Protein AF-0000000082426502 (afdb_homodimer)

Structure (mmCIF, N/CA/C/O backbone):
data_AF-0000000082426502-model_v1
#
loop_
_entity.id
_entity.type
_entity.pdbx_description
1 polymer 'MobA-like NTP transferase domain-containing protein'
#
loop_
_atom_site.group_PDB
_atom_site.id
_atom_site.type_symbol
_atom_site.label_atom_id
_atom_site.label_alt_id
_atom_site.label_comp_id
_atom_site.label_asym_id
_atom_site.label_entity_id
_atom_site.label_seq_id
_atom_site.pdbx_PDB_ins_code
_atom_site.Cartn_x
_atom_site.Cartn_y
_atom_site.Cartn_z
_atom_site.occupancy
_atom_site.B_iso_or_equiv
_atom_site.auth_seq_id
_atom_site.auth_comp_id
_atom_site.auth_asym_id
_atom_site.auth_atom_id
_atom_site.pdbx_PDB_model_num
ATOM 1 N N . MET A 1 1 ? -7.367 6.473 32.344 1 39.69 1 MET A N 1
ATOM 2 C CA . MET A 1 1 ? -6.227 7.367 32.531 1 39.69 1 MET A CA 1
ATOM 3 C C . MET A 1 1 ? -5.852 8.062 31.234 1 39.69 1 MET A C 1
ATOM 5 O O . MET A 1 1 ? -5.875 7.441 30.172 1 39.69 1 MET A O 1
ATOM 9 N N . ASP A 1 2 ? -5.816 9.344 31.141 1 61.09 2 ASP A N 1
ATOM 10 C CA . ASP A 1 2 ? -5.512 10.195 30 1 61.09 2 ASP A CA 1
ATOM 11 C C . ASP A 1 2 ? -4.059 10.023 29.562 1 61.09 2 ASP A C 1
ATOM 13 O O . ASP A 1 2 ? -3.137 10.219 30.359 1 61.09 2 ASP A O 1
ATOM 17 N N . LYS A 1 3 ? -3.896 9.305 28.547 1 63 3 LYS A N 1
ATOM 18 C CA . LYS A 1 3 ? -2.584 9.039 27.969 1 63 3 LYS A CA 1
ATOM 19 C C . LYS A 1 3 ? -1.691 10.273 28.016 1 63 3 LYS A C 1
ATOM 21 O O . LYS A 1 3 ? -0.469 10.156 28.141 1 63 3 LYS A O 1
ATOM 26 N N . ALA A 1 4 ? -2.262 11.453 28.094 1 64.94 4 ALA A N 1
ATOM 27 C CA . ALA A 1 4 ? -1.527 12.711 28.078 1 64.94 4 ALA A CA 1
ATOM 28 C C . ALA A 1 4 ? -0.743 12.914 29.375 1 64.94 4 ALA A C 1
ATOM 30 O O . ALA A 1 4 ? 0.224 13.68 29.406 1 64.94 4 ALA A O 1
ATOM 31 N N . LEU A 1 5 ? -1.055 12.109 30.312 1 66.25 5 LEU A N 1
ATOM 32 C CA . LEU A 1 5 ? -0.437 12.312 31.609 1 66.25 5 LEU A CA 1
ATOM 33 C C . LEU A 1 5 ? 0.615 11.242 31.891 1 66.25 5 LEU A C 1
ATOM 35 O O . LEU A 1 5 ? 1.288 11.273 32.906 1 66.25 5 LEU A O 1
ATOM 39 N N . TYR A 1 6 ? 0.798 10.383 30.891 1 70.69 6 TYR A N 1
ATOM 40 C CA . TYR A 1 6 ? 1.854 9.391 31.031 1 70.69 6 TYR A CA 1
ATOM 41 C C . TYR A 1 6 ? 3.219 10.055 31.156 1 70.69 6 TYR A C 1
ATOM 43 O O . TYR A 1 6 ? 3.494 11.055 30.484 1 70.69 6 TYR A O 1
ATOM 51 N N . LEU A 1 7 ? 4.008 9.539 32.125 1 70.38 7 LEU A N 1
ATOM 52 C CA . LEU A 1 7 ? 5.316 10.133 32.375 1 70.38 7 LEU A CA 1
ATOM 53 C C . LEU A 1 7 ? 6.34 9.617 31.375 1 70.38 7 LEU A C 1
ATOM 55 O O . LEU A 1 7 ? 6.418 8.406 31.125 1 70.38 7 LEU A O 1
ATOM 59 N N . VAL A 1 8 ? 6.902 10.461 30.688 1 71.94 8 VAL A N 1
ATOM 60 C CA . VAL A 1 8 ? 8.07 10.188 29.859 1 71.94 8 VAL A CA 1
ATOM 61 C C . VAL A 1 8 ? 9.281 10.945 30.391 1 71.94 8 VAL A C 1
ATOM 63 O O . VAL A 1 8 ? 9.273 12.18 30.438 1 71.94 8 VAL A O 1
ATOM 66 N N . ASP A 1 9 ? 10.273 10.203 30.688 1 74.31 9 ASP A N 1
ATOM 67 C CA . ASP A 1 9 ? 11.469 10.766 31.312 1 74.31 9 ASP A CA 1
ATOM 68 C C . ASP A 1 9 ? 11.109 11.633 32.5 1 74.31 9 ASP A C 1
ATOM 70 O O . ASP A 1 9 ? 11.633 12.742 32.656 1 74.31 9 ASP A O 1
ATOM 74 N N . GLY A 1 10 ? 10.094 11.281 33.188 1 76.81 10 GLY A N 1
ATOM 75 C CA . GLY A 1 10 ? 9.766 11.914 34.469 1 76.81 10 GLY A CA 1
ATOM 76 C C . GLY A 1 10 ? 8.773 13.047 34.344 1 76.81 10 GLY A C 1
ATOM 77 O O . GLY A 1 10 ? 8.359 13.641 35.344 1 76.81 10 GLY A O 1
ATOM 78 N N . LYS A 1 11 ? 8.445 13.43 33.219 1 80.88 11 LYS A N 1
ATOM 79 C CA . LYS A 1 11 ? 7.484 14.5 33 1 80.88 11 LYS A CA 1
ATOM 80 C C . LYS A 1 11 ? 6.285 14 32.188 1 80.88 11 LYS A C 1
ATOM 82 O O . LYS A 1 11 ? 6.418 13.102 31.359 1 80.88 11 LYS A O 1
ATOM 87 N N . PRO A 1 12 ? 5.156 14.656 32.594 1 79.75 12 PRO A N 1
ATOM 88 C CA . PRO A 1 12 ? 3.994 14.289 31.766 1 79.75 12 PRO A CA 1
ATOM 89 C C . PRO A 1 12 ? 4.195 14.586 30.281 1 79.75 12 PRO A C 1
ATOM 91 O O . PRO A 1 12 ? 4.816 15.594 29.938 1 79.75 12 PRO A O 1
ATOM 94 N N . MET A 1 13 ? 3.639 13.781 29.438 1 83.12 13 MET A N 1
ATOM 95 C CA . MET A 1 13 ? 3.779 13.906 28 1 83.12 13 MET A CA 1
ATOM 96 C C . MET A 1 13 ? 3.312 15.281 27.516 1 83.12 13 MET A C 1
ATOM 98 O O . MET A 1 13 ? 3.992 15.93 26.719 1 83.12 13 MET A O 1
ATOM 102 N N . ILE A 1 14 ? 2.273 15.727 28.109 1 83.94 14 ILE A N 1
ATOM 103 C CA . ILE A 1 14 ? 1.687 16.984 27.656 1 83.94 14 ILE A CA 1
ATOM 104 C C . ILE A 1 14 ? 2.594 18.156 28.047 1 83.94 14 ILE A C 1
ATOM 106 O O . ILE A 1 14 ? 2.648 19.172 27.359 1 83.94 14 ILE A O 1
ATOM 110 N N . GLU A 1 15 ? 3.246 18.047 29.094 1 86.12 15 GLU A N 1
ATOM 111 C CA . GLU A 1 15 ? 4.145 19.109 29.547 1 86.12 15 GLU A CA 1
ATOM 112 C C . GLU A 1 15 ? 5.32 19.281 28.594 1 86.12 15 GLU A C 1
ATOM 114 O O . GLU A 1 15 ? 5.773 20.406 28.344 1 86.12 15 GLU A O 1
ATOM 119 N N . ARG A 1 16 ? 5.781 18.234 28.125 1 85.94 16 ARG A N 1
ATOM 120 C CA . ARG A 1 16 ? 6.887 18.297 27.172 1 85.94 16 ARG A CA 1
ATOM 121 C C . ARG A 1 16 ? 6.445 18.953 25.859 1 85.94 16 ARG A C 1
ATOM 123 O O . ARG A 1 16 ? 7.141 19.812 25.328 1 85.94 16 ARG A O 1
ATOM 130 N N . ALA A 1 17 ? 5.324 18.516 25.453 1 87.5 17 ALA A N 1
ATOM 131 C CA . ALA A 1 17 ? 4.773 19.109 24.234 1 87.5 17 ALA A CA 1
ATOM 132 C C . ALA A 1 17 ? 4.508 20.594 24.422 1 87.5 17 ALA A C 1
ATOM 134 O O . ALA A 1 17 ? 4.785 21.406 23.531 1 87.5 17 ALA A O 1
ATOM 135 N N . PHE A 1 18 ? 4.055 20.922 25.609 1 89.75 18 PHE A N 1
ATOM 136 C CA . PHE A 1 18 ? 3.758 22.312 25.938 1 89.75 18 PHE A CA 1
ATOM 137 C C . PHE A 1 18 ? 5.031 23.156 25.938 1 89.75 18 PHE A C 1
ATOM 139 O O . PHE A 1 18 ? 5.043 24.281 25.438 1 89.75 18 PHE A O 1
ATOM 146 N N . SER A 1 19 ? 5.992 22.625 26.516 1 90.31 19 SER A N 1
ATOM 147 C CA . SER A 1 19 ? 7.262 23.344 26.594 1 90.31 19 SER A CA 1
ATOM 148 C C . SER A 1 19 ? 7.828 23.594 25.203 1 90.31 19 SER A C 1
ATOM 150 O O . SER A 1 19 ? 8.289 24.703 24.906 1 90.31 19 SER A O 1
ATOM 152 N N . ALA A 1 20 ? 7.777 22.625 24.375 1 91.88 20 ALA A N 1
ATOM 153 C CA . ALA A 1 20 ? 8.266 22.766 23.016 1 91.88 20 ALA A CA 1
ATOM 154 C C . ALA A 1 20 ? 7.453 23.812 22.25 1 91.88 20 ALA A C 1
ATOM 156 O O . ALA A 1 20 ? 8.023 24.656 21.547 1 91.88 20 ALA A O 1
ATOM 157 N N . ALA A 1 21 ? 6.156 23.781 22.422 1 92.94 21 ALA A N 1
ATOM 158 C CA . ALA A 1 21 ? 5.262 24.719 21.75 1 92.94 21 ALA A CA 1
ATOM 159 C C . ALA A 1 21 ? 5.492 26.141 22.234 1 92.94 21 ALA A C 1
ATOM 161 O O . ALA A 1 21 ? 5.516 27.094 21.438 1 92.94 21 ALA A O 1
ATOM 162 N N . SER A 1 22 ? 5.688 26.297 23.5 1 93.56 22 SER A N 1
ATOM 163 C CA . SER A 1 22 ? 5.863 27.609 24.109 1 93.56 22 SER A CA 1
ATOM 164 C C . SER A 1 22 ? 7.156 28.266 23.641 1 93.56 22 SER A C 1
ATOM 166 O O . SER A 1 22 ? 7.23 29.5 23.547 1 93.56 22 SER A O 1
ATOM 168 N N . ALA A 1 23 ? 8.039 27.484 23.312 1 94.75 23 ALA A N 1
ATOM 169 C CA . ALA A 1 23 ? 9.344 27.984 22.906 1 94.75 23 ALA A CA 1
ATOM 170 C C . ALA A 1 23 ? 9.281 28.641 21.531 1 94.75 23 ALA A C 1
ATOM 172 O O . ALA A 1 23 ? 10.109 29.484 21.203 1 94.75 23 ALA A O 1
ATOM 173 N N . VAL A 1 24 ? 8.25 28.328 20.766 1 95.31 24 VAL A N 1
ATOM 174 C CA . VAL A 1 24 ? 8.258 28.781 19.391 1 95.31 24 VAL A CA 1
ATOM 175 C C . VAL A 1 24 ? 6.969 29.547 19.094 1 95.31 24 VAL A C 1
ATOM 177 O O . VAL A 1 24 ? 6.711 29.922 17.938 1 95.31 24 VAL A O 1
ATOM 180 N N . SER A 1 25 ? 6.141 29.766 20.062 1 94.56 25 SER A N 1
ATOM 181 C CA . SER A 1 25 ? 4.852 30.406 19.828 1 94.56 25 SER A CA 1
ATOM 182 C C . SER A 1 25 ? 4.625 31.562 20.797 1 94.56 25 SER A C 1
ATOM 184 O O . SER A 1 25 ? 5.172 31.547 21.906 1 94.56 25 SER A O 1
ATOM 186 N N . SER A 1 26 ? 3.842 32.531 20.375 1 93.38 26 SER A N 1
ATOM 187 C CA . SER A 1 26 ? 3.502 33.656 21.234 1 93.38 26 SER A CA 1
ATOM 188 C C . SER A 1 26 ? 2.377 33.281 22.203 1 93.38 26 SER A C 1
ATOM 190 O O . SER A 1 26 ? 2.213 33.938 23.234 1 93.38 26 SER A O 1
ATOM 192 N N . GLU A 1 27 ? 1.641 32.312 21.812 1 93.94 27 GLU A N 1
ATOM 193 C CA . GLU A 1 27 ? 0.574 31.797 22.672 1 93.94 27 GLU A CA 1
ATOM 194 C C . GLU A 1 27 ? 0.358 30.312 22.469 1 93.94 27 GLU A C 1
ATOM 196 O O . GLU A 1 27 ? 0.641 29.781 21.391 1 93.94 27 GLU A O 1
ATOM 201 N N . VAL A 1 28 ? -0.098 29.656 23.5 1 93.81 28 VAL A N 1
ATOM 202 C CA . VAL A 1 28 ? -0.426 28.234 23.453 1 93.81 28 VAL A CA 1
ATOM 203 C C . VAL A 1 28 ? -1.875 28.016 23.891 1 93.81 28 VAL A C 1
ATOM 205 O O . VAL A 1 28 ? -2.275 28.469 24.969 1 93.81 28 VAL A O 1
ATOM 208 N N . ILE A 1 29 ? -2.619 27.406 23 1 92.94 29 ILE A N 1
ATOM 209 C CA . ILE A 1 29 ? -4.027 27.125 23.266 1 92.94 29 ILE A CA 1
ATOM 210 C C . ILE A 1 29 ? -4.23 25.609 23.422 1 92.94 29 ILE A C 1
ATOM 212 O O . ILE A 1 29 ? -3.75 24.828 22.594 1 92.94 29 ILE A O 1
ATOM 216 N N . ILE A 1 30 ? -4.914 25.172 24.422 1 89.06 30 ILE A N 1
ATOM 217 C CA . ILE A 1 30 ? -5.238 23.781 24.672 1 89.06 30 ILE A CA 1
ATOM 218 C C . ILE A 1 30 ? -6.738 23.562 24.516 1 89.06 30 ILE A C 1
ATOM 220 O O . ILE A 1 30 ? -7.539 24.156 25.25 1 89.06 30 ILE A O 1
ATOM 224 N N . ALA A 1 31 ? -7.07 22.75 23.547 1 87.31 31 ALA A N 1
ATOM 225 C CA . ALA A 1 31 ? -8.469 22.391 23.359 1 87.31 31 ALA A CA 1
ATOM 226 C C . ALA A 1 31 ? -8.867 21.219 24.25 1 87.31 31 ALA A C 1
ATOM 228 O O . ALA A 1 31 ? -8.219 20.172 24.234 1 87.31 31 ALA A O 1
ATOM 229 N N . VAL A 1 32 ? -9.945 21.375 25 1 82.75 32 VAL A N 1
ATOM 230 C CA . VAL A 1 32 ? -10.414 20.344 25.922 1 82.75 32 VAL A CA 1
ATOM 231 C C . VAL A 1 32 ? -11.883 20.031 25.641 1 82.75 32 VAL A C 1
ATOM 233 O O . VAL A 1 32 ? -12.617 20.875 25.125 1 82.75 32 VAL A O 1
ATOM 236 N N . ASN A 1 33 ? -12.203 18.766 25.938 1 78.44 33 ASN A N 1
ATOM 237 C CA . ASN A 1 33 ? -13.594 18.359 25.734 1 78.44 33 ASN A CA 1
ATOM 238 C C . ASN A 1 33 ? -14.531 19.078 26.703 1 78.44 33 ASN A C 1
ATOM 240 O O . ASN A 1 33 ? -15.68 19.375 26.359 1 78.44 33 ASN A O 1
ATOM 244 N N . ASP A 1 34 ? -14.047 19.141 27.875 1 76.12 34 ASP A N 1
ATOM 245 C CA . ASP A 1 34 ? -14.828 19.844 28.891 1 76.12 34 ASP A CA 1
ATOM 246 C C . ASP A 1 34 ? -13.93 20.594 29.859 1 76.12 34 ASP A C 1
ATOM 248 O O . ASP A 1 34 ? -12.734 20.297 29.969 1 76.12 34 ASP A O 1
ATOM 252 N N . TRP A 1 35 ? -14.539 21.625 30.484 1 76.62 35 TRP A N 1
ATOM 253 C CA . TRP A 1 35 ? -13.797 22.531 31.359 1 76.62 35 TRP A CA 1
ATOM 254 C C . TRP A 1 35 ? -13.258 21.781 32.562 1 76.62 35 TRP A C 1
ATOM 256 O O . TRP A 1 35 ? -12.258 22.188 33.188 1 76.62 35 TRP A O 1
ATOM 266 N N . THR A 1 36 ? -13.906 20.656 32.875 1 70.38 36 THR A N 1
ATOM 267 C CA . THR A 1 36 ? -13.445 19.906 34.031 1 70.38 36 THR A CA 1
ATOM 268 C C . THR A 1 36 ? -12.047 19.359 33.781 1 70.38 36 THR A C 1
ATOM 270 O O . THR A 1 36 ? -11.234 19.281 34.719 1 70.38 36 THR A O 1
ATOM 273 N N . ARG A 1 37 ? -11.812 19.109 32.656 1 68.81 37 ARG A N 1
ATOM 274 C CA . ARG A 1 37 ? -10.516 18.531 32.312 1 68.81 37 ARG A CA 1
ATOM 275 C C . ARG A 1 37 ? -9.43 19.609 32.344 1 68.81 37 ARG A C 1
ATOM 277 O O . ARG A 1 37 ? -8.25 19.312 32.531 1 68.81 37 ARG A O 1
ATOM 284 N N . ALA A 1 38 ? -9.82 20.844 32.281 1 70 38 ALA A N 1
ATOM 285 C CA . ALA A 1 38 ? -8.867 21.953 32.281 1 70 38 ALA A CA 1
ATOM 286 C C . ALA A 1 38 ? -8.133 22.031 33.594 1 70 38 ALA A C 1
ATOM 288 O O . ALA A 1 38 ? -6.941 22.359 33.656 1 70 38 ALA A O 1
ATOM 289 N N . SER A 1 39 ? -8.805 21.719 34.562 1 69.56 39 SER A N 1
ATOM 290 C CA . SER A 1 39 ? -8.211 21.781 35.875 1 69.56 39 SER A CA 1
ATOM 291 C C . SER A 1 39 ? -7.078 20.781 36.031 1 69.56 39 SER A C 1
ATOM 293 O O . SER A 1 39 ? -6.133 21 36.781 1 69.56 39 SER A O 1
ATOM 295 N N . SER A 1 40 ? -7.234 19.75 35.219 1 71.62 40 SER A N 1
ATOM 296 C CA . SER A 1 40 ? -6.219 18.719 35.312 1 71.62 40 SER A CA 1
ATOM 297 C C . SER A 1 40 ? -4.91 19.172 34.656 1 71.62 40 SER A C 1
ATOM 299 O O . SER A 1 40 ? -3.863 18.562 34.875 1 71.62 40 SER A O 1
ATOM 301 N N . TYR A 1 41 ? -5.031 20.281 34.094 1 72.5 41 TYR A N 1
ATOM 302 C CA . TYR A 1 41 ? -3.854 20.781 33.375 1 72.5 41 TYR A CA 1
ATOM 303 C C . TYR A 1 41 ? -3.346 22.062 34 1 72.5 41 TYR A C 1
ATOM 305 O O . TYR A 1 41 ? -2.734 22.891 33.344 1 72.5 41 TYR A O 1
ATOM 313 N N . SER A 1 42 ? -3.594 22.234 35.156 1 71.38 42 SER A N 1
ATOM 314 C CA . SER A 1 42 ? -3.219 23.438 35.875 1 71.38 42 SER A CA 1
ATOM 315 C C . SER A 1 42 ? -1.708 23.656 35.875 1 71.38 42 SER A C 1
ATOM 317 O O . SER A 1 42 ? -1.232 24.781 36.031 1 71.38 42 SER A O 1
ATOM 319 N N . MET A 1 43 ? -1.019 22.625 35.656 1 73.62 43 MET A N 1
ATOM 320 C CA . MET A 1 43 ? 0.44 22.719 35.656 1 73.62 43 MET A CA 1
ATOM 321 C C . MET A 1 43 ? 0.933 23.469 34.438 1 73.62 43 MET A C 1
ATOM 323 O O . MET A 1 43 ? 2.086 23.891 34.375 1 73.62 43 MET A O 1
ATOM 327 N N . LEU A 1 44 ? 0.172 23.594 33.469 1 77.69 44 LEU A N 1
ATOM 328 C CA . LEU A 1 44 ? 0.544 24.266 32.25 1 77.69 44 LEU A CA 1
ATOM 329 C C . LEU A 1 44 ? 0.307 25.766 32.344 1 77.69 44 LEU A C 1
ATOM 331 O O . LEU A 1 44 ? -0.644 26.297 31.766 1 77.69 44 LEU A O 1
ATOM 335 N N . GLN A 1 45 ? 1.298 26.406 32.938 1 79.06 45 GLN A N 1
ATOM 336 C CA . GLN A 1 45 ? 1.191 27.844 33.188 1 79.06 45 GLN A CA 1
ATOM 337 C C . GLN A 1 45 ? 1.26 28.641 31.891 1 79.06 45 GLN A C 1
ATOM 339 O O . GLN A 1 45 ? 2.16 28.422 31.078 1 79.06 45 GLN A O 1
ATOM 344 N N . GLY A 1 46 ? 0.197 29.469 31.703 1 83.31 46 GLY A N 1
ATOM 345 C CA . GLY A 1 46 ? 0.218 30.328 30.531 1 83.31 46 GLY A CA 1
ATOM 346 C C . GLY A 1 46 ? -0.6 29.781 29.375 1 83.31 46 GLY A C 1
ATOM 347 O O . GLY A 1 46 ? -0.837 30.484 28.391 1 83.31 46 GLY A O 1
ATOM 348 N N . ALA A 1 47 ? -1.003 28.641 29.562 1 87.19 47 ALA A N 1
ATOM 349 C CA . ALA A 1 47 ? -1.838 28.062 28.516 1 87.19 47 ALA A CA 1
ATOM 350 C C . ALA A 1 47 ? -3.246 28.641 28.547 1 87.19 47 ALA A C 1
ATOM 352 O O . ALA A 1 47 ? -3.787 28.922 29.625 1 87.19 47 ALA A O 1
ATOM 353 N N . ARG A 1 48 ? -3.754 28.922 27.391 1 89.81 48 ARG A N 1
ATOM 354 C CA . ARG A 1 48 ? -5.16 29.281 27.25 1 89.81 48 ARG A CA 1
ATOM 355 C C . ARG A 1 48 ? -6 28.062 26.875 1 89.81 48 ARG A C 1
ATOM 357 O O . ARG A 1 48 ? -5.621 27.281 26 1 89.81 48 ARG A O 1
ATOM 364 N N . PHE A 1 49 ? -7.129 27.875 27.562 1 88.5 49 PHE A N 1
ATOM 365 C CA . PHE A 1 49 ? -7.977 26.719 27.328 1 88.5 49 PHE A CA 1
ATOM 366 C C . PHE A 1 49 ? -9.219 27.094 26.531 1 88.5 49 PHE A C 1
ATOM 368 O O . PHE A 1 49 ? -9.789 28.172 26.734 1 88.5 49 PHE A O 1
ATOM 375 N N . VAL A 1 50 ? -9.539 26.266 25.578 1 87.38 50 VAL A N 1
ATOM 376 C CA . VAL A 1 50 ? -10.781 26.422 24.828 1 87.38 50 VAL A CA 1
ATOM 377 C C . VAL A 1 50 ? -11.547 25.109 24.797 1 87.38 50 VAL A C 1
ATOM 379 O O . VAL A 1 50 ? -10.945 24.031 24.844 1 87.38 50 VAL A O 1
ATOM 382 N N . VAL A 1 51 ? -12.852 25.141 24.719 1 82.88 51 VAL A N 1
ATOM 383 C CA . VAL A 1 51 ? -13.688 23.938 24.672 1 82.88 51 VAL A CA 1
ATOM 384 C C . VAL A 1 51 ? -13.984 23.578 23.219 1 82.88 51 VAL A C 1
ATOM 386 O O . VAL A 1 51 ? -14.289 24.453 22.406 1 82.88 51 VAL A O 1
ATOM 389 N N . ASP A 1 52 ? -13.914 22.297 22.938 1 80.81 52 ASP A N 1
ATOM 390 C CA . ASP A 1 52 ? -14.164 21.75 21.609 1 80.81 52 ASP A CA 1
ATOM 391 C C . ASP A 1 52 ? -15.57 22.109 21.125 1 80.81 52 ASP A C 1
ATOM 393 O O . ASP A 1 52 ? -16.531 22.016 21.891 1 80.81 52 ASP A O 1
ATOM 397 N N . GLU A 1 53 ? -15.719 22.719 19.859 1 70.56 53 GLU A N 1
ATOM 398 C CA . GLU A 1 53 ? -16.969 23.172 19.25 1 70.56 53 GLU A CA 1
ATOM 399 C C . GLU A 1 53 ? -17.688 22.016 18.562 1 70.56 53 GLU A C 1
ATOM 401 O O . GLU A 1 53 ? -17.875 22.016 17.344 1 70.56 53 GLU A O 1
ATOM 406 N N . GLY A 1 54 ? -18.125 21.031 19.141 1 66.69 54 GLY A N 1
ATOM 407 C CA . GLY A 1 54 ? -19.094 20.047 18.703 1 66.69 54 GLY A CA 1
ATOM 408 C C . GLY A 1 54 ? -18.641 19.234 17.5 1 66.69 54 GLY A C 1
ATOM 409 O O . GLY A 1 54 ? -19.438 18.891 16.625 1 66.69 54 GLY A O 1
ATOM 410 N N . PHE A 1 55 ? -17.5 19.266 17.141 1 71.31 55 PHE A N 1
ATOM 411 C CA . PHE A 1 55 ? -17 18.359 16.109 1 71.31 55 PHE A CA 1
ATOM 412 C C . PHE A 1 55 ? -16.75 16.969 16.672 1 71.31 55 PHE A C 1
ATOM 414 O O . PHE A 1 55 ? -16.438 16.812 17.859 1 71.31 55 PHE A O 1
ATOM 421 N N . LYS A 1 56 ? -17.219 16.125 15.938 1 69.62 56 LYS A N 1
ATOM 422 C CA . LYS A 1 56 ? -16.766 14.789 16.281 1 69.62 56 LYS A CA 1
ATOM 423 C C . LYS A 1 56 ? -15.297 14.586 15.922 1 69.62 56 LYS A C 1
ATOM 425 O O . LYS A 1 56 ? -14.852 15.039 14.859 1 69.62 56 LYS A O 1
ATOM 430 N N . GLY A 1 57 ? -14.445 14.258 16.906 1 76.5 57 GLY A N 1
ATOM 431 C CA . GLY A 1 57 ? -13.086 13.836 16.594 1 76.5 57 GLY A CA 1
ATOM 432 C C . GLY A 1 57 ? -12.062 14.945 16.719 1 76.5 57 GLY A C 1
ATOM 433 O O . GLY A 1 57 ? -12.359 16 17.281 1 76.5 57 GLY A O 1
ATOM 434 N N . PRO A 1 58 ? -10.938 14.789 16.188 1 84.81 58 PRO A N 1
ATOM 435 C CA . PRO A 1 58 ? -9.805 15.703 16.391 1 84.81 58 PRO A CA 1
ATOM 436 C C . PRO A 1 58 ? -10.008 17.047 15.68 1 84.81 58 PRO A C 1
ATOM 438 O O . PRO A 1 58 ? -9.445 18.062 16.094 1 84.81 58 PRO A O 1
ATOM 441 N N . LEU A 1 59 ? -10.844 17.156 14.672 1 90.88 59 LEU A N 1
ATOM 442 C CA . LEU A 1 59 ? -11.039 18.391 13.922 1 90.88 59 LEU A CA 1
ATOM 443 C C . LEU A 1 59 ? -11.742 19.438 14.766 1 90.88 59 LEU A C 1
ATOM 445 O O . LEU A 1 59 ? -11.586 20.641 14.531 1 90.88 59 LEU A O 1
ATOM 449 N N . GLY A 1 60 ? -12.539 18.938 15.742 1 88.06 60 GLY A N 1
ATOM 450 C CA . GLY A 1 60 ? -13.188 19.875 16.641 1 88.06 60 GLY A CA 1
ATOM 451 C C . GLY A 1 60 ? -12.211 20.703 17.453 1 88.06 60 GLY A C 1
ATOM 452 O O . GLY A 1 60 ? -12.336 21.922 17.547 1 88.06 60 GLY A O 1
ATOM 453 N N . GLY A 1 61 ? -11.266 20.016 18.047 1 89.38 61 GLY A N 1
ATOM 454 C CA . GLY A 1 61 ? -10.227 20.703 18.797 1 89.38 61 GLY A CA 1
ATOM 455 C C . GLY A 1 61 ? -9.414 21.656 17.953 1 89.38 61 GLY A C 1
ATOM 456 O O . GLY A 1 61 ? -9.117 22.781 18.375 1 89.38 61 GLY A O 1
ATOM 457 N N . ILE A 1 62 ? -9.102 21.234 16.797 1 92.94 62 ILE A N 1
ATOM 458 C CA . ILE A 1 62 ? -8.328 22.062 15.891 1 92.94 62 ILE A CA 1
ATOM 459 C C . ILE A 1 62 ? -9.125 23.312 15.523 1 92.94 62 ILE A C 1
ATOM 461 O O . ILE A 1 62 ? -8.602 24.422 15.555 1 92.94 62 ILE A O 1
ATOM 465 N N . PHE A 1 63 ? -10.398 23.109 15.234 1 92.69 63 PHE A N 1
ATOM 466 C CA . PHE A 1 63 ? -11.25 24.219 14.836 1 92.69 63 PHE A CA 1
ATOM 467 C C . PHE A 1 63 ? -11.367 25.25 15.953 1 92.69 63 PHE A C 1
ATOM 469 O O . PHE A 1 63 ? -11.195 26.438 15.727 1 92.69 63 PHE A O 1
ATOM 476 N N . SER A 1 64 ? -11.641 24.766 17.172 1 91.81 64 SER A N 1
ATOM 477 C CA . SER A 1 64 ? -11.758 25.656 18.312 1 91.81 64 SER A CA 1
ATOM 478 C C . SER A 1 64 ? -10.461 26.406 18.562 1 91.81 64 SER A C 1
ATOM 480 O O . SER A 1 64 ? -10.477 27.594 18.891 1 91.81 64 SER A O 1
ATOM 482 N N . GLY A 1 65 ? -9.398 25.672 18.406 1 92.69 65 GLY A N 1
ATOM 483 C CA . GLY A 1 65 ? -8.094 26.297 18.531 1 92.69 65 GLY A CA 1
ATOM 484 C C . GLY A 1 65 ? -7.84 27.359 17.484 1 92.69 65 GLY A C 1
ATOM 485 O O . GLY A 1 65 ? -7.363 28.453 17.812 1 92.69 65 GLY A O 1
ATOM 486 N N . LEU A 1 66 ? -8.18 27.109 16.297 1 94.62 66 LEU A N 1
ATOM 487 C CA . LEU A 1 66 ? -7.969 28.047 15.211 1 94.62 66 LEU A CA 1
ATOM 488 C C . LEU A 1 66 ? -8.836 29.297 15.383 1 94.62 66 LEU A C 1
ATOM 490 O O . LEU A 1 66 ? -8.383 30.406 15.117 1 94.62 66 LEU A O 1
ATOM 494 N N . LYS A 1 67 ? -10.008 29.078 15.781 1 93.06 67 LYS A N 1
ATOM 495 C CA . LYS A 1 67 ? -10.922 30.188 16.016 1 93.06 67 LYS A CA 1
ATOM 496 C C . LYS A 1 67 ? -10.375 31.141 17.078 1 93.06 67 LYS A C 1
ATOM 498 O O . LYS A 1 67 ? -10.594 32.344 17.016 1 93.06 67 LYS A O 1
ATOM 503 N N . SER A 1 68 ? -9.695 30.594 17.984 1 93.25 68 SER A N 1
ATOM 504 C CA . SER A 1 68 ? -9.211 31.359 19.125 1 93.25 68 SER A CA 1
ATOM 505 C C . SER A 1 68 ? -7.805 31.891 18.875 1 93.25 68 SER A C 1
ATOM 507 O O . SER A 1 68 ? -7.297 32.719 19.656 1 93.25 68 SER A O 1
ATOM 509 N N . CYS A 1 69 ? -7.215 31.391 17.875 1 93.81 69 CYS A N 1
ATOM 510 C CA . CYS A 1 69 ? -5.832 31.766 17.578 1 93.81 69 CYS A CA 1
ATOM 511 C C . CYS A 1 69 ? -5.738 33.219 17.125 1 93.81 69 CYS A C 1
ATOM 513 O O . CYS A 1 69 ? -6.516 33.656 16.281 1 93.81 69 CYS A O 1
ATOM 515 N N . SER A 1 70 ? -4.785 33.969 17.688 1 92.19 70 SER A N 1
ATOM 516 C CA . SER A 1 70 ? -4.625 35.375 17.359 1 92.19 70 SER A CA 1
ATOM 517 C C . SER A 1 70 ? -3.623 35.594 16.234 1 92.19 70 SER A C 1
ATOM 519 O O . SER A 1 70 ? -3.582 36.656 15.609 1 92.19 70 SER A O 1
ATOM 521 N N . GLY A 1 71 ? -2.803 34.594 15.969 1 93.56 71 GLY A N 1
ATOM 522 C CA . GLY A 1 71 ? -1.776 34.688 14.938 1 93.56 71 GLY A CA 1
ATOM 523 C C . GLY A 1 71 ? -2.256 34.25 13.57 1 93.56 71 GLY A C 1
ATOM 524 O O . GLY A 1 71 ? -3.395 33.781 13.422 1 93.56 71 GLY A O 1
ATOM 525 N N . ASP A 1 72 ? -1.384 34.469 12.578 1 95.94 72 ASP A N 1
ATOM 526 C CA . ASP A 1 72 ? -1.701 34.125 11.195 1 95.94 72 ASP A CA 1
ATOM 527 C C . ASP A 1 72 ? -1.366 32.656 10.906 1 95.94 72 ASP A C 1
ATOM 529 O O . ASP A 1 72 ? -1.861 32.094 9.938 1 95.94 72 ASP A O 1
ATOM 533 N N . ILE A 1 73 ? -0.449 32.125 11.711 1 97.19 73 ILE A N 1
ATOM 534 C CA . ILE A 1 73 ? -0.038 30.75 11.578 1 97.19 73 ILE A CA 1
ATOM 535 C C . ILE A 1 73 ? -0.277 30.016 12.898 1 97.19 73 ILE A C 1
ATOM 537 O O . ILE A 1 73 ? 0.008 30.547 13.969 1 97.19 73 ILE A O 1
ATOM 541 N N . ALA A 1 74 ? -0.833 28.859 12.805 1 96.88 74 ALA A N 1
ATOM 542 C CA . ALA A 1 74 ? -1.049 28.016 13.977 1 96.88 74 ALA A CA 1
ATOM 543 C C . ALA A 1 74 ? -0.26 26.703 13.867 1 96.88 74 ALA A C 1
ATOM 545 O O . ALA A 1 74 ? -0.173 26.109 12.789 1 96.88 74 ALA A O 1
ATOM 546 N N . LEU A 1 75 ? 0.32 26.344 14.93 1 96.25 75 LEU A N 1
ATOM 547 C CA . LEU A 1 75 ? 0.892 25 15.086 1 96.25 75 LEU A CA 1
ATOM 548 C C . LEU A 1 75 ? -0.097 24.062 15.766 1 96.25 75 LEU A C 1
ATOM 550 O O . LEU A 1 75 ? -0.634 24.375 16.828 1 96.25 75 LEU A O 1
ATOM 554 N N . ILE A 1 76 ? -0.378 22.984 15.094 1 95.38 76 ILE A N 1
ATOM 555 C CA . ILE A 1 76 ? -1.233 21.953 15.664 1 95.38 76 ILE A CA 1
ATOM 556 C C . ILE A 1 76 ? -0.376 20.797 16.172 1 95.38 76 ILE A C 1
ATOM 558 O O . ILE A 1 76 ? 0.368 20.188 15.391 1 95.38 76 ILE A O 1
ATOM 562 N N . LEU A 1 77 ? -0.511 20.484 17.422 1 92 77 LEU A N 1
ATOM 563 C CA . LEU A 1 77 ? 0.309 19.453 18.047 1 92 77 LEU A CA 1
ATOM 564 C C . LEU A 1 77 ? -0.56 18.438 18.781 1 92 77 LEU A C 1
ATOM 566 O O . LEU A 1 77 ? -1.355 18.812 19.656 1 92 77 LEU A O 1
ATOM 570 N N . PRO A 1 78 ? -0.417 17.125 18.344 1 85.75 78 PRO A N 1
ATOM 571 C CA . PRO A 1 78 ? -1.073 16.109 19.188 1 85.75 78 PRO A CA 1
ATOM 572 C C . PRO A 1 78 ? -0.505 16.047 20.594 1 85.75 78 PRO A C 1
ATOM 574 O O . PRO A 1 78 ? 0.646 16.438 20.828 1 85.75 78 PRO A O 1
ATOM 577 N N . ASN A 1 79 ? -1.258 15.562 21.516 1 78.5 79 ASN A N 1
ATOM 578 C CA . ASN A 1 79 ? -0.847 15.516 22.922 1 78.5 79 ASN A CA 1
ATOM 579 C C . ASN A 1 79 ? 0.019 14.297 23.203 1 78.5 79 ASN A C 1
ATOM 581 O O . ASN A 1 79 ? 0.595 14.18 24.281 1 78.5 79 ASN A O 1
ATOM 585 N N . ASP A 1 80 ? 0.196 13.492 22.219 1 79.25 80 ASP A N 1
ATOM 586 C CA . ASP A 1 80 ? 0.934 12.25 22.453 1 79.25 80 ASP A CA 1
ATOM 587 C C . ASP A 1 80 ? 2.262 12.25 21.703 1 79.25 80 ASP A C 1
ATOM 589 O O . ASP A 1 80 ? 2.695 11.219 21.203 1 79.25 80 ASP A O 1
ATOM 593 N N . MET A 1 81 ? 2.816 13.406 21.562 1 84.19 81 MET A N 1
ATOM 594 C CA . MET A 1 81 ? 4.129 13.523 20.938 1 84.19 81 MET A CA 1
ATOM 595 C C . MET A 1 81 ? 5.141 14.133 21.906 1 84.19 81 MET A C 1
ATOM 597 O O . MET A 1 81 ? 5.594 15.258 21.703 1 84.19 81 MET A O 1
ATOM 601 N N . PRO A 1 82 ? 5.617 13.383 22.844 1 80.56 82 PRO A N 1
ATOM 602 C CA . PRO A 1 82 ? 6.449 13.938 23.906 1 80.56 82 PRO A CA 1
ATOM 603 C C . PRO A 1 82 ? 7.875 14.242 23.453 1 80.56 82 PRO A C 1
ATOM 605 O O . PRO A 1 82 ? 8.602 14.977 24.125 1 80.56 82 PRO A O 1
ATOM 608 N N . ARG A 1 83 ? 8.273 13.734 22.328 1 86.25 83 ARG A N 1
ATOM 609 C CA . ARG A 1 83 ? 9.664 13.891 21.922 1 86.25 83 ARG A CA 1
ATOM 610 C C . ARG A 1 83 ? 9.812 15.023 20.922 1 86.25 83 ARG A C 1
ATOM 612 O O . ARG A 1 83 ? 10.914 15.289 20.438 1 86.25 83 ARG A O 1
ATOM 619 N N . VAL A 1 84 ? 8.695 15.648 20.688 1 90 84 VAL A N 1
ATOM 620 C CA . VAL A 1 84 ? 8.758 16.766 19.766 1 90 84 VAL A CA 1
ATOM 621 C C . VAL A 1 84 ? 9.609 17.891 20.359 1 90 84 VAL A C 1
ATOM 623 O O . VAL A 1 84 ? 9.57 18.141 21.562 1 90 84 VAL A O 1
ATOM 626 N N . THR A 1 85 ? 10.43 18.578 19.516 1 92.56 85 THR A N 1
ATOM 627 C CA . THR A 1 85 ? 11.328 19.625 19.984 1 92.56 85 THR A CA 1
ATOM 628 C C . THR A 1 85 ? 10.969 20.969 19.359 1 92.56 85 THR A C 1
ATOM 630 O O . THR A 1 85 ? 10.211 21.031 18.391 1 92.56 85 THR A O 1
ATOM 633 N N . ASP A 1 86 ? 11.492 22.016 20.031 1 94.06 86 ASP A N 1
ATOM 634 C CA . ASP A 1 86 ? 11.328 23.359 19.469 1 94.06 86 ASP A CA 1
ATOM 635 C C . ASP A 1 86 ? 11.961 23.453 18.078 1 94.06 86 ASP A C 1
ATOM 637 O O . ASP A 1 86 ? 11.469 24.188 17.219 1 94.06 86 ASP A O 1
ATOM 641 N N . ARG A 1 87 ? 12.906 22.672 17.859 1 94 87 ARG A N 1
ATOM 642 C CA . ARG A 1 87 ? 13.547 22.656 16.547 1 94 87 ARG A CA 1
ATOM 643 C C . ARG A 1 87 ? 12.609 22.094 15.477 1 94 87 ARG A C 1
ATOM 645 O O . ARG A 1 87 ? 12.438 22.719 14.422 1 94 87 ARG A O 1
ATOM 652 N N . SER A 1 88 ? 12.031 20.969 15.773 1 94.69 88 SER A N 1
ATOM 653 C CA . SER A 1 88 ? 11.102 20.375 14.828 1 94.69 88 SER A CA 1
ATOM 654 C C . SER A 1 88 ? 9.945 21.312 14.516 1 94.69 88 SER A C 1
ATOM 656 O O . SER A 1 88 ? 9.531 21.438 13.359 1 94.69 88 SER A O 1
ATOM 658 N N . LEU A 1 89 ? 9.484 21.953 15.523 1 95.94 89 LEU A N 1
ATOM 659 C CA . LEU A 1 89 ? 8.352 22.859 15.352 1 95.94 89 LEU A CA 1
ATOM 660 C C . LEU A 1 89 ? 8.758 24.109 14.57 1 95.94 89 LEU A C 1
ATOM 662 O O . LEU A 1 89 ? 7.984 24.609 13.75 1 95.94 89 LEU A O 1
ATOM 666 N N . SER A 1 90 ? 9.969 24.578 14.797 1 96.31 90 SER A N 1
ATOM 667 C CA . SER A 1 90 ? 10.477 25.734 14.086 1 96.31 90 SER A CA 1
ATOM 668 C C . SER A 1 90 ? 10.617 25.453 12.594 1 96.31 90 SER A C 1
ATOM 670 O O . SER A 1 90 ? 10.422 26.344 11.766 1 96.31 90 SER A O 1
ATOM 672 N N . GLU A 1 91 ? 10.969 24.203 12.281 1 96.06 91 GLU A N 1
ATOM 673 C CA . GLU A 1 91 ? 11.055 23.812 10.875 1 96.06 91 GLU A CA 1
ATOM 674 C C . GLU A 1 91 ? 9.703 23.969 10.18 1 96.06 91 GLU A C 1
ATOM 676 O O . GLU A 1 91 ? 9.641 24.406 9.031 1 96.06 91 GLU A O 1
ATOM 681 N N . LEU A 1 92 ? 8.656 23.578 10.836 1 96.88 92 LEU A N 1
ATOM 682 C CA . LEU A 1 92 ? 7.312 23.719 10.281 1 96.88 92 LEU A CA 1
ATOM 683 C C . LEU A 1 92 ? 6.941 25.172 10.078 1 96.88 92 LEU A C 1
ATOM 685 O O . LEU A 1 92 ? 6.5 25.578 9 1 96.88 92 LEU A O 1
ATOM 689 N N . LEU A 1 93 ? 7.168 26.016 11.094 1 95.38 93 LEU A N 1
ATOM 690 C CA . LEU A 1 93 ? 6.785 27.422 11.094 1 95.38 93 LEU A CA 1
ATOM 691 C C . LEU A 1 93 ? 7.543 28.188 10.016 1 95.38 93 LEU A C 1
ATOM 693 O O . LEU A 1 93 ? 6.984 29.078 9.367 1 95.38 93 LEU A O 1
ATOM 697 N N . GLY A 1 94 ? 8.742 27.781 9.859 1 93.5 94 GLY A N 1
ATOM 698 C CA . GLY A 1 94 ? 9.602 28.5 8.938 1 93.5 94 GLY A CA 1
ATOM 699 C C . GLY A 1 94 ? 9.289 28.219 7.48 1 93.5 94 GLY A C 1
ATOM 700 O O . GLY A 1 94 ? 9.797 28.891 6.586 1 93.5 94 GLY A O 1
ATOM 701 N N . ARG A 1 95 ? 8.352 27.266 7.203 1 94.06 95 ARG A N 1
ATOM 702 C CA . ARG A 1 95 ? 8.148 26.844 5.824 1 94.06 95 ARG A CA 1
ATOM 703 C C . ARG A 1 95 ? 6.707 27.062 5.387 1 94.06 95 ARG A C 1
ATOM 705 O O . ARG A 1 95 ? 6.309 26.641 4.301 1 94.06 95 ARG A O 1
ATOM 712 N N . VAL A 1 96 ? 5.941 27.703 6.191 1 93.88 96 VAL A N 1
ATOM 713 C CA . VAL A 1 96 ? 4.523 27.859 5.887 1 93.88 96 VAL A CA 1
ATOM 714 C C . VAL A 1 96 ? 4.344 28.875 4.766 1 93.88 96 VAL A C 1
ATOM 716 O O . VAL A 1 96 ? 3.334 28.859 4.059 1 93.88 96 VAL A O 1
ATOM 719 N N . ASP A 1 97 ? 5.406 29.734 4.59 1 90.81 97 ASP A N 1
ATOM 720 C CA . ASP A 1 97 ? 5.297 30.719 3.527 1 90.81 97 ASP A CA 1
ATOM 721 C C . ASP A 1 97 ? 5.137 30.047 2.164 1 90.81 97 ASP A C 1
ATOM 723 O O . ASP A 1 97 ? 5.938 29.203 1.789 1 90.81 97 ASP A O 1
ATOM 727 N N . GLY A 1 98 ? 4.078 30.312 1.44 1 93.88 98 GLY A N 1
ATOM 728 C CA . GLY A 1 98 ? 3.795 29.766 0.126 1 93.88 98 GLY A CA 1
ATOM 729 C C . GLY A 1 98 ? 2.947 28.5 0.178 1 93.88 98 GLY A C 1
ATOM 730 O O . GLY A 1 98 ? 2.621 27.922 -0.86 1 93.88 98 GLY A O 1
ATOM 731 N N . PHE A 1 99 ? 2.682 28.094 1.366 1 97.75 99 PHE A N 1
ATOM 732 C CA . PHE A 1 99 ? 1.85 26.906 1.548 1 97.75 99 PHE A CA 1
ATOM 733 C C . PHE A 1 99 ? 0.725 27.188 2.537 1 97.75 99 PHE A C 1
ATOM 735 O O . PHE A 1 99 ? 0.734 28.203 3.227 1 97.75 99 PHE A O 1
ATOM 742 N N . ASP A 1 100 ? -0.284 26.328 2.498 1 97.75 100 ASP A N 1
ATOM 743 C CA . ASP A 1 100 ? -1.398 26.438 3.436 1 97.75 100 ASP A CA 1
ATOM 744 C C . ASP A 1 100 ? -1.149 25.594 4.68 1 97.75 100 ASP A C 1
ATOM 746 O O . ASP A 1 100 ? -1.525 25.984 5.789 1 97.75 100 ASP A O 1
ATOM 750 N N . VAL A 1 101 ? -0.552 24.438 4.457 1 98.25 101 VAL A N 1
ATOM 751 C CA . VAL A 1 101 ? -0.243 23.484 5.516 1 98.25 101 VAL A CA 1
ATOM 752 C C . VAL A 1 101 ? 1.158 22.906 5.301 1 98.25 101 VAL A C 1
ATOM 754 O O . VAL A 1 101 ? 1.573 22.672 4.164 1 98.25 101 VAL A O 1
ATOM 757 N N . VAL A 1 102 ? 1.923 22.781 6.332 1 98.5 102 VAL A N 1
ATOM 758 C CA . VAL A 1 102 ? 3.211 22.094 6.336 1 98.5 102 VAL A CA 1
ATOM 759 C C . VAL A 1 102 ? 3.213 21 7.402 1 98.5 102 VAL A C 1
ATOM 761 O O . VAL A 1 102 ? 2.781 21.234 8.531 1 98.5 102 VAL A O 1
ATOM 764 N N . THR A 1 103 ? 3.572 19.828 7.059 1 97.5 103 THR A N 1
ATOM 765 C CA . THR A 1 103 ? 3.73 18.734 8 1 97.5 103 THR A CA 1
ATOM 766 C C . THR A 1 103 ? 4.922 17.859 7.621 1 97.5 103 THR A C 1
ATOM 768 O O . THR A 1 103 ? 5.688 18.203 6.719 1 97.5 103 THR A O 1
ATOM 771 N N . PHE A 1 104 ? 5.125 16.75 8.344 1 95.94 104 PHE A N 1
ATOM 772 C CA . PHE A 1 104 ? 6.277 15.883 8.102 1 95.94 104 PHE A CA 1
ATOM 773 C C . PHE A 1 104 ? 5.852 14.594 7.41 1 95.94 104 PHE A C 1
ATOM 775 O O . PHE A 1 104 ? 4.777 14.055 7.691 1 95.94 104 PHE A O 1
ATOM 782 N N . ILE A 1 105 ? 6.645 14.203 6.531 1 95 105 ILE A N 1
ATOM 783 C CA . ILE A 1 105 ? 6.559 12.836 6.023 1 95 105 ILE A CA 1
ATOM 784 C C . ILE A 1 105 ? 7.664 11.984 6.641 1 95 105 ILE A C 1
ATOM 786 O O . ILE A 1 105 ? 8.82 12.391 6.684 1 95 105 ILE A O 1
ATOM 790 N N . LEU A 1 106 ? 7.336 10.867 7.129 1 91.81 106 LEU A N 1
ATOM 791 C CA . LEU A 1 106 ? 8.273 9.953 7.766 1 91.81 106 LEU A CA 1
ATOM 792 C C . LEU A 1 106 ? 8.992 9.094 6.727 1 91.81 106 LEU A C 1
ATOM 794 O O . LEU A 1 106 ? 8.57 9.047 5.566 1 91.81 106 LEU A O 1
ATOM 798 N N . PRO A 1 107 ? 10.008 8.414 7.137 1 90.38 107 PRO A N 1
ATOM 799 C CA . PRO A 1 107 ? 10.781 7.609 6.184 1 90.38 107 PRO A CA 1
ATOM 800 C C . PRO A 1 107 ? 9.938 6.52 5.516 1 90.38 107 PRO A C 1
ATOM 802 O O . PRO A 1 107 ? 10.211 6.137 4.375 1 90.38 107 PRO A O 1
ATOM 805 N N . ASN A 1 108 ? 8.922 6.055 6.109 1 86.94 108 ASN A N 1
ATOM 806 C CA . ASN A 1 108 ? 8.086 4.992 5.555 1 86.94 108 ASN A CA 1
ATOM 807 C C . ASN A 1 108 ? 6.961 5.555 4.695 1 86.94 108 ASN A C 1
ATOM 809 O O . ASN A 1 108 ? 6.16 4.797 4.145 1 86.94 108 ASN A O 1
ATOM 813 N N . GLY A 1 109 ? 6.844 6.855 4.695 1 91.75 109 GLY A N 1
ATOM 814 C CA . GLY A 1 109 ? 5.84 7.477 3.846 1 91.75 109 GLY A CA 1
ATOM 815 C C . GLY A 1 109 ? 4.605 7.926 4.609 1 91.75 109 GLY A C 1
ATOM 816 O O . GLY A 1 109 ? 3.734 8.594 4.051 1 91.75 109 GLY A O 1
ATOM 817 N N . ALA A 1 110 ? 4.531 7.625 5.859 1 91.38 110 ALA A N 1
ATOM 818 C CA . ALA A 1 110 ? 3.393 8.039 6.676 1 91.38 110 ALA A CA 1
ATOM 819 C C . ALA A 1 110 ? 3.475 9.523 7.016 1 91.38 110 ALA A C 1
ATOM 821 O O . ALA A 1 110 ? 4.555 10.117 6.973 1 91.38 110 ALA A O 1
ATOM 822 N N . LEU A 1 111 ? 2.314 10.07 7.262 1 92 111 LEU A N 1
ATOM 823 C CA . LEU A 1 111 ? 2.26 11.469 7.664 1 92 111 LEU A CA 1
ATOM 824 C C . LEU A 1 111 ? 1.859 11.602 9.125 1 92 111 LEU A C 1
ATOM 826 O O . LEU A 1 111 ? 1.065 10.805 9.633 1 92 111 LEU A O 1
ATOM 830 N N . GLU A 1 112 ? 2.375 12.648 9.664 1 84.56 112 GLU A N 1
ATOM 831 C CA . GLU A 1 112 ? 2.086 12.922 11.062 1 84.56 112 GLU A CA 1
ATOM 832 C C . GLU A 1 112 ? 0.967 13.945 11.211 1 84.56 112 GLU A C 1
ATOM 834 O O . GLU A 1 112 ? 0.641 14.656 10.25 1 84.56 112 GLU A O 1
ATOM 839 N N . ALA A 1 113 ? 0.455 13.992 12.406 1 89.88 113 ALA A N 1
ATOM 840 C CA . ALA A 1 113 ? -0.65 14.914 12.664 1 89.88 113 ALA A CA 1
ATOM 841 C C . ALA A 1 113 ? -0.135 16.297 13.039 1 89.88 113 ALA A C 1
ATOM 843 O O . ALA A 1 113 ? -0.861 17.297 12.93 1 89.88 113 ALA A O 1
ATOM 844 N N . VAL A 1 114 ? 1.13 16.359 13.461 1 94 114 VAL A N 1
ATOM 845 C CA . VAL A 1 114 ? 1.717 17.672 13.75 1 94 114 VAL A CA 1
ATOM 846 C C . VAL A 1 114 ? 1.832 18.484 12.461 1 94 114 VAL A C 1
ATOM 848 O O . VAL A 1 114 ? 2.201 17.938 11.414 1 94 114 VAL A O 1
ATOM 851 N N . MET A 1 115 ? 1.427 19.766 12.539 1 96.88 115 MET A N 1
ATOM 852 C CA . MET A 1 115 ? 1.462 20.562 11.32 1 96.88 115 MET A CA 1
ATOM 853 C C . MET A 1 115 ? 1.444 22.062 11.656 1 96.88 115 MET A C 1
ATOM 855 O O . MET A 1 115 ? 1.081 22.438 12.766 1 96.88 115 MET A O 1
ATOM 859 N N . ALA A 1 116 ? 1.938 22.812 10.789 1 97.75 116 ALA A N 1
ATOM 860 C CA . ALA A 1 116 ? 1.688 24.25 10.742 1 97.75 116 ALA A CA 1
ATOM 861 C C . ALA A 1 116 ? 0.65 24.594 9.672 1 97.75 116 ALA A C 1
ATOM 863 O O . ALA A 1 116 ? 0.663 24.016 8.578 1 97.75 116 ALA A O 1
ATOM 864 N N . ILE A 1 117 ? -0.245 25.516 10.016 1 97.81 117 ILE A N 1
ATOM 865 C CA . ILE A 1 117 ? -1.345 25.812 9.109 1 97.81 117 ILE A CA 1
ATOM 866 C C . ILE A 1 117 ? -1.644 27.312 9.141 1 97.81 117 ILE A C 1
ATOM 868 O O . ILE A 1 117 ? -1.603 27.938 10.203 1 97.81 117 ILE A O 1
ATOM 872 N N . LYS A 1 118 ? -1.894 27.859 8 1 97.88 118 LYS A N 1
ATOM 873 C CA . LYS A 1 118 ? -2.43 29.219 7.977 1 97.88 118 LYS A CA 1
ATOM 874 C C . LYS A 1 118 ? -3.826 29.266 8.586 1 97.88 118 LYS A C 1
ATOM 876 O O . LYS A 1 118 ? -4.723 28.531 8.164 1 97.88 118 LYS A O 1
ATOM 881 N N . VAL A 1 119 ? -3.98 30.141 9.539 1 96.94 119 VAL A N 1
ATOM 882 C CA . VAL A 1 119 ? -5.164 30.141 10.391 1 96.94 119 VAL A CA 1
ATOM 883 C C . VAL A 1 119 ? -6.414 30.344 9.539 1 96.94 119 VAL A C 1
ATOM 885 O O . VAL A 1 119 ? -7.383 29.594 9.641 1 96.94 119 VAL A O 1
ATOM 888 N N . ASP A 1 120 ? -6.43 31.297 8.641 1 95.44 120 ASP A N 1
ATOM 889 C CA . ASP A 1 120 ? -7.609 31.609 7.844 1 95.44 120 ASP A CA 1
ATOM 890 C C . ASP A 1 120 ? -7.965 30.438 6.918 1 95.44 120 ASP A C 1
ATOM 892 O O . ASP A 1 120 ? -9.133 30.062 6.816 1 95.44 120 ASP A O 1
ATOM 896 N N . GLU A 1 121 ? -6.988 29.906 6.262 1 95.62 121 GLU A N 1
ATOM 897 C CA . GLU A 1 121 ? -7.211 28.766 5.391 1 95.62 121 GLU A CA 1
ATOM 898 C C . GLU A 1 121 ? -7.699 27.562 6.184 1 95.62 121 GLU A C 1
ATOM 900 O O . GLU A 1 121 ? -8.578 26.828 5.727 1 95.62 121 GLU A O 1
ATOM 905 N N . GLY A 1 122 ? -7.074 27.391 7.309 1 96.56 122 GLY A N 1
ATOM 906 C CA . GLY A 1 122 ? -7.484 26.297 8.172 1 96.56 122 GLY A CA 1
ATOM 907 C C . GLY A 1 122 ? -8.93 26.406 8.617 1 96.56 122 GLY A C 1
ATOM 908 O O . GLY A 1 122 ? -9.664 25.406 8.594 1 96.56 122 GLY A O 1
ATOM 909 N N . ARG A 1 123 ? -9.281 27.609 9.031 1 95.19 123 ARG A N 1
ATOM 910 C CA . ARG A 1 123 ? -10.664 27.828 9.461 1 95.19 123 ARG A CA 1
ATOM 911 C C . ARG A 1 123 ? -11.641 27.5 8.336 1 95.19 123 ARG A C 1
ATOM 913 O O . ARG A 1 123 ? -12.609 26.766 8.539 1 95.19 123 ARG A O 1
ATOM 920 N N . LYS A 1 124 ? -11.383 28.016 7.191 1 96.19 124 LYS A N 1
ATOM 921 C CA . LYS A 1 124 ? -12.234 27.781 6.031 1 96.19 124 LYS A CA 1
ATOM 922 C C . LYS A 1 124 ? -12.297 26.281 5.703 1 96.19 124 LYS A C 1
ATOM 924 O O . LYS A 1 124 ? -13.375 25.734 5.461 1 96.19 124 LYS A O 1
ATOM 929 N N . LEU A 1 125 ? -11.203 25.656 5.699 1 97 125 LEU A N 1
ATOM 930 C CA . LEU A 1 125 ? -11.102 24.25 5.355 1 97 125 LEU A CA 1
ATOM 931 C C . LEU A 1 125 ? -11.898 23.391 6.332 1 97 125 LEU A C 1
ATOM 933 O O . LEU A 1 125 ? -12.664 22.516 5.914 1 97 125 LEU A O 1
ATOM 937 N N . ILE A 1 126 ? -11.734 23.609 7.574 1 94.94 126 ILE A N 1
ATOM 938 C CA . ILE A 1 126 ? -12.383 22.781 8.578 1 94.94 126 ILE A CA 1
ATOM 939 C C . ILE A 1 126 ? -13.898 22.984 8.516 1 94.94 126 ILE A C 1
ATOM 941 O O . ILE A 1 126 ? -14.672 22.047 8.695 1 94.94 126 ILE A O 1
ATOM 945 N N . GLU A 1 127 ? -14.281 24.172 8.273 1 93.62 127 GLU A N 1
ATOM 946 C CA . GLU A 1 127 ? -15.711 24.422 8.078 1 93.62 127 GLU A CA 1
ATOM 947 C C . GLU A 1 127 ? -16.25 23.609 6.906 1 93.62 127 GLU A C 1
ATOM 949 O O . GLU A 1 127 ? -17.328 23.016 7 1 93.62 127 GLU A O 1
ATOM 954 N N . LEU A 1 128 ? -15.539 23.609 5.824 1 95.81 128 LEU A N 1
ATOM 955 C CA . LEU A 1 128 ? -15.922 22.828 4.656 1 95.81 128 LEU A CA 1
ATOM 956 C C . LEU A 1 128 ? -15.984 21.328 4.996 1 95.81 128 LEU A C 1
ATOM 958 O O . LEU A 1 128 ? -16.922 20.641 4.59 1 95.81 128 LEU A O 1
ATOM 962 N N . LEU A 1 129 ? -15 20.891 5.723 1 95.94 129 LEU A N 1
ATOM 963 C CA . LEU A 1 129 ? -14.984 19.5 6.125 1 95.94 129 LEU A CA 1
ATOM 964 C C . LEU A 1 129 ? -16.203 19.156 6.969 1 95.94 129 LEU A C 1
ATOM 966 O O . LEU A 1 129 ? -16.828 18.109 6.777 1 95.94 129 LEU A O 1
ATOM 970 N N . LYS A 1 130 ? -16.531 20.078 7.816 1 91.81 130 LYS A N 1
ATOM 971 C CA . LYS A 1 130 ? -17.703 19.891 8.656 1 91.81 130 LYS A CA 1
ATOM 972 C C . LYS A 1 130 ? -18.969 19.766 7.805 1 91.81 130 LYS A C 1
ATOM 974 O O . LYS A 1 130 ? -19.781 18.859 8.023 1 91.81 130 LYS A O 1
ATOM 979 N N . ILE A 1 131 ? -19.109 20.578 6.887 1 92.25 131 ILE A N 1
ATOM 980 C CA . ILE A 1 131 ? -20.266 20.609 6.008 1 92.25 131 ILE A CA 1
ATOM 981 C C . ILE A 1 131 ? -20.391 19.266 5.277 1 92.25 131 ILE A C 1
ATOM 983 O O . ILE A 1 131 ? -21.5 18.781 5.043 1 92.25 131 ILE A O 1
ATOM 987 N N . HIS A 1 132 ? -19.297 18.656 5.004 1 93.62 132 HIS A N 1
ATOM 988 C CA . HIS A 1 132 ? -19.312 17.422 4.23 1 93.62 132 HIS A CA 1
ATOM 989 C C . HIS A 1 132 ? -19.234 16.203 5.145 1 93.62 132 HIS A C 1
ATOM 991 O O . HIS A 1 132 ? -19 15.086 4.68 1 93.62 132 HIS A O 1
ATOM 997 N N . GLY A 1 133 ? -19.297 16.453 6.434 1 92 133 GLY A N 1
ATOM 998 C CA . GLY A 1 133 ? -19.328 15.359 7.395 1 92 133 GLY A CA 1
ATOM 999 C C . GLY A 1 133 ? -17.984 14.656 7.543 1 92 133 GLY A C 1
ATOM 1000 O O . GLY A 1 133 ? -17.938 13.477 7.898 1 92 133 GLY A O 1
ATOM 1001 N N . ARG A 1 134 ? -16.953 15.359 7.172 1 93.62 134 ARG A N 1
ATOM 1002 C CA . ARG A 1 134 ? -15.602 14.812 7.289 1 93.62 134 ARG A CA 1
ATOM 1003 C C . ARG A 1 134 ? -14.992 15.141 8.648 1 93.62 134 ARG A C 1
ATOM 1005 O O . ARG A 1 134 ? -15.164 16.25 9.164 1 93.62 134 ARG A O 1
ATOM 1012 N N . ASN A 1 135 ? -14.203 14.195 9.281 1 91.19 135 ASN A N 1
ATOM 1013 C CA . ASN A 1 135 ? -13.703 14.43 10.633 1 91.19 135 ASN A CA 1
ATOM 1014 C C . ASN A 1 135 ? -12.266 13.938 10.789 1 91.19 135 ASN A C 1
ATOM 1016 O O . ASN A 1 135 ? -11.742 13.875 11.898 1 91.19 135 ASN A O 1
ATOM 1020 N N . LYS A 1 136 ? -11.578 13.602 9.688 1 92 136 LYS A N 1
ATOM 1021 C CA . LYS A 1 136 ? -10.227 13.062 9.758 1 92 136 LYS A CA 1
ATOM 1022 C C . LYS A 1 136 ? -9.18 14.156 9.555 1 92 136 LYS A C 1
ATOM 1024 O O . LYS A 1 136 ? -9.367 15.047 8.727 1 92 136 LYS A O 1
ATOM 1029 N N . ILE A 1 137 ? -8.109 14.055 10.273 1 93.56 137 ILE A N 1
ATOM 1030 C CA . ILE A 1 137 ? -6.996 14.984 10.148 1 93.56 137 ILE A CA 1
ATOM 1031 C C . ILE A 1 137 ? -6.402 14.898 8.742 1 93.56 137 ILE A C 1
ATOM 1033 O O . ILE A 1 137 ? -6.004 15.906 8.164 1 93.56 137 ILE A O 1
ATOM 1037 N N . THR A 1 138 ? -6.352 13.664 8.172 1 96 138 THR A N 1
ATOM 1038 C CA . THR A 1 138 ? -5.777 13.445 6.852 1 96 138 THR A CA 1
ATOM 1039 C C . THR A 1 138 ? -6.52 14.266 5.797 1 96 138 THR A C 1
ATOM 1041 O O . THR A 1 138 ? -5.934 14.664 4.789 1 96 138 THR A O 1
ATOM 1044 N N . ASP A 1 139 ? -7.762 14.578 6.066 1 97 139 ASP A N 1
ATOM 1045 C CA . ASP A 1 139 ? -8.562 15.344 5.113 1 97 139 ASP A CA 1
ATOM 1046 C C . ASP A 1 139 ? -8.102 16.797 5.043 1 97 139 ASP A C 1
ATOM 1048 O O . AS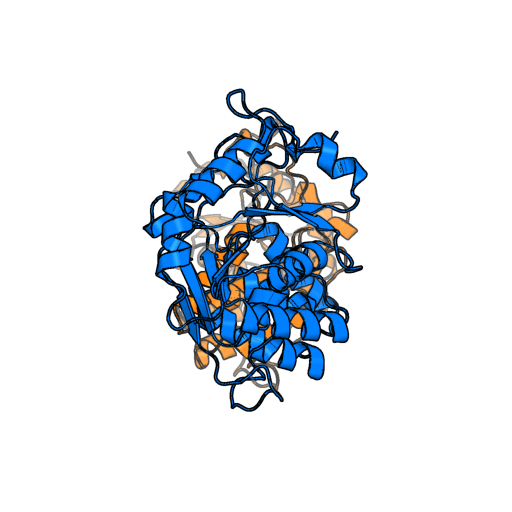P A 1 139 ? -8.367 17.484 4.055 1 97 139 ASP A O 1
ATOM 1052 N N . ILE A 1 140 ? -7.406 17.219 6.078 1 97.56 140 ILE A N 1
ATOM 1053 C CA . ILE A 1 140 ? -6.797 18.547 6.012 1 97.56 140 ILE A CA 1
ATOM 1054 C C . ILE A 1 140 ? -5.75 18.578 4.902 1 97.56 140 ILE A C 1
ATOM 1056 O O . ILE A 1 140 ? -5.746 19.5 4.07 1 97.56 140 ILE A O 1
ATOM 1060 N N . TYR A 1 141 ? -4.945 17.547 4.816 1 98.25 141 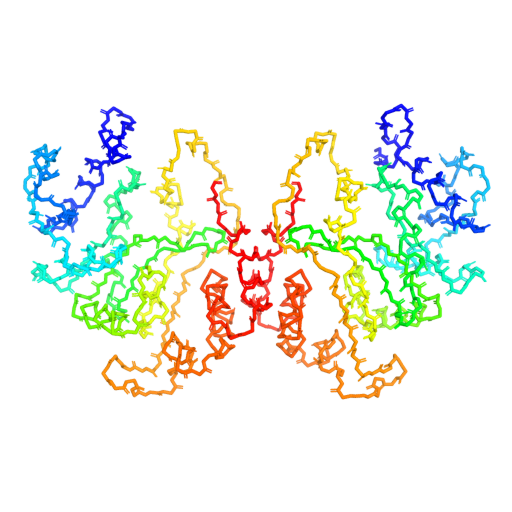TYR A N 1
ATOM 1061 C CA . TYR A 1 141 ? -3.879 17.469 3.82 1 98.25 141 TYR A CA 1
ATOM 1062 C C . TYR A 1 141 ? -4.453 17.344 2.416 1 98.25 141 TYR A C 1
ATOM 1064 O O . TYR A 1 141 ? -3.955 17.953 1.472 1 98.25 141 TYR A O 1
ATOM 1072 N N . ARG A 1 142 ? -5.488 16.562 2.352 1 98.5 142 ARG A N 1
ATOM 1073 C CA . ARG A 1 142 ? -6.086 16.266 1.054 1 98.5 142 ARG A CA 1
ATOM 1074 C C . ARG A 1 142 ? -6.902 17.438 0.54 1 98.5 142 ARG A C 1
ATOM 1076 O O . ARG A 1 142 ? -7.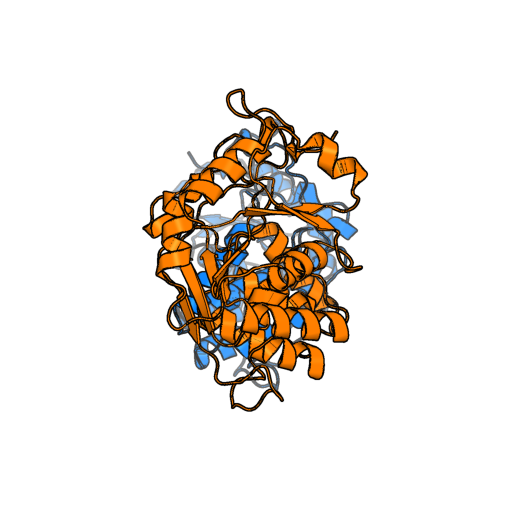09 17.594 -0.669 1 98.5 142 ARG A O 1
ATOM 1083 N N . GLY A 1 143 ? -7.379 18.281 1.443 1 98.19 143 GLY A N 1
ATOM 1084 C CA . GLY A 1 143 ? -8.344 19.312 1.07 1 98.19 143 GLY A CA 1
ATOM 1085 C C . GLY A 1 143 ? -7.699 20.641 0.773 1 98.19 143 GLY A C 1
ATOM 1086 O O . GLY A 1 143 ? -8.328 21.516 0.169 1 98.19 143 GLY A O 1
ATOM 1087 N N . VAL A 1 144 ? -6.496 20.859 1.173 1 97.75 144 VAL A N 1
ATOM 1088 C CA . VAL A 1 144 ? -5.875 22.172 0.986 1 97.75 144 VAL A CA 1
ATOM 1089 C C . VAL A 1 144 ? -5.219 22.234 -0.391 1 97.75 144 VAL A C 1
ATOM 1091 O O . VAL A 1 144 ? -4.738 21.219 -0.906 1 97.75 144 VAL A O 1
ATOM 1094 N N . PRO A 1 145 ? -5.133 23.422 -0.987 1 97.88 145 PRO A N 1
ATOM 1095 C CA . PRO A 1 145 ? -4.504 23.578 -2.301 1 97.88 145 PRO A CA 1
ATOM 1096 C C . PRO A 1 145 ? -2.988 23.375 -2.256 1 97.88 145 PRO A C 1
ATOM 1098 O O . PRO A 1 145 ? -2.414 22.766 -3.158 1 97.88 145 PRO A O 1
ATOM 1101 N N . ARG A 1 146 ? -2.332 23.969 -1.189 1 98.19 146 ARG A N 1
ATOM 1102 C CA . ARG A 1 146 ? -0.875 23.969 -1.122 1 98.19 146 ARG A CA 1
ATOM 1103 C C . ARG A 1 146 ? -0.387 23.312 0.16 1 98.19 146 ARG A C 1
ATOM 1105 O O . ARG A 1 146 ? -0.563 23.844 1.253 1 98.19 146 ARG A O 1
ATOM 1112 N N . LEU A 1 147 ? 0.257 22.094 -0.019 1 98.69 147 LEU A N 1
ATOM 1113 C CA . LEU A 1 147 ? 0.756 21.281 1.08 1 98.69 147 LEU A CA 1
ATOM 1114 C C . LEU A 1 147 ? 2.248 21.016 0.922 1 98.69 147 LEU A C 1
ATOM 1116 O O . LEU A 1 147 ? 2.709 20.656 -0.166 1 98.69 147 LEU A O 1
ATOM 1120 N N . LEU A 1 148 ? 2.977 21.312 1.955 1 98.62 148 LEU A N 1
ATOM 1121 C CA . LEU A 1 148 ? 4.395 20.969 1.979 1 98.62 148 LEU A CA 1
ATOM 1122 C C . LEU A 1 148 ? 4.66 19.828 2.967 1 98.62 148 LEU A C 1
ATOM 1124 O O . LEU A 1 148 ? 4.258 19.906 4.129 1 98.62 148 LEU A O 1
ATOM 1128 N N . LEU A 1 149 ? 5.281 18.781 2.49 1 98.19 149 LEU A N 1
ATOM 1129 C CA . LEU A 1 149 ? 5.723 17.672 3.332 1 98.19 149 LEU A CA 1
ATOM 1130 C C . LEU A 1 149 ? 7.23 17.719 3.537 1 98.19 149 LEU A C 1
ATOM 1132 O O . LEU A 1 149 ? 7.996 17.469 2.602 1 98.19 149 LEU A O 1
ATOM 1136 N N . LEU A 1 150 ? 7.59 18 4.762 1 97.56 150 LEU A N 1
ATOM 1137 C CA . LEU A 1 150 ? 9.008 18 5.098 1 97.56 150 LEU A CA 1
ATOM 1138 C C . LEU A 1 150 ? 9.484 16.594 5.438 1 97.56 150 LEU A C 1
ATOM 1140 O O . LEU A 1 150 ? 8.836 15.883 6.203 1 97.56 150 LEU A O 1
ATOM 1144 N N . SER A 1 151 ? 10.602 16.25 4.895 1 96.38 151 SER A N 1
ATOM 1145 C CA . SER A 1 151 ? 11.164 14.93 5.156 1 96.38 151 SER A CA 1
ATOM 1146 C C . SER A 1 151 ? 11.781 14.852 6.547 1 96.38 151 SER A C 1
ATOM 1148 O O . SER A 1 151 ? 12.797 15.5 6.812 1 96.38 151 SER A O 1
ATOM 1150 N N . ALA A 1 152 ? 11.258 14.039 7.363 1 93.88 152 ALA A N 1
ATOM 1151 C CA . ALA A 1 152 ? 11.82 13.836 8.695 1 93.88 152 ALA A CA 1
ATOM 1152 C C . ALA A 1 152 ? 13.219 13.227 8.617 1 93.88 152 ALA A C 1
ATOM 1154 O O . ALA A 1 152 ? 14.086 13.547 9.43 1 93.88 152 ALA A O 1
ATOM 1155 N N . ALA A 1 153 ? 13.383 12.383 7.629 1 92.56 153 ALA A N 1
ATOM 1156 C CA . ALA A 1 153 ? 14.68 11.734 7.426 1 92.56 153 ALA A CA 1
ATOM 1157 C C . ALA A 1 153 ? 15.75 12.75 7.039 1 92.56 153 ALA A C 1
ATOM 1159 O O . ALA A 1 153 ? 16.859 12.742 7.586 1 92.56 153 ALA A O 1
ATOM 1160 N N . LYS A 1 154 ? 15.422 13.602 6.137 1 94.19 154 LYS A N 1
ATOM 1161 C CA . LYS A 1 154 ? 16.359 14.633 5.688 1 94.19 154 LYS A CA 1
ATOM 1162 C C . LYS A 1 154 ? 16.766 15.555 6.84 1 94.19 154 LYS A C 1
ATOM 1164 O O . LYS A 1 154 ? 17.922 15.953 6.945 1 94.19 154 LYS A O 1
ATOM 1169 N N . LEU A 1 155 ? 15.828 15.812 7.699 1 94.56 155 LEU A N 1
ATOM 1170 C CA . LEU A 1 155 ? 16.047 16.734 8.805 1 94.56 155 LEU A CA 1
ATOM 1171 C C . LEU A 1 155 ? 16.688 16.016 9.992 1 94.56 155 LEU A C 1
ATOM 1173 O O . LEU A 1 155 ? 17.109 16.656 10.953 1 94.56 155 LEU A O 1
ATOM 1177 N N . GLY A 1 156 ? 16.688 14.648 9.938 1 92 156 GLY A N 1
ATOM 1178 C CA . GLY A 1 156 ? 17.25 13.859 11.023 1 92 156 GLY A CA 1
ATOM 1179 C C . GLY A 1 156 ? 16.406 13.883 12.281 1 92 156 GLY A C 1
ATOM 1180 O O . GLY A 1 156 ? 16.938 13.859 13.391 1 92 156 GLY A O 1
ATOM 1181 N N . ILE A 1 157 ? 15.047 13.953 12.125 1 91.06 157 ILE A N 1
ATOM 1182 C CA . ILE A 1 157 ? 14.234 14.133 13.32 1 91.06 157 ILE A CA 1
ATOM 1183 C C . ILE A 1 157 ? 13.164 13.047 13.383 1 91.06 157 ILE A C 1
ATOM 1185 O O . ILE A 1 157 ? 12.141 13.211 14.062 1 91.06 157 ILE A O 1
ATOM 1189 N N . SER A 1 158 ? 13.289 11.961 12.664 1 87.44 158 SER A N 1
ATOM 1190 C CA . SER A 1 158 ? 12.281 10.898 12.602 1 87.44 158 SER A CA 1
ATOM 1191 C C . SER A 1 158 ? 11.93 10.391 13.992 1 87.44 158 SER A C 1
ATOM 1193 O O . SER A 1 158 ? 10.758 10.148 14.289 1 87.44 158 SER A O 1
ATOM 1195 N N . GLY A 1 159 ? 12.789 10.289 14.82 1 83.19 159 GLY A N 1
ATOM 1196 C CA . GLY A 1 159 ? 12.594 9.758 16.156 1 83.19 159 GLY A CA 1
ATOM 1197 C C . GLY A 1 159 ? 11.789 10.688 17.047 1 83.19 159 GLY A C 1
ATOM 1198 O O . GLY A 1 159 ? 11.148 10.234 18 1 83.19 159 GLY A O 1
ATOM 1199 N N . GLU A 1 160 ? 11.812 11.984 16.75 1 85.31 160 GLU A N 1
ATOM 1200 C CA . GLU A 1 160 ? 11.117 12.992 17.547 1 85.31 160 GLU A CA 1
ATOM 1201 C C . GLU A 1 160 ? 9.617 12.992 17.266 1 85.31 160 GLU A C 1
ATOM 1203 O O . GLU A 1 160 ? 8.836 13.555 18.031 1 85.31 160 GLU A O 1
ATOM 1208 N N . LEU A 1 161 ? 9.25 12.344 16.172 1 86.06 161 LEU A N 1
ATOM 1209 C CA . LEU A 1 161 ? 7.883 12.508 15.68 1 86.06 161 LEU A CA 1
ATOM 1210 C C . LEU A 1 161 ? 7.047 11.273 15.977 1 86.06 161 LEU A C 1
ATOM 1212 O O . LEU A 1 161 ? 5.863 11.219 15.633 1 86.06 161 LEU A O 1
ATOM 1216 N N . ILE A 1 162 ? 7.539 10.359 16.609 1 75.81 162 ILE A N 1
ATOM 1217 C CA . ILE A 1 162 ? 6.84 9.109 16.875 1 75.81 162 ILE A CA 1
ATOM 1218 C C . ILE A 1 162 ? 5.852 9.305 18.031 1 75.81 162 ILE A C 1
ATOM 1220 O O . ILE A 1 162 ? 6.203 9.867 19.062 1 75.81 162 ILE A O 1
ATOM 1224 N N . ASN A 1 163 ? 4.66 8.867 17.703 1 73.94 163 ASN A N 1
ATOM 1225 C CA . ASN A 1 163 ? 3.648 8.875 18.766 1 73.94 163 ASN A CA 1
ATOM 1226 C C . ASN A 1 163 ? 3.848 7.715 19.734 1 73.94 163 ASN A C 1
ATOM 1228 O O . ASN A 1 163 ? 4.281 6.629 19.328 1 73.94 163 ASN A O 1
ATOM 1232 N N . ILE A 1 164 ? 3.682 7.965 20.938 1 66.25 164 ILE A N 1
ATOM 1233 C CA . ILE A 1 164 ? 3.777 6.898 21.922 1 66.25 164 ILE A CA 1
ATOM 1234 C C . ILE A 1 164 ? 2.377 6.461 22.344 1 66.25 164 ILE A C 1
ATOM 1236 O O . ILE A 1 164 ? 1.665 7.207 23.031 1 66.25 164 ILE A O 1
ATOM 1240 N N . ASN A 1 165 ? 1.884 5.438 21.656 1 58.88 165 ASN A N 1
ATOM 1241 C CA . ASN A 1 165 ? 0.555 4.957 22.016 1 58.88 165 ASN A CA 1
ATOM 1242 C C . ASN A 1 165 ? 0.607 4.012 23.203 1 58.88 165 ASN A C 1
ATOM 1244 O O . ASN A 1 165 ? -0.361 3.908 23.969 1 58.88 165 ASN A O 1
ATOM 1248 N N . THR A 1 166 ? 1.601 3.129 23.266 1 55.62 166 THR A N 1
ATOM 1249 C CA . THR A 1 166 ? 1.769 2.24 24.406 1 55.62 166 THR A CA 1
ATOM 1250 C C . THR A 1 166 ? 3.127 2.461 25.078 1 55.62 166 THR A C 1
ATOM 1252 O O . THR A 1 166 ? 4.047 2.994 24.453 1 55.62 166 THR A O 1
ATOM 1255 N N . ARG A 1 167 ? 3.211 2.064 26.281 1 49.47 167 ARG A N 1
ATOM 1256 C CA . ARG A 1 167 ? 4.449 2.135 27.047 1 49.47 167 ARG A CA 1
ATOM 1257 C C . ARG A 1 167 ? 5.582 1.404 26.328 1 49.47 167 ARG A C 1
ATOM 1259 O O . ARG A 1 167 ? 6.746 1.793 26.438 1 49.47 167 ARG A O 1
ATOM 1266 N N . ASN A 1 168 ? 5.223 0.432 25.766 1 47.81 168 ASN A N 1
ATOM 1267 C CA . ASN A 1 168 ? 6.191 -0.454 25.125 1 47.81 168 ASN A CA 1
ATOM 1268 C C . ASN A 1 168 ? 6.586 0.054 23.734 1 47.81 168 ASN A C 1
ATOM 1270 O O . ASN A 1 168 ? 7.492 -0.492 23.109 1 47.81 168 ASN A O 1
ATOM 1274 N N . ASP A 1 169 ? 5.965 0.904 23.312 1 54.06 169 ASP A N 1
ATOM 1275 C CA . ASP A 1 169 ? 6.172 1.446 21.969 1 54.06 169 ASP A CA 1
ATOM 1276 C C . ASP A 1 169 ? 7.469 2.248 21.906 1 54.06 169 ASP A C 1
ATOM 1278 O O . ASP A 1 169 ? 7.844 2.738 20.828 1 54.06 169 ASP A O 1
ATOM 1282 N N . LEU A 1 170 ? 8.117 2.295 23.016 1 45.97 170 LEU A N 1
ATOM 1283 C CA . LEU A 1 170 ? 9.336 3.088 23.125 1 45.97 170 LEU A CA 1
ATOM 1284 C C . LEU A 1 170 ? 10.43 2.51 22.219 1 45.97 170 LEU A C 1
ATOM 1286 O O . LEU A 1 170 ? 11.477 3.137 22.031 1 45.97 170 LEU A O 1
ATOM 1290 N N . ASN A 1 171 ? 10.312 1.29 21.906 1 44.44 171 ASN A N 1
ATOM 1291 C CA . ASN A 1 171 ? 11.422 0.774 21.109 1 44.44 171 ASN A CA 1
ATOM 1292 C C . ASN A 1 171 ? 11.391 1.307 19.688 1 44.44 171 ASN A C 1
ATOM 1294 O O . ASN A 1 171 ? 10.336 1.337 19.047 1 44.44 171 ASN A O 1
ATOM 1298 N N . LEU A 1 172 ? 12.344 2.127 19.406 1 47.16 172 LEU A N 1
ATOM 1299 C CA . LEU A 1 172 ? 12.648 2.799 18.156 1 47.16 172 LEU A CA 1
ATOM 1300 C C . LEU A 1 172 ? 12.414 1.871 16.969 1 47.16 172 LEU A C 1
ATOM 1302 O O . LEU A 1 172 ? 13.148 0.9 16.766 1 47.16 172 LEU A O 1
ATOM 1306 N N . ILE A 1 173 ? 11.305 1.592 16.609 1 49.97 173 ILE A N 1
ATOM 1307 C CA . ILE A 1 173 ? 11.078 0.895 15.352 1 49.97 173 ILE A CA 1
ATOM 1308 C C . ILE A 1 173 ? 11.758 1.651 14.219 1 49.97 173 ILE A C 1
ATOM 1310 O O . ILE A 1 173 ? 11.578 2.861 14.07 1 49.97 173 ILE A O 1
ATOM 1314 N N . GLU A 1 174 ? 12.93 1.307 13.914 1 55.22 174 GLU A N 1
ATOM 1315 C CA . GLU A 1 174 ? 13.578 1.854 12.727 1 55.22 174 GLU A CA 1
ATOM 1316 C C . GLU A 1 174 ? 12.594 1.959 11.562 1 55.22 174 GLU A C 1
ATOM 1318 O O . GLU A 1 174 ? 12.094 0.945 11.078 1 55.22 174 GLU A O 1
ATOM 1323 N N . LEU A 1 175 ? 11.969 3.131 11.484 1 62.66 175 LEU A N 1
ATOM 1324 C CA . LEU A 1 175 ? 11.141 3.371 10.312 1 62.66 175 LEU A CA 1
ATOM 1325 C C . LEU A 1 175 ? 11.938 3.184 9.023 1 62.66 175 LEU A C 1
ATOM 1327 O O . LEU A 1 175 ? 12.906 3.908 8.781 1 62.66 175 LEU A O 1
ATOM 1331 N N . ARG A 1 176 ? 11.812 2.031 8.492 1 65.5 176 ARG A N 1
ATOM 1332 C CA . ARG A 1 176 ? 12.477 1.749 7.223 1 65.5 176 ARG A CA 1
ATOM 1333 C C . ARG A 1 176 ? 11.68 2.326 6.055 1 65.5 176 ARG A C 1
ATOM 1335 O O . ARG A 1 176 ? 10.453 2.328 6.074 1 65.5 176 ARG A O 1
ATOM 1342 N N . GLY A 1 177 ? 12.516 3.225 5.262 1 76.56 177 GLY A N 1
ATOM 1343 C CA . GLY A 1 177 ? 11.93 3.717 4.023 1 76.56 177 GLY A CA 1
ATOM 1344 C C . GLY A 1 177 ? 12.789 4.758 3.33 1 76.56 177 GLY A C 1
ATOM 1345 O O . GLY A 1 177 ? 13.891 5.07 3.789 1 76.56 177 GLY A O 1
ATOM 1346 N N . ASP A 1 178 ? 12.25 5.117 2.176 1 79.12 178 ASP A N 1
ATOM 1347 C CA . ASP A 1 178 ? 13.07 5.895 1.251 1 79.12 178 ASP A CA 1
ATOM 1348 C C . ASP A 1 178 ? 12.469 7.277 1.013 1 79.12 178 ASP A C 1
ATOM 1350 O O . ASP A 1 178 ? 12.734 7.91 -0.01 1 79.12 178 ASP A O 1
ATOM 1354 N N . PHE A 1 179 ? 11.695 7.742 1.882 1 90.06 179 PHE A N 1
ATOM 1355 C CA . PHE A 1 179 ? 11.156 9.078 1.66 1 90.06 179 PHE A CA 1
ATOM 1356 C C . PHE A 1 179 ? 12.039 10.133 2.326 1 90.06 179 PHE A C 1
ATOM 1358 O O . PHE A 1 179 ? 11.773 10.547 3.455 1 90.06 179 PHE A O 1
ATOM 1365 N N . ASP A 1 180 ? 13.039 10.633 1.534 1 91.94 180 ASP A N 1
ATOM 1366 C CA . ASP A 1 180 ? 14.109 11.445 2.109 1 91.94 180 ASP A CA 1
ATOM 1367 C C . ASP A 1 180 ? 14.18 12.82 1.445 1 91.94 180 ASP A C 1
ATOM 1369 O O . ASP A 1 180 ? 15.195 13.508 1.532 1 91.94 180 ASP A O 1
ATOM 1373 N N . SER A 1 181 ? 13.133 13.156 0.78 1 95 181 SER A N 1
ATOM 1374 C CA . SER A 1 181 ? 13.039 14.477 0.168 1 95 181 SER A CA 1
ATOM 1375 C C . SER A 1 181 ? 11.719 15.156 0.514 1 95 181 SER A C 1
ATOM 1377 O O . SER A 1 181 ? 10.719 14.492 0.756 1 95 181 SER A O 1
ATOM 1379 N N . ASP A 1 182 ? 11.828 16.5 0.581 1 97.19 182 ASP A N 1
ATOM 1380 C CA . ASP A 1 182 ? 10.586 17.25 0.744 1 97.19 182 ASP A CA 1
ATOM 1381 C C . ASP A 1 182 ? 9.68 17.094 -0.474 1 97.19 182 ASP A C 1
ATOM 1383 O O . ASP A 1 182 ? 10.164 16.844 -1.584 1 97.19 182 ASP A O 1
ATOM 1387 N N . ILE A 1 183 ? 8.453 17.141 -0.228 1 98.06 183 ILE A N 1
ATOM 1388 C CA . ILE A 1 183 ? 7.484 17.047 -1.314 1 98.06 183 ILE A CA 1
ATOM 1389 C C . ILE A 1 183 ? 6.574 18.266 -1.311 1 98.06 183 ILE A C 1
ATOM 1391 O O . ILE A 1 183 ? 5.938 18.578 -0.3 1 98.06 183 ILE A O 1
ATOM 1395 N N . LEU A 1 184 ? 6.543 18.969 -2.387 1 98.19 184 LEU A N 1
ATOM 1396 C CA . LEU A 1 184 ? 5.703 20.156 -2.543 1 98.19 184 LEU A CA 1
ATOM 1397 C C . LEU A 1 184 ? 4.469 19.844 -3.385 1 98.19 184 LEU A C 1
ATOM 1399 O O . LEU A 1 184 ? 4.59 19.5 -4.566 1 98.19 184 LEU A O 1
ATOM 1403 N N . LEU A 1 185 ? 3.324 19.844 -2.791 1 98.44 185 LEU A N 1
ATOM 1404 C CA . LEU A 1 185 ? 2.062 19.656 -3.502 1 98.44 185 LEU A CA 1
ATOM 1405 C C . LEU A 1 185 ? 1.364 21 -3.715 1 98.44 185 LEU A C 1
ATOM 1407 O O . LEU A 1 185 ? 0.911 21.625 -2.756 1 98.44 185 LEU A O 1
ATOM 1411 N N . LYS A 1 186 ? 1.331 21.422 -4.906 1 98 186 LYS A N 1
ATOM 1412 C CA . LYS A 1 186 ? 0.667 22.672 -5.273 1 98 186 LYS A CA 1
ATOM 1413 C C . LYS A 1 186 ? -0.426 22.422 -6.312 1 98 186 LYS A C 1
ATOM 1415 O O . LYS A 1 186 ? -0.133 22.125 -7.469 1 98 186 LYS A O 1
ATOM 1420 N N . ARG A 1 187 ? -1.647 22.531 -5.895 1 98.12 187 ARG A N 1
ATOM 1421 C CA . ARG A 1 187 ? -2.805 22.344 -6.762 1 98.12 187 ARG A CA 1
ATOM 1422 C C . ARG A 1 187 ? -3.502 23.672 -7.051 1 98.12 187 ARG A C 1
ATOM 1424 O O . ARG A 1 187 ? -3.639 24.516 -6.164 1 98.12 187 ARG A O 1
ATOM 1431 N N . ASP A 1 188 ? -3.906 23.781 -8.242 1 98 188 ASP A N 1
ATOM 1432 C CA . ASP A 1 188 ? -4.59 25 -8.672 1 98 188 ASP A CA 1
ATOM 1433 C C . ASP A 1 188 ? -6.082 24.922 -8.367 1 98 188 ASP A C 1
ATOM 1435 O O . ASP A 1 188 ? -6.871 24.469 -9.195 1 98 188 ASP A O 1
ATOM 1439 N N . PHE A 1 189 ? -6.508 25.469 -7.207 1 97.56 189 PHE A N 1
ATOM 1440 C CA . PHE A 1 189 ? -7.898 25.703 -6.84 1 97.56 189 PHE A CA 1
ATOM 1441 C C . PHE A 1 189 ? -7.988 26.5 -5.551 1 97.56 189 PHE A C 1
ATOM 1443 O O . PHE A 1 189 ? -6.992 26.672 -4.84 1 97.56 189 PHE A O 1
ATOM 1450 N N . ASP A 1 190 ? -9.055 27.078 -5.285 1 95.06 190 ASP A N 1
ATOM 1451 C CA . ASP A 1 190 ? -9.281 27.828 -4.047 1 95.06 190 ASP A CA 1
ATOM 1452 C C . ASP A 1 190 ? -10.383 27.172 -3.211 1 95.06 190 ASP A C 1
ATOM 1454 O O . ASP A 1 190 ? -11.117 26.312 -3.703 1 95.06 190 ASP A O 1
ATOM 1458 N N . LEU A 1 191 ? -10.344 27.5 -1.929 1 95.31 191 LEU A N 1
ATOM 1459 C CA . LEU A 1 191 ? -11.328 26.906 -1.026 1 95.31 191 LEU A CA 1
ATOM 1460 C C . LEU A 1 191 ? -12.664 27.641 -1.112 1 95.31 191 LEU A C 1
ATOM 1462 O O . LEU A 1 191 ? -13.648 27.219 -0.519 1 95.31 191 LEU A O 1
ATOM 1466 N N . ASN A 1 192 ? -12.531 28.75 -1.885 1 91.12 192 ASN A N 1
ATOM 1467 C CA . ASN A 1 192 ? -13.75 29.5 -2.152 1 91.12 192 ASN A CA 1
ATOM 1468 C C . ASN A 1 192 ? -14.359 29.125 -3.498 1 91.12 192 ASN A C 1
ATOM 1470 O O . ASN A 1 192 ? -13.828 29.484 -4.551 1 91.12 192 ASN A O 1
ATOM 1474 N N . GLY A 1 193 ? -15.266 28.297 -3.555 1 91.38 193 GLY A N 1
ATOM 1475 C CA . GLY A 1 193 ? -15.961 27.906 -4.773 1 91.38 193 GLY A CA 1
ATOM 1476 C C . GLY A 1 193 ? -15.25 26.828 -5.555 1 91.38 193 GLY A C 1
ATOM 1477 O O . GLY A 1 193 ? -15.727 26.406 -6.609 1 91.38 193 GLY A O 1
ATOM 1478 N N . PHE A 1 194 ? -14.008 26.484 -5.219 1 93.62 194 PHE A N 1
ATOM 1479 C CA . PHE A 1 194 ? -13.242 25.406 -5.832 1 93.62 194 PHE A CA 1
ATOM 1480 C C . PHE A 1 194 ? -12.914 25.734 -7.285 1 93.62 194 PHE A C 1
ATOM 1482 O O . PHE A 1 194 ? -13.023 24.875 -8.156 1 93.62 194 PHE A O 1
ATOM 1489 N N . ASN A 1 195 ? -12.602 27.016 -7.512 1 93.5 195 ASN A N 1
ATOM 1490 C CA . ASN A 1 195 ? -12.188 27.438 -8.852 1 93.5 195 ASN A CA 1
ATOM 1491 C C . ASN A 1 195 ? -10.75 27.031 -9.141 1 93.5 195 ASN A C 1
ATOM 1493 O O . ASN A 1 195 ? -9.859 27.219 -8.305 1 93.5 195 ASN A O 1
ATOM 1497 N N . GLY A 1 196 ? -10.539 26.375 -10.195 1 95.88 196 GLY A N 1
ATOM 1498 C CA . GLY A 1 196 ? -9.203 25.953 -10.594 1 95.88 196 GLY A CA 1
ATOM 1499 C C . GLY A 1 196 ? -9.188 24.656 -11.375 1 95.88 196 GLY A C 1
ATOM 1500 O O . GLY A 1 196 ? -10.211 23.984 -11.484 1 95.88 196 GLY A O 1
ATOM 1501 N N . THR A 1 197 ? -8.125 24.219 -11.906 1 97.25 197 THR A N 1
ATOM 1502 C CA . THR A 1 197 ? -8.008 23.109 -12.844 1 97.25 197 THR A CA 1
ATOM 1503 C C . THR A 1 197 ? -7.707 21.812 -12.102 1 97.25 197 THR A C 1
ATOM 1505 O O . THR A 1 197 ? -7.816 20.719 -12.68 1 97.25 197 THR A O 1
ATOM 1508 N N . ASP A 1 198 ? -7.406 21.969 -10.781 1 98.12 198 ASP A N 1
ATOM 1509 C CA . ASP A 1 198 ? -6.879 20.766 -10.133 1 98.12 198 ASP A CA 1
ATOM 1510 C C . ASP A 1 198 ? -7.82 20.297 -9.023 1 98.12 198 ASP A C 1
ATOM 1512 O O . ASP A 1 198 ? -7.422 19.5 -8.164 1 98.12 198 ASP A O 1
ATOM 1516 N N . VAL A 1 199 ? -9.055 20.719 -9.047 1 97.75 199 VAL A N 1
ATOM 1517 C CA . VAL A 1 199 ? -9.992 20.344 -7.992 1 97.75 199 VAL A CA 1
ATOM 1518 C C . VAL A 1 199 ? -10.164 18.828 -7.969 1 97.75 199 VAL A C 1
ATOM 1520 O O . VAL A 1 199 ? -10.281 18.219 -6.902 1 97.75 199 VAL A O 1
ATOM 1523 N N . GLN A 1 200 ? -10.078 18.219 -9.164 1 97.56 200 GLN A N 1
ATOM 1524 C CA . GLN A 1 200 ? -10.281 16.781 -9.273 1 97.56 200 GLN A CA 1
ATOM 1525 C C . GLN A 1 200 ? -9.125 16.016 -8.633 1 97.56 200 GLN A C 1
ATOM 1527 O O . GLN A 1 200 ? -9.258 14.82 -8.336 1 97.56 200 GLN A O 1
ATOM 1532 N N . LYS A 1 201 ? -8.023 16.656 -8.398 1 98.5 201 LYS A N 1
ATOM 1533 C CA . LYS A 1 201 ? -6.852 16.047 -7.785 1 98.5 201 LYS A CA 1
ATOM 1534 C C . LYS A 1 201 ? -6.863 16.234 -6.27 1 98.5 201 LYS A C 1
ATOM 1536 O O . LYS A 1 201 ? -5.832 16.078 -5.613 1 98.5 201 LYS A O 1
ATOM 1541 N N . SER A 1 202 ? -8.047 16.562 -5.742 1 98.44 202 SER A N 1
ATOM 1542 C CA . SER A 1 202 ? -8.156 16.859 -4.316 1 98.44 202 SER A CA 1
ATOM 1543 C C . SER A 1 202 ? -9.312 16.078 -3.684 1 98.44 202 SER A C 1
ATOM 1545 O O . SER A 1 202 ? -10.062 15.398 -4.383 1 98.44 202 SER A O 1
ATOM 1547 N N . LEU A 1 203 ? -9.391 16.203 -2.369 1 98.44 203 LEU A N 1
ATOM 1548 C CA . LEU A 1 203 ? -10.477 15.625 -1.59 1 98.44 203 LEU A CA 1
ATOM 1549 C C . LEU A 1 203 ? -11.836 16.016 -2.17 1 98.44 203 LEU A C 1
ATOM 1551 O O . LEU A 1 203 ? -12.742 15.188 -2.244 1 98.44 203 LEU A O 1
ATOM 1555 N N . TRP A 1 204 ? -11.914 17.172 -2.615 1 98.06 204 TRP A N 1
ATOM 1556 C CA . TRP A 1 204 ? -13.195 17.719 -3.047 1 98.06 204 TRP A CA 1
ATOM 1557 C C . TRP A 1 204 ? -13.664 17.062 -4.336 1 98.06 204 TRP A C 1
ATOM 1559 O O . TRP A 1 204 ? -14.852 16.766 -4.496 1 98.06 204 TRP A O 1
ATOM 1569 N N . GLY A 1 205 ? -12.727 16.828 -5.27 1 97.38 205 GLY A N 1
ATOM 1570 C CA . GLY A 1 205 ? -13.062 16.047 -6.445 1 97.38 205 GLY A CA 1
ATOM 1571 C C . GLY A 1 205 ? -13.516 14.633 -6.113 1 97.38 205 GLY A C 1
ATOM 1572 O O . GLY A 1 205 ? -14.508 14.148 -6.656 1 97.38 205 GLY A O 1
ATOM 1573 N N . THR A 1 206 ? -12.805 14.023 -5.219 1 97.88 206 THR A N 1
ATOM 1574 C CA . THR A 1 206 ? -13.094 12.648 -4.828 1 97.88 206 THR A CA 1
ATOM 1575 C C . THR A 1 206 ? -14.477 12.555 -4.176 1 97.88 206 THR A C 1
ATOM 1577 O O . THR A 1 206 ? -15.273 11.688 -4.531 1 97.88 206 THR A O 1
ATOM 1580 N N . ILE A 1 207 ? -14.789 13.438 -3.273 1 94.88 207 ILE A N 1
ATOM 1581 C CA . ILE A 1 207 ? -16.047 13.328 -2.529 1 94.88 207 ILE A CA 1
ATOM 1582 C C . ILE A 1 207 ? -17.219 13.703 -3.43 1 94.88 207 ILE A C 1
ATOM 1584 O O . ILE A 1 207 ? -18.312 13.141 -3.301 1 94.88 207 ILE A O 1
ATOM 1588 N N . SER A 1 208 ? -16.984 14.602 -4.367 1 94.44 208 SER A N 1
ATOM 1589 C CA . SER A 1 208 ? -18.047 15.031 -5.258 1 94.44 208 SER A CA 1
ATOM 1590 C C . SER A 1 208 ? -18.391 13.953 -6.285 1 94.44 208 SER A C 1
ATOM 1592 O O . SER A 1 208 ? -19.547 13.789 -6.66 1 94.44 208 SER A O 1
ATOM 1594 N N . THR A 1 209 ? -17.422 13.109 -6.734 1 94.75 209 THR A N 1
ATOM 1595 C CA . THR A 1 209 ? -17.625 12.148 -7.809 1 94.75 209 THR A CA 1
ATOM 1596 C C . THR A 1 209 ? -17.719 10.727 -7.254 1 94.75 209 THR A C 1
ATOM 1598 O O . THR A 1 209 ? -18.25 9.828 -7.91 1 94.75 209 THR A O 1
ATOM 1601 N N . GLY A 1 210 ? -17.141 10.57 -6.109 1 94.31 210 GLY A N 1
ATOM 1602 C CA . GLY A 1 210 ? -17 9.219 -5.582 1 94.31 210 GLY A CA 1
ATOM 1603 C C . GLY A 1 210 ? -15.906 8.414 -6.266 1 94.31 210 GLY A C 1
ATOM 1604 O O . GLY A 1 210 ? -15.781 7.211 -6.043 1 94.31 210 GLY A O 1
ATOM 1605 N N . ASP A 1 211 ? -15.219 9.016 -7.152 1 96.88 211 ASP A N 1
ATOM 1606 C CA . ASP A 1 211 ? -14.086 8.438 -7.879 1 96.88 211 ASP A CA 1
ATOM 1607 C C . ASP A 1 211 ? -12.758 8.953 -7.328 1 96.88 211 ASP A C 1
ATOM 1609 O O . ASP A 1 211 ? -12.453 10.141 -7.45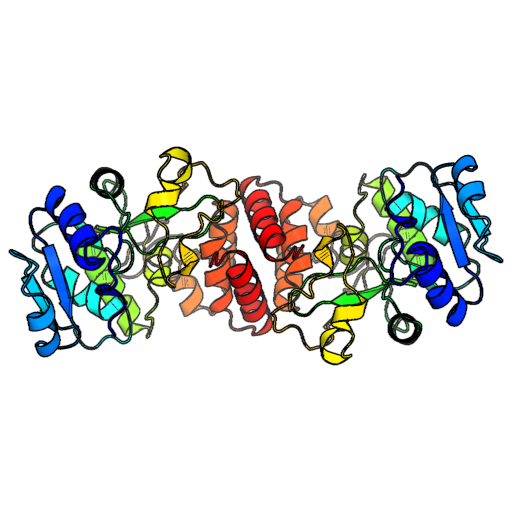3 1 96.88 211 ASP A O 1
ATOM 1613 N N . PRO A 1 212 ? -11.93 8.039 -6.801 1 98.25 212 PRO A N 1
ATOM 1614 C CA . PRO A 1 212 ? -10.727 8.5 -6.102 1 98.25 212 PRO A CA 1
ATOM 1615 C C . PRO A 1 212 ? -9.531 8.664 -7.031 1 98.25 212 PRO A C 1
ATOM 1617 O O . PRO A 1 212 ? -8.469 9.133 -6.609 1 98.25 212 PRO A O 1
ATOM 1620 N N . TRP A 1 213 ? -9.656 8.32 -8.273 1 98.62 213 TRP A N 1
ATOM 1621 C CA . TRP A 1 213 ? -8.469 7.961 -9.039 1 98.62 213 TRP A CA 1
ATOM 1622 C C . TRP A 1 213 ? -7.695 9.203 -9.461 1 98.62 213 TRP A C 1
ATOM 1624 O O . TRP A 1 213 ? -6.461 9.203 -9.461 1 98.62 213 TRP A O 1
ATOM 1634 N N . SER A 1 214 ? -8.367 10.359 -9.836 1 98.56 214 SER A N 1
ATOM 1635 C CA . SER A 1 214 ? -7.621 11.578 -10.156 1 98.56 214 SER A CA 1
ATOM 1636 C C . SER A 1 214 ? -6.758 12.016 -8.977 1 98.56 214 SER A C 1
ATOM 1638 O O . SER A 1 214 ? -5.582 12.352 -9.156 1 98.56 214 SER A O 1
ATOM 1640 N N . GLU A 1 215 ? -7.336 11.969 -7.844 1 98.75 215 GLU A N 1
ATOM 1641 C CA . GLU A 1 215 ? -6.629 12.344 -6.625 1 98.75 215 GLU A CA 1
ATOM 1642 C C . GLU A 1 215 ? -5.547 11.328 -6.273 1 98.75 215 GLU A C 1
ATOM 1644 O O . GLU A 1 215 ? -4.402 11.695 -5.996 1 98.75 215 GLU A O 1
ATOM 1649 N N . ALA A 1 216 ? -5.875 10.031 -6.367 1 98.81 216 ALA A N 1
ATOM 1650 C CA . ALA A 1 216 ? -4.938 8.969 -6.023 1 98.81 216 ALA A CA 1
ATOM 1651 C C . ALA A 1 216 ? -3.719 8.992 -6.938 1 98.81 216 ALA A C 1
ATOM 1653 O O . ALA A 1 216 ? -2.582 8.875 -6.473 1 98.81 216 ALA A O 1
ATOM 1654 N N . ILE A 1 217 ? -3.969 9.156 -8.219 1 98.75 217 ILE A N 1
ATOM 1655 C CA . ILE A 1 217 ? -2.889 9.188 -9.195 1 98.75 217 ILE A CA 1
ATOM 1656 C C . ILE A 1 217 ? -2 10.406 -8.953 1 98.75 217 ILE A C 1
ATOM 1658 O O . ILE A 1 217 ? -0.773 10.312 -9.031 1 98.75 217 ILE A O 1
ATOM 1662 N N . TYR A 1 218 ? -2.602 11.555 -8.578 1 98.69 218 TYR A N 1
ATOM 1663 C CA . TYR A 1 218 ? -1.828 12.742 -8.25 1 98.69 218 TYR A CA 1
ATOM 1664 C C . TYR A 1 218 ? -0.861 12.461 -7.102 1 98.69 218 TYR A C 1
ATOM 1666 O O . TYR A 1 218 ? 0.332 12.758 -7.203 1 98.69 218 TYR A O 1
ATOM 1674 N N . TYR A 1 219 ? -1.347 11.859 -6.043 1 98.69 219 TYR A N 1
ATOM 1675 C CA . TYR A 1 219 ? -0.493 11.578 -4.895 1 98.69 219 TYR A CA 1
ATOM 1676 C C . TYR A 1 219 ? 0.593 10.57 -5.25 1 98.69 219 TYR A C 1
ATOM 1678 O O . TYR A 1 219 ? 1.737 10.703 -4.809 1 98.69 219 TYR A O 1
ATOM 1686 N N . ALA A 1 220 ? 0.223 9.562 -6.035 1 98.5 220 ALA A N 1
ATOM 1687 C CA . ALA A 1 220 ? 1.223 8.586 -6.461 1 98.5 220 ALA A CA 1
ATOM 1688 C C . ALA A 1 220 ? 2.334 9.258 -7.266 1 98.5 220 ALA A C 1
ATOM 1690 O O . ALA A 1 220 ? 3.518 9 -7.031 1 98.5 220 ALA A O 1
ATOM 1691 N N . GLU A 1 221 ? 1.937 10.102 -8.172 1 98.31 221 GLU A N 1
ATOM 1692 C CA . GLU A 1 221 ? 2.902 10.766 -9.039 1 98.31 221 GLU A CA 1
ATOM 1693 C C . GLU A 1 221 ? 3.771 11.742 -8.258 1 98.31 221 GLU A C 1
ATOM 1695 O O . GLU A 1 221 ? 4.887 12.062 -8.672 1 98.31 221 GLU A O 1
ATOM 1700 N N . MET A 1 222 ? 3.266 12.203 -7.141 1 97.94 222 MET A N 1
ATOM 1701 C CA . MET A 1 222 ? 4.031 13.117 -6.293 1 97.94 222 MET A CA 1
ATOM 1702 C C . MET A 1 222 ? 4.828 12.344 -5.246 1 97.94 222 MET A C 1
ATOM 1704 O O . MET A 1 222 ? 5.605 12.938 -4.492 1 97.94 222 MET A O 1
ATOM 1708 N N . GLY A 1 223 ? 4.602 11.062 -5.129 1 96.88 223 GLY A N 1
ATOM 1709 C CA . GLY A 1 223 ? 5.359 10.227 -4.207 1 96.88 223 GLY A CA 1
ATOM 1710 C C . GLY A 1 223 ? 4.812 10.25 -2.793 1 96.88 223 GLY A C 1
ATOM 1711 O O . GLY A 1 223 ? 5.578 10.266 -1.826 1 96.88 223 GLY A O 1
ATOM 1712 N N . VAL A 1 224 ? 3.549 10.234 -2.66 1 97.56 224 VAL A N 1
ATOM 1713 C CA . VAL A 1 224 ? 2.955 10.289 -1.327 1 97.56 224 VAL A CA 1
ATOM 1714 C C . VAL A 1 224 ? 2.025 9.094 -1.126 1 97.56 224 VAL A C 1
ATOM 1716 O O . VAL A 1 224 ? 0.803 9.227 -1.206 1 97.56 224 VAL A O 1
ATOM 1719 N N . PRO A 1 225 ? 2.562 7.969 -0.698 1 97.06 225 PRO A N 1
ATOM 1720 C CA . PRO A 1 225 ? 1.76 6.75 -0.588 1 97.06 225 PRO A CA 1
ATOM 1721 C C . PRO A 1 225 ? 0.655 6.863 0.46 1 97.06 225 PRO A C 1
ATOM 1723 O O . PRO A 1 225 ? -0.435 6.316 0.275 1 97.06 225 PRO A O 1
ATOM 1726 N N . PHE A 1 226 ? 0.912 7.562 1.508 1 96.5 226 PHE A N 1
ATOM 1727 C CA . PHE A 1 226 ? -0.036 7.668 2.611 1 96.5 226 PHE A CA 1
ATOM 1728 C C . PHE A 1 226 ? -1.327 8.336 2.154 1 96.5 226 PHE A C 1
ATOM 1730 O O . PHE A 1 226 ? -2.42 7.828 2.416 1 96.5 226 PHE A O 1
ATOM 1737 N N . LEU A 1 227 ? -1.182 9.406 1.46 1 98.12 227 LEU A N 1
ATOM 1738 C CA . LEU A 1 227 ? -2.369 10.117 0.999 1 98.12 227 LEU A CA 1
ATOM 1739 C C . LEU A 1 227 ? -3.053 9.359 -0.134 1 98.12 227 LEU A C 1
ATOM 1741 O O . LEU A 1 227 ? -4.277 9.383 -0.25 1 98.12 227 LEU A O 1
ATOM 1745 N N . MET A 1 228 ? -2.275 8.672 -0.986 1 98.5 228 MET A N 1
ATOM 1746 C CA . MET A 1 228 ? -2.891 7.812 -1.995 1 98.5 228 MET A CA 1
ATOM 1747 C C . MET A 1 228 ? -3.783 6.762 -1.345 1 98.5 228 MET A C 1
ATOM 1749 O O . MET A 1 228 ? -4.934 6.582 -1.748 1 98.5 228 MET A O 1
ATOM 1753 N N . ALA A 1 229 ? -3.273 6.129 -0.384 1 97.75 229 ALA A N 1
ATOM 1754 C CA . ALA A 1 229 ? -4.016 5.07 0.291 1 97.75 229 ALA A CA 1
ATOM 1755 C C . ALA A 1 229 ? -5.293 5.617 0.926 1 97.75 229 ALA A C 1
ATOM 1757 O O . ALA A 1 229 ? -6.359 5.004 0.82 1 97.75 229 ALA A O 1
ATOM 1758 N N . HIS A 1 230 ? -5.188 6.754 1.568 1 97.62 230 HIS A N 1
ATOM 1759 C CA . HIS A 1 230 ? -6.363 7.355 2.188 1 97.62 230 HIS A CA 1
ATOM 1760 C C . HIS A 1 230 ? -7.414 7.719 1.141 1 97.62 230 HIS A C 1
ATOM 1762 O O . HIS A 1 230 ? -8.617 7.605 1.395 1 97.62 230 HIS A O 1
ATOM 1768 N N . THR A 1 231 ? -6.977 8.219 -0.001 1 98.5 231 THR A N 1
ATOM 1769 C CA . THR A 1 231 ? -7.883 8.578 -1.085 1 98.5 231 THR A CA 1
ATOM 1770 C C . THR A 1 231 ? -8.711 7.375 -1.517 1 98.5 231 THR A C 1
ATOM 1772 O O . THR A 1 231 ? -9.914 7.504 -1.786 1 98.5 231 THR A O 1
ATOM 1775 N N . LEU A 1 232 ? -8.094 6.195 -1.521 1 98.31 232 LEU A N 1
ATOM 1776 C CA . LEU A 1 232 ? -8.781 4.984 -1.953 1 98.31 232 LEU A CA 1
ATOM 1777 C C . LEU A 1 232 ? -9.922 4.641 -1.006 1 98.31 232 LEU A C 1
ATOM 1779 O O . LEU A 1 232 ? -10.906 4.016 -1.413 1 98.31 232 LEU A O 1
ATOM 1783 N N . LEU A 1 233 ? -9.867 5.078 0.227 1 97.31 233 LEU A N 1
ATOM 1784 C CA . LEU A 1 233 ? -10.891 4.781 1.224 1 97.31 233 LEU A CA 1
ATOM 1785 C C . LEU A 1 233 ? -12.203 5.48 0.883 1 97.31 233 LEU A C 1
ATOM 1787 O O . LEU A 1 233 ? -13.258 5.125 1.413 1 97.31 233 LEU A O 1
ATOM 1791 N N . ASP A 1 234 ? -12.141 6.445 0.012 1 97.56 234 ASP A N 1
ATOM 1792 C CA . ASP A 1 234 ? -13.328 7.227 -0.308 1 97.56 234 ASP A CA 1
ATOM 1793 C C . ASP A 1 234 ? -13.961 6.754 -1.616 1 97.56 234 ASP A C 1
ATOM 1795 O O . ASP A 1 234 ? -14.844 7.418 -2.162 1 97.56 234 ASP A O 1
ATOM 1799 N N . SER A 1 235 ? -13.469 5.605 -2.16 1 97.69 235 SER A N 1
ATOM 1800 C CA . SER A 1 235 ? -14.047 5.047 -3.379 1 97.69 235 SER A CA 1
ATOM 1801 C C . SER A 1 235 ? -15.453 4.508 -3.127 1 97.69 235 SER A C 1
ATOM 1803 O O . SER A 1 235 ? -15.727 3.963 -2.057 1 97.69 235 SER A O 1
ATOM 1805 N N . ARG A 1 236 ? -16.297 4.547 -4.105 1 97.06 236 ARG A N 1
ATOM 1806 C CA . ARG A 1 236 ? -17.594 3.898 -4.035 1 97.06 236 ARG A CA 1
ATOM 1807 C C . ARG A 1 236 ? -17.469 2.383 -4.125 1 97.06 236 ARG A C 1
ATOM 1809 O O . ARG A 1 236 ? -18.359 1.647 -3.695 1 97.06 236 ARG A O 1
ATOM 1816 N N . ASN A 1 237 ? -16.391 1.91 -4.75 1 96.62 237 ASN A N 1
ATOM 1817 C CA . ASN A 1 237 ? -16.109 0.485 -4.871 1 96.62 237 ASN A CA 1
ATOM 1818 C C . ASN A 1 237 ? -15.523 -0.083 -3.584 1 96.62 237 ASN A C 1
ATOM 1820 O O . ASN A 1 237 ? -14.438 0.316 -3.164 1 96.62 237 ASN A O 1
ATOM 1824 N N . PRO A 1 238 ? -16.219 -0.993 -2.982 1 96.31 238 PRO A N 1
ATOM 1825 C CA . PRO A 1 238 ? -15.742 -1.521 -1.698 1 96.31 238 PRO A CA 1
ATOM 1826 C C . PRO A 1 238 ? -14.398 -2.23 -1.81 1 96.31 238 PRO A C 1
ATOM 1828 O O . PRO A 1 238 ? -13.617 -2.234 -0.854 1 96.31 238 PRO A O 1
ATOM 1831 N N . GLU A 1 239 ? -14.078 -2.805 -2.953 1 96.44 239 GLU A N 1
ATOM 1832 C CA . GLU A 1 239 ? -12.789 -3.473 -3.125 1 96.44 239 GLU A CA 1
ATOM 1833 C C . GLU A 1 239 ? -11.648 -2.467 -3.145 1 96.44 239 GLU A C 1
ATOM 1835 O O . GLU A 1 239 ? -10.578 -2.723 -2.586 1 96.44 239 GLU A O 1
ATOM 1840 N N . VAL A 1 240 ? -11.922 -1.349 -3.725 1 97.88 240 VAL A N 1
ATOM 1841 C CA . VAL A 1 240 ? -10.914 -0.291 -3.744 1 97.88 240 VAL A CA 1
ATOM 1842 C C . VAL A 1 240 ? -10.656 0.205 -2.324 1 97.88 240 VAL A C 1
ATOM 1844 O O . VAL A 1 240 ? -9.508 0.417 -1.933 1 97.88 240 VAL A O 1
ATOM 1847 N N . ARG A 1 241 ? -11.711 0.318 -1.554 1 97.31 241 ARG A N 1
ATOM 1848 C CA . ARG A 1 241 ? -11.547 0.723 -0.16 1 97.31 241 ARG A CA 1
ATOM 1849 C C . ARG A 1 241 ? -10.734 -0.304 0.619 1 97.31 241 ARG A C 1
ATOM 1851 O O . ARG A 1 241 ? -9.883 0.058 1.432 1 97.31 241 ARG A O 1
ATOM 1858 N N . ARG A 1 242 ? -10.977 -1.557 0.347 1 95.38 242 ARG A N 1
ATOM 1859 C CA . ARG A 1 242 ? -10.242 -2.633 1.011 1 95.38 242 ARG A CA 1
ATOM 1860 C C . ARG A 1 242 ? -8.758 -2.564 0.687 1 95.38 242 ARG A C 1
ATOM 1862 O O . ARG A 1 242 ? -7.914 -2.783 1.561 1 95.38 242 ARG A O 1
ATOM 1869 N N . VAL A 1 243 ? -8.469 -2.262 -0.549 1 96.5 243 VAL A N 1
ATOM 1870 C CA . VAL A 1 243 ? -7.082 -2.109 -0.977 1 96.5 243 VAL A CA 1
ATOM 1871 C C . VAL A 1 243 ? -6.434 -0.952 -0.22 1 96.5 243 VAL A C 1
ATOM 1873 O O . VAL A 1 243 ? -5.312 -1.077 0.276 1 96.5 243 VAL A O 1
ATOM 1876 N N . GLY A 1 244 ? -7.184 0.145 -0.109 1 96.44 244 GLY A N 1
ATOM 1877 C CA . GLY A 1 244 ? -6.684 1.271 0.663 1 96.44 244 GLY A CA 1
ATOM 1878 C C . GLY A 1 244 ? -6.359 0.912 2.102 1 96.44 244 GLY A C 1
ATOM 1879 O O . GLY A 1 244 ? -5.301 1.277 2.613 1 96.44 244 GLY A O 1
ATOM 1880 N N . HIS A 1 245 ? -7.234 0.179 2.729 1 94.25 245 HIS A N 1
ATOM 1881 C CA . HIS A 1 245 ? -7.02 -0.254 4.105 1 94.25 245 HIS A CA 1
ATOM 1882 C C . HIS A 1 245 ? -5.789 -1.146 4.215 1 94.25 245 HIS A C 1
ATOM 1884 O O . HIS A 1 245 ? -5.016 -1.031 5.168 1 94.25 245 HIS A O 1
ATOM 1890 N N . ALA A 1 246 ? -5.59 -2.002 3.289 1 92.44 246 ALA A N 1
ATOM 1891 C CA . ALA A 1 246 ? -4.426 -2.885 3.299 1 92.44 246 ALA A CA 1
ATOM 1892 C C . ALA A 1 246 ? -3.129 -2.082 3.223 1 92.44 246 ALA A C 1
ATOM 1894 O O . ALA A 1 246 ? -2.178 -2.359 3.957 1 92.44 246 ALA A O 1
ATOM 1895 N N . PHE A 1 247 ? -3.104 -1.106 2.322 1 93.94 247 PHE A N 1
ATOM 1896 C CA . PHE A 1 247 ? -1.916 -0.273 2.178 1 93.94 247 PHE A CA 1
ATOM 1897 C C . PHE A 1 247 ? -1.644 0.506 3.459 1 93.94 247 PHE A C 1
ATOM 1899 O O . PHE A 1 247 ? -0.498 0.593 3.908 1 93.94 247 PHE A O 1
ATOM 1906 N N . LEU A 1 248 ? -2.682 1.029 4.078 1 92.38 248 LEU A N 1
ATOM 1907 C CA . LEU A 1 248 ? -2.51 1.837 5.277 1 92.38 248 LEU A CA 1
ATOM 1908 C C . LEU A 1 248 ? -2.025 0.981 6.445 1 92.38 248 LEU A C 1
ATOM 1910 O O . LEU A 1 248 ? -1.232 1.44 7.27 1 92.38 248 LEU A O 1
ATOM 1914 N N . ARG A 1 249 ? -2.494 -0.238 6.516 1 86.62 249 ARG A N 1
ATOM 1915 C CA . ARG A 1 249 ? -2.025 -1.156 7.547 1 86.62 249 ARG A CA 1
ATOM 1916 C C . ARG A 1 249 ? -0.524 -1.395 7.43 1 86.62 249 ARG A C 1
ATOM 1918 O O . ARG A 1 249 ? 0.17 -1.528 8.438 1 86.62 249 ARG A O 1
ATOM 1925 N N . GLY A 1 250 ? -0.106 -1.425 6.219 1 83.06 250 GLY A N 1
ATOM 1926 C CA . GLY A 1 250 ? 1.31 -1.659 5.98 1 83.06 250 GLY A CA 1
ATOM 1927 C C . GLY A 1 250 ? 2.17 -0.44 6.254 1 83.06 250 GLY A C 1
ATOM 1928 O O . GLY A 1 250 ? 3.346 -0.569 6.602 1 83.06 250 GLY A O 1
ATOM 1929 N N . LEU A 1 251 ? 1.57 0.72 6.035 1 81.38 251 LEU A N 1
ATOM 1930 C CA . LEU A 1 251 ? 2.309 1.958 6.258 1 81.38 251 LEU A CA 1
ATOM 1931 C C . LEU A 1 251 ? 2.305 2.334 7.734 1 81.38 251 LEU A C 1
ATOM 1933 O O . LEU A 1 251 ? 3.184 3.068 8.195 1 81.38 251 LEU A O 1
ATOM 1937 N N . ALA A 1 252 ? 1.071 2.021 8.461 1 63.47 252 ALA A N 1
ATOM 1938 C CA . ALA A 1 252 ? 0.826 2.428 9.844 1 63.47 252 ALA A CA 1
ATOM 1939 C C . ALA A 1 252 ? 1.789 1.729 10.797 1 63.47 252 ALA A C 1
ATOM 1941 O O . ALA A 1 252 ? 1.904 0.501 10.789 1 63.47 252 ALA A O 1
ATOM 1942 N N . ILE A 1 253 ? 3.113 2.059 10.906 1 48.78 253 ILE A N 1
ATOM 1943 C CA . ILE A 1 253 ? 3.992 1.494 11.922 1 48.78 253 ILE A CA 1
ATOM 1944 C C . ILE A 1 253 ? 3.406 1.753 13.312 1 48.78 253 ILE A C 1
ATOM 1946 O O . ILE A 1 253 ? 3.172 2.902 13.688 1 48.78 253 ILE A O 1
ATOM 1950 N N . PRO A 1 254 ? 2.525 0.896 13.984 1 39.16 254 PRO A N 1
ATOM 1951 C CA . PRO A 1 254 ? 2.824 1.128 15.398 1 39.16 254 PRO A CA 1
ATOM 1952 C C . PRO A 1 254 ? 4.246 0.717 15.781 1 39.16 254 PRO A C 1
ATOM 1954 O O . PRO A 1 254 ? 4.84 -0.143 15.125 1 39.16 254 PRO A O 1
ATOM 1957 N N . MET B 1 1 ? 24.953 -22.75 2.896 1 39.44 1 MET B N 1
ATOM 1958 C CA . MET B 1 1 ? 24.047 -23.891 3.105 1 39.44 1 MET B CA 1
ATOM 1959 C C . MET B 1 1 ? 22.703 -23.641 2.432 1 39.44 1 MET B C 1
ATOM 1961 O O . MET B 1 1 ? 22.188 -22.516 2.449 1 39.44 1 MET B O 1
ATOM 1965 N N . ASP B 1 2 ? 22.234 -24.484 1.581 1 60.84 2 ASP B N 1
ATOM 1966 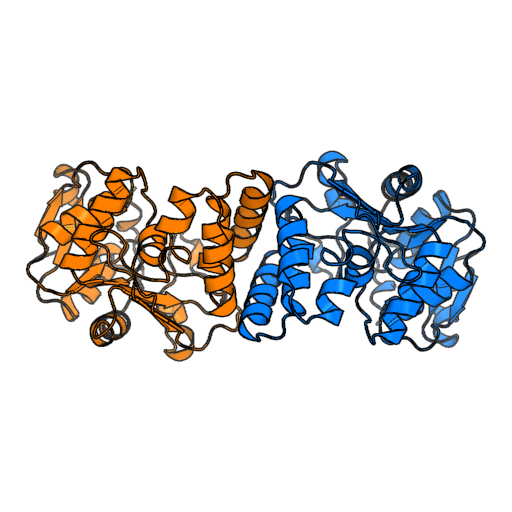C CA . ASP B 1 2 ? 21 -24.422 0.82 1 60.84 2 ASP B CA 1
ATOM 1967 C C . ASP B 1 2 ? 19.781 -24.484 1.747 1 60.84 2 ASP B C 1
ATOM 1969 O O . ASP B 1 2 ? 19.641 -25.422 2.533 1 60.84 2 ASP B O 1
ATOM 1973 N N . LYS B 1 3 ? 19.219 -23.375 1.944 1 63.06 3 LYS B N 1
ATOM 1974 C CA . LYS B 1 3 ? 18.031 -23.234 2.789 1 63.06 3 LYS B CA 1
ATOM 1975 C C . LYS B 1 3 ? 17.094 -24.422 2.623 1 63.06 3 LYS B C 1
ATOM 1977 O O . LYS B 1 3 ? 16.391 -24.812 3.564 1 63.06 3 LYS B O 1
ATOM 1982 N N . ALA B 1 4 ? 17.141 -25.125 1.512 1 64.94 4 ALA B N 1
ATOM 1983 C CA . ALA B 1 4 ? 16.234 -26.234 1.192 1 64.94 4 ALA B CA 1
ATOM 1984 C C . ALA B 1 4 ? 16.531 -27.453 2.068 1 64.94 4 ALA B C 1
ATOM 1986 O O . ALA B 1 4 ? 15.672 -28.312 2.24 1 64.94 4 ALA B O 1
ATOM 1987 N N . LEU B 1 5 ? 17.609 -27.391 2.727 1 66.12 5 LEU B N 1
ATOM 1988 C CA . LEU B 1 5 ? 18.016 -28.562 3.5 1 66.12 5 LEU B CA 1
ATOM 1989 C C . LEU B 1 5 ? 17.844 -28.312 4.992 1 66.12 5 LEU B C 1
ATOM 1991 O O . LEU B 1 5 ? 18.078 -29.203 5.809 1 66.12 5 LEU B O 1
ATOM 1995 N N . TYR B 1 6 ? 17.312 -27.141 5.289 1 70.38 6 TYR B N 1
ATOM 1996 C CA . TYR B 1 6 ? 17.016 -26.859 6.691 1 70.38 6 TYR B CA 1
ATOM 1997 C C . TYR B 1 6 ? 15.977 -27.844 7.234 1 70.38 6 TYR B C 1
ATOM 1999 O O . TYR B 1 6 ? 15.031 -28.203 6.535 1 70.38 6 TYR B O 1
ATOM 2007 N N . LEU B 1 7 ? 16.266 -28.344 8.445 1 69.88 7 LEU B N 1
ATOM 2008 C CA . LEU B 1 7 ? 15.367 -29.328 9.039 1 69.88 7 LEU B CA 1
ATOM 2009 C C . LEU B 1 7 ? 14.172 -28.656 9.688 1 69.88 7 LEU B C 1
ATOM 2011 O O . LEU B 1 7 ? 14.328 -27.672 10.43 1 69.88 7 LEU B O 1
ATOM 2015 N N . VAL B 1 8 ? 13.07 -29 9.289 1 71.5 8 VAL B N 1
ATOM 2016 C CA . VAL B 1 8 ? 11.812 -28.641 9.938 1 71.5 8 VAL B CA 1
ATOM 2017 C C . VAL B 1 8 ? 11.125 -29.891 10.461 1 71.5 8 VAL B C 1
ATOM 2019 O O . VAL B 1 8 ? 10.773 -30.781 9.688 1 71.5 8 VAL B O 1
ATOM 2022 N N . ASP B 1 9 ? 10.906 -29.875 11.719 1 73.69 9 ASP B N 1
ATOM 2023 C CA . ASP B 1 9 ? 10.352 -31.047 12.398 1 73.69 9 ASP B CA 1
ATOM 2024 C C . ASP B 1 9 ? 11.125 -32.312 12.039 1 73.69 9 ASP B C 1
ATOM 2026 O O . ASP B 1 9 ? 10.523 -33.344 11.734 1 73.69 9 ASP B O 1
ATOM 2030 N N . GLY B 1 10 ? 12.375 -32.188 11.844 1 76.31 10 GLY B N 1
ATOM 2031 C CA . GLY B 1 10 ? 13.258 -33.344 11.695 1 76.31 10 GLY B CA 1
ATOM 2032 C C . GLY B 1 10 ? 13.477 -33.719 10.25 1 76.31 10 GLY B C 1
ATOM 2033 O O . GLY B 1 10 ? 14.234 -34.656 9.961 1 76.31 10 GLY B O 1
ATOM 2034 N N . LYS B 1 11 ? 12.836 -33.188 9.375 1 80.62 11 LYS B N 1
ATOM 2035 C CA . LYS B 1 11 ? 12.984 -33.5 7.957 1 80.62 11 LYS B CA 1
ATOM 2036 C C . LYS B 1 11 ? 13.406 -32.25 7.176 1 80.62 11 LYS B C 1
ATOM 2038 O O . LYS B 1 11 ? 13.031 -31.125 7.531 1 80.62 11 LYS B O 1
ATOM 2043 N N . PRO B 1 12 ? 14.211 -32.594 6.129 1 79.25 12 PRO B N 1
ATOM 2044 C CA . PRO B 1 12 ? 14.555 -31.453 5.277 1 79.25 12 PRO B CA 1
ATOM 2045 C C . PRO B 1 12 ? 13.32 -30.781 4.672 1 79.25 12 PRO B C 1
ATOM 2047 O O . PRO B 1 12 ? 12.352 -31.469 4.316 1 79.25 12 PRO B O 1
ATOM 2050 N N . MET B 1 13 ? 13.375 -29.516 4.492 1 82.94 13 MET B N 1
ATOM 2051 C CA . MET B 1 13 ? 12.266 -28.719 3.969 1 82.94 13 MET B CA 1
ATOM 2052 C C . MET B 1 13 ? 11.828 -29.234 2.602 1 82.94 13 MET B C 1
ATOM 2054 O O . MET B 1 13 ? 10.633 -29.391 2.344 1 82.94 13 MET B O 1
ATOM 2058 N N . ILE B 1 14 ? 12.773 -29.594 1.838 1 83.75 14 ILE B N 1
ATOM 2059 C CA . ILE B 1 14 ? 12.477 -30.016 0.472 1 83.75 14 ILE B CA 1
ATOM 2060 C C . ILE B 1 14 ? 11.773 -31.375 0.488 1 83.75 14 ILE B C 1
ATOM 2062 O O . ILE B 1 14 ? 10.953 -31.656 -0.383 1 83.75 14 ILE B O 1
ATOM 2066 N N . GLU B 1 15 ? 12.062 -32.156 1.381 1 85.88 15 GLU B N 1
ATOM 2067 C CA . GLU B 1 15 ? 11.438 -33.469 1.477 1 85.88 15 GLU B CA 1
ATOM 2068 C C . GLU B 1 15 ? 9.953 -33.375 1.802 1 85.88 15 GLU B C 1
ATOM 2070 O O . GLU B 1 15 ? 9.133 -34.125 1.305 1 85.88 15 GLU B O 1
ATOM 2075 N N . ARG B 1 16 ? 9.656 -32.469 2.602 1 85.81 16 ARG B N 1
ATOM 2076 C CA . ARG B 1 16 ? 8.258 -32.25 2.953 1 85.81 16 ARG B CA 1
ATOM 2077 C C . ARG B 1 16 ? 7.465 -31.734 1.757 1 85.81 16 ARG B C 1
ATOM 2079 O O . ARG B 1 16 ? 6.367 -32.219 1.475 1 85.81 16 ARG B O 1
ATOM 2086 N N . ALA B 1 17 ? 8.078 -30.828 1.133 1 87.25 17 ALA B N 1
ATOM 2087 C CA . ALA B 1 17 ? 7.445 -30.297 -0.071 1 87.25 17 ALA B CA 1
ATOM 2088 C C . ALA B 1 17 ? 7.285 -31.375 -1.129 1 87.25 17 ALA B C 1
ATOM 2090 O O . ALA B 1 17 ? 6.242 -31.469 -1.783 1 87.25 17 ALA B O 1
ATOM 2091 N N . PHE B 1 18 ? 8.281 -32.219 -1.205 1 89.44 18 PHE B N 1
ATOM 2092 C CA . PHE B 1 18 ? 8.266 -33.312 -2.168 1 89.44 18 PHE B CA 1
ATOM 2093 C C . PHE B 1 18 ? 7.156 -34.312 -1.844 1 89.44 18 PHE B C 1
ATOM 2095 O O . PHE B 1 18 ? 6.45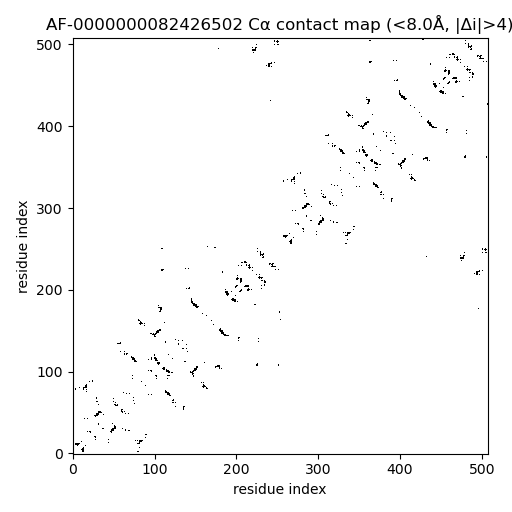3 -34.781 -2.742 1 89.44 18 PHE B O 1
ATOM 2102 N N . SER B 1 19 ? 7.07 -34.594 -0.646 1 90.12 19 SER B N 1
ATOM 2103 C CA . SER B 1 19 ? 6.047 -35.531 -0.22 1 90.12 19 SER B CA 1
ATOM 2104 C C . SER B 1 19 ? 4.645 -35.031 -0.521 1 90.12 19 SER B C 1
ATOM 2106 O O . SER B 1 19 ? 3.795 -35.75 -1.026 1 90.12 19 SER B O 1
ATOM 2108 N N . ALA B 1 20 ? 4.438 -33.812 -0.233 1 91.69 20 ALA B N 1
ATOM 2109 C CA . ALA B 1 20 ? 3.143 -33.188 -0.504 1 91.69 20 ALA B CA 1
ATOM 2110 C C . ALA B 1 20 ? 2.842 -33.188 -2 1 91.69 20 ALA B C 1
ATOM 2112 O O . ALA B 1 20 ? 1.727 -33.5 -2.416 1 91.69 20 ALA B O 1
ATOM 2113 N N . ALA B 1 21 ? 3.832 -32.875 -2.785 1 92.75 21 ALA B N 1
ATOM 2114 C CA . ALA B 1 21 ? 3.678 -32.812 -4.238 1 92.75 21 ALA B CA 1
ATOM 2115 C C . ALA B 1 21 ? 3.41 -34.188 -4.812 1 92.75 21 ALA B C 1
ATOM 2117 O O . ALA B 1 21 ? 2.562 -34.344 -5.695 1 92.75 21 ALA B O 1
ATOM 2118 N N . SER B 1 22 ? 4.082 -35.156 -4.316 1 93.44 22 SER B N 1
ATOM 2119 C CA . SER B 1 22 ? 3.969 -36.531 -4.812 1 93.44 22 SER B CA 1
ATOM 2120 C C . SER B 1 22 ? 2.582 -37.094 -4.535 1 93.44 22 SER B C 1
ATOM 2122 O O . SER B 1 22 ? 2.078 -37.938 -5.305 1 93.44 22 SER B O 1
ATOM 2124 N N . ALA B 1 23 ? 2.025 -36.625 -3.559 1 94.62 23 ALA B N 1
ATOM 2125 C CA . ALA B 1 23 ? 0.72 -37.125 -3.152 1 94.62 23 ALA B CA 1
ATOM 2126 C C . ALA B 1 23 ? -0.371 -36.688 -4.125 1 94.62 23 ALA B C 1
ATOM 2128 O O . ALA B 1 23 ? -1.415 -37.344 -4.23 1 94.62 23 ALA B O 1
ATOM 2129 N N . VAL B 1 24 ? -0.104 -35.656 -4.895 1 95.25 24 VAL B N 1
ATOM 2130 C CA . VAL B 1 24 ? -1.188 -35.094 -5.695 1 95.25 24 VAL B CA 1
ATOM 2131 C C . VAL B 1 24 ? -0.769 -35.062 -7.164 1 95.25 24 VAL B C 1
ATOM 2133 O O . VAL B 1 24 ? -1.485 -34.5 -8 1 95.25 24 VAL B O 1
ATOM 2136 N N . SER B 1 25 ? 0.378 -35.562 -7.508 1 94.5 25 SER B N 1
ATOM 2137 C CA . SER B 1 25 ? 0.877 -35.469 -8.875 1 94.5 25 SER B CA 1
ATOM 2138 C C . SER B 1 25 ? 1.328 -36.812 -9.398 1 94.5 25 SER B C 1
ATOM 2140 O O . SER B 1 25 ? 1.714 -37.688 -8.617 1 94.5 25 SER B O 1
ATOM 2142 N N . SER B 1 26 ? 1.252 -36.969 -10.695 1 93.19 26 SER B N 1
ATOM 2143 C CA . SER B 1 26 ? 1.711 -38.188 -11.32 1 93.19 26 SER B CA 1
ATOM 2144 C C . SER B 1 26 ? 3.227 -38.219 -11.492 1 93.19 26 SER B C 1
ATOM 2146 O O . SER B 1 26 ? 3.838 -39.281 -11.625 1 93.19 26 SER B O 1
ATOM 2148 N N . GLU B 1 27 ? 3.771 -37.062 -11.508 1 93.75 27 GLU B N 1
ATOM 2149 C CA . GLU B 1 27 ? 5.223 -36.906 -11.578 1 93.75 27 GLU B CA 1
ATOM 2150 C C . GLU B 1 27 ? 5.688 -35.656 -10.852 1 93.75 27 GLU B C 1
ATOM 2152 O O . GLU B 1 27 ? 4.934 -34.688 -10.719 1 93.75 27 GLU B O 1
ATOM 2157 N N . VAL B 1 28 ? 6.895 -35.719 -10.359 1 93.62 28 VAL B N 1
ATOM 2158 C CA . VAL B 1 28 ? 7.527 -34.562 -9.695 1 93.62 28 VAL B CA 1
ATOM 2159 C C . VAL B 1 28 ? 8.852 -34.25 -10.375 1 93.62 28 VAL B C 1
ATOM 2161 O O . VAL B 1 28 ? 9.711 -35.125 -10.523 1 93.62 28 VAL B O 1
ATOM 2164 N N . ILE B 1 29 ? 8.938 -33 -10.82 1 92.75 29 ILE B N 1
ATOM 2165 C CA . ILE B 1 29 ? 10.141 -32.531 -11.492 1 92.75 29 ILE B CA 1
ATOM 2166 C C . ILE B 1 29 ? 10.844 -31.5 -10.617 1 92.75 29 ILE B C 1
ATOM 2168 O O . ILE B 1 29 ? 10.211 -30.578 -10.094 1 92.75 29 ILE B O 1
ATOM 2172 N N . ILE B 1 30 ? 12.125 -31.609 -10.422 1 88.81 30 ILE B N 1
ATOM 2173 C CA . ILE B 1 30 ? 12.945 -30.688 -9.656 1 88.81 30 ILE B CA 1
ATOM 2174 C C . ILE B 1 30 ? 13.906 -29.953 -10.586 1 88.81 30 ILE B C 1
ATOM 2176 O O . ILE B 1 30 ? 14.75 -30.594 -11.234 1 88.81 30 ILE B O 1
ATOM 2180 N N . ALA B 1 31 ? 13.734 -28.672 -10.656 1 87.06 31 ALA B N 1
ATOM 2181 C CA . ALA B 1 31 ? 14.656 -27.859 -11.445 1 87.06 31 ALA B CA 1
ATOM 2182 C C . ALA B 1 31 ? 15.891 -27.484 -10.633 1 87.06 31 ALA B C 1
ATOM 2184 O O . ALA B 1 31 ? 15.781 -26.953 -9.531 1 87.06 31 ALA B O 1
ATOM 2185 N N . VAL B 1 32 ? 17.062 -27.719 -11.188 1 82.5 32 VAL B N 1
ATOM 2186 C CA . VAL B 1 32 ? 18.328 -27.438 -10.508 1 82.5 32 VAL B CA 1
ATOM 2187 C C . VAL B 1 32 ? 19.219 -26.578 -11.398 1 82.5 32 VAL B C 1
ATOM 2189 O O . VAL B 1 32 ? 19.078 -26.594 -12.625 1 82.5 32 VAL B O 1
ATOM 2192 N N . ASN B 1 33 ? 20.031 -25.766 -10.703 1 78.31 33 ASN B N 1
ATOM 2193 C CA . ASN B 1 33 ? 20.953 -24.922 -11.461 1 78.31 33 ASN B CA 1
ATOM 2194 C C . ASN B 1 33 ? 22.016 -25.75 -12.188 1 78.31 33 ASN B C 1
ATOM 2196 O O . ASN B 1 33 ? 22.453 -25.375 -13.281 1 78.31 33 ASN B O 1
ATOM 2200 N N . ASP B 1 34 ? 22.469 -26.703 -11.461 1 75.88 34 ASP B N 1
ATOM 2201 C CA . ASP B 1 34 ? 23.453 -27.578 -12.07 1 75.88 34 ASP B CA 1
ATOM 2202 C C . ASP B 1 34 ? 23.281 -29.016 -11.578 1 75.88 34 ASP B C 1
ATOM 2204 O O . ASP B 1 34 ? 22.641 -29.25 -10.547 1 75.88 34 ASP B O 1
ATOM 2208 N N . TRP B 1 35 ? 23.781 -29.938 -12.422 1 76.56 35 TRP B N 1
ATOM 2209 C CA . TRP B 1 35 ? 23.594 -31.359 -12.164 1 76.56 35 TRP B CA 1
ATOM 2210 C C . TRP B 1 35 ? 24.297 -31.781 -10.875 1 76.56 35 TRP B C 1
ATOM 2212 O O . TRP B 1 35 ? 23.906 -32.781 -10.25 1 76.56 35 TRP B O 1
ATOM 2222 N N . THR B 1 36 ? 25.266 -30.953 -10.492 1 70.25 36 THR B N 1
ATOM 2223 C CA . THR B 1 36 ? 25.984 -31.312 -9.273 1 70.25 36 THR B CA 1
ATOM 2224 C C . THR B 1 36 ? 25.062 -31.219 -8.062 1 70.25 36 THR B C 1
ATOM 2226 O O . THR B 1 36 ? 25.172 -32 -7.129 1 70.25 36 THR B O 1
ATOM 2229 N N . ARG B 1 37 ? 24.25 -30.391 -8.164 1 69 37 ARG B N 1
ATOM 2230 C CA . ARG B 1 37 ? 23.328 -30.188 -7.047 1 69 37 ARG B CA 1
ATOM 2231 C C . ARG B 1 37 ? 22.281 -31.281 -7.004 1 69 37 ARG B C 1
ATOM 2233 O O . ARG B 1 37 ? 21.703 -31.562 -5.945 1 69 37 ARG B O 1
ATOM 2240 N N . ALA B 1 38 ? 22.094 -32 -8.07 1 70.25 38 ALA B N 1
ATOM 2241 C CA . ALA B 1 38 ? 21.109 -33.062 -8.141 1 70.25 38 ALA B CA 1
ATOM 2242 C C . ALA B 1 38 ? 21.5 -34.219 -7.203 1 70.25 38 ALA B C 1
ATOM 2244 O O . ALA B 1 38 ? 20.625 -34.844 -6.594 1 70.25 38 ALA B O 1
ATOM 2245 N N . SER B 1 39 ? 22.672 -34.406 -7.117 1 69.19 39 SER B N 1
ATOM 2246 C CA . SER B 1 39 ? 23.156 -35.469 -6.266 1 69.19 39 SER B CA 1
ATOM 2247 C C . SER B 1 39 ? 22.812 -35.219 -4.801 1 69.19 39 SER B C 1
ATOM 2249 O O . SER B 1 39 ? 22.625 -36.156 -4.027 1 69.19 39 SER B O 1
ATOM 2251 N N . SER B 1 40 ? 22.703 -33.938 -4.543 1 71.25 40 SER B N 1
ATOM 2252 C CA . SER B 1 40 ? 22.406 -33.594 -3.164 1 71.25 40 SER B CA 1
ATOM 2253 C C . SER B 1 40 ? 20.953 -33.906 -2.809 1 71.25 40 SER B C 1
ATOM 2255 O O . SER B 1 40 ? 20.594 -33.938 -1.632 1 71.25 40 SER B O 1
ATOM 2257 N N . TYR B 1 41 ? 20.281 -34.281 -3.807 1 72.25 41 TYR B N 1
ATOM 2258 C CA . TYR B 1 41 ? 18.875 -34.562 -3.59 1 72.25 41 TYR B CA 1
ATOM 2259 C C . TYR B 1 41 ? 18.547 -36.031 -3.844 1 72.25 41 TYR B C 1
ATOM 2261 O O . TYR B 1 41 ? 17.422 -36.375 -4.203 1 72.25 41 TYR B O 1
ATOM 2269 N N . SER B 1 42 ? 19.422 -36.781 -3.727 1 70.88 42 SER B N 1
ATOM 2270 C CA . SER B 1 42 ? 19.297 -38.219 -3.973 1 70.88 42 SER B CA 1
ATOM 2271 C C . SER B 1 42 ? 18.219 -38.844 -3.092 1 70.88 42 SER B C 1
ATOM 2273 O O . SER B 1 42 ? 17.656 -39.875 -3.428 1 70.88 42 SER B O 1
ATOM 2275 N N . MET B 1 43 ? 17.969 -38.219 -2.041 1 72.88 43 MET B N 1
ATOM 2276 C CA . MET B 1 43 ? 16.969 -38.719 -1.108 1 72.88 43 MET B CA 1
ATOM 2277 C C . MET B 1 43 ? 15.57 -38.625 -1.703 1 72.88 43 MET B C 1
ATOM 2279 O O . MET B 1 43 ? 14.633 -39.25 -1.215 1 72.88 43 MET B O 1
ATOM 2283 N N . LEU B 1 44 ? 15.383 -37.844 -2.637 1 77.31 44 LEU B N 1
ATOM 2284 C CA . LEU B 1 44 ? 14.078 -37.656 -3.27 1 77.31 44 LEU B CA 1
ATOM 2285 C C . LEU B 1 44 ? 13.836 -38.719 -4.348 1 77.31 44 LEU B C 1
ATOM 2287 O O . LEU B 1 44 ? 13.906 -38.406 -5.543 1 77.31 44 LEU B O 1
ATOM 2291 N N . GLN B 1 45 ? 13.375 -39.875 -3.863 1 78.69 45 GLN B N 1
ATOM 2292 C CA . GLN B 1 45 ? 13.164 -41 -4.758 1 78.69 45 GLN B CA 1
ATOM 2293 C C . GLN B 1 45 ? 11.984 -40.75 -5.695 1 78.69 45 GLN B C 1
ATOM 2295 O O . GLN B 1 45 ? 10.906 -40.344 -5.25 1 78.69 45 GLN B O 1
ATOM 2300 N N . GLY B 1 46 ? 12.305 -40.875 -7.012 1 82.88 46 GLY B N 1
ATOM 2301 C CA . GLY B 1 46 ? 11.227 -40.719 -7.977 1 82.88 46 GLY B CA 1
ATOM 2302 C C . GLY B 1 46 ? 11.156 -39.344 -8.609 1 82.88 46 GLY B C 1
ATOM 2303 O O . GLY B 1 46 ? 10.422 -39.156 -9.578 1 82.88 46 GLY B O 1
ATOM 2304 N N . ALA B 1 47 ? 11.93 -38.531 -8.086 1 86.88 47 ALA B N 1
ATOM 2305 C CA . ALA B 1 47 ? 11.953 -37.188 -8.664 1 86.88 47 ALA B CA 1
ATOM 2306 C C . ALA B 1 47 ? 12.727 -37.188 -9.984 1 86.88 47 ALA B C 1
ATOM 2308 O O . ALA B 1 47 ? 13.734 -37.875 -10.125 1 86.88 47 ALA B O 1
ATOM 2309 N N . ARG B 1 48 ? 12.195 -36.5 -10.922 1 89.38 48 ARG B N 1
ATOM 2310 C CA . ARG B 1 48 ? 12.922 -36.219 -12.156 1 89.38 48 ARG B CA 1
ATOM 2311 C C . ARG B 1 48 ? 13.617 -34.875 -12.086 1 89.38 48 ARG B C 1
ATOM 2313 O O . ARG B 1 48 ? 13.016 -33.875 -11.664 1 89.38 48 ARG B O 1
ATOM 2320 N N . PHE B 1 49 ? 14.883 -34.812 -12.484 1 88.25 49 PHE B N 1
ATOM 2321 C CA . PHE B 1 49 ? 15.656 -33.562 -12.398 1 88.25 49 PHE B CA 1
ATOM 2322 C C . PHE B 1 49 ? 15.82 -32.938 -13.781 1 88.25 49 PHE B C 1
ATOM 2324 O O . PHE B 1 49 ? 16.016 -33.656 -14.766 1 88.25 49 PHE B O 1
ATOM 2331 N N . VAL B 1 50 ? 15.664 -31.656 -13.812 1 87.06 50 VAL B N 1
ATOM 2332 C CA . VAL B 1 50 ? 15.93 -30.891 -15.031 1 87.06 50 VAL B CA 1
ATOM 2333 C C . VAL B 1 50 ? 16.828 -29.703 -14.719 1 87.06 50 VAL B C 1
ATOM 2335 O O . VAL B 1 50 ? 16.797 -29.172 -13.609 1 87.06 50 VAL B O 1
ATOM 2338 N N . VAL B 1 51 ? 17.656 -29.266 -15.648 1 82.69 51 VAL B N 1
ATOM 2339 C CA . VAL B 1 51 ? 18.547 -28.125 -15.469 1 82.69 51 VAL B CA 1
ATOM 2340 C C . VAL B 1 51 ? 17.891 -26.859 -16 1 82.69 51 VAL B C 1
ATOM 2342 O O . VAL B 1 51 ? 17.281 -26.875 -17.062 1 82.69 51 VAL B O 1
ATOM 2345 N N . ASP B 1 52 ? 18.062 -25.797 -15.234 1 80.5 52 ASP B N 1
ATOM 2346 C CA . ASP B 1 52 ? 17.5 -24.5 -15.562 1 80.5 52 ASP B CA 1
ATOM 2347 C C . ASP B 1 52 ? 18 -24.016 -16.922 1 80.5 52 ASP B C 1
ATOM 2349 O O . ASP B 1 52 ? 19.188 -24.125 -17.234 1 80.5 52 ASP B O 1
ATOM 2353 N N . GLU B 1 53 ? 17.094 -23.594 -17.906 1 70 53 GLU B N 1
ATOM 2354 C CA . GLU B 1 53 ? 17.359 -23.141 -19.266 1 70 53 GLU B CA 1
ATOM 2355 C C . GLU B 1 53 ? 17.734 -21.672 -19.297 1 70 53 GLU B C 1
ATOM 2357 O O . GLU B 1 53 ? 17.312 -20.922 -20.172 1 70 53 GLU B O 1
ATOM 2362 N N . GLY B 1 54 ? 18.641 -21.172 -18.641 1 66.69 54 GLY B N 1
ATOM 2363 C CA . GLY B 1 54 ? 19.297 -19.891 -18.844 1 66.69 54 GLY B CA 1
ATOM 2364 C C . GLY B 1 54 ? 18.422 -18.703 -18.453 1 66.69 54 GLY B C 1
ATOM 2365 O O . GLY B 1 54 ? 18.453 -17.656 -19.109 1 66.69 54 GLY B O 1
ATOM 2366 N N . PHE B 1 55 ? 17.438 -18.859 -17.828 1 71.5 55 PHE B N 1
ATOM 2367 C CA . PHE B 1 55 ? 16.688 -17.719 -17.297 1 71.5 55 PHE B CA 1
ATOM 2368 C C . PHE B 1 55 ? 17.344 -17.172 -16.031 1 71.5 55 PHE B C 1
ATOM 2370 O O . PHE B 1 55 ? 18 -17.922 -15.297 1 71.5 55 PHE B O 1
ATOM 2377 N N . LYS B 1 56 ? 17.391 -15.961 -16.094 1 69.88 56 LYS B N 1
ATOM 2378 C CA . LYS B 1 56 ? 17.75 -15.383 -14.805 1 69.88 56 LYS B CA 1
ATOM 2379 C C . LYS B 1 56 ? 16.578 -15.484 -13.812 1 69.88 56 LYS B C 1
ATOM 2381 O O . LYS B 1 56 ? 15.43 -15.289 -14.188 1 69.88 56 LYS B O 1
ATOM 2386 N N . GLY B 1 57 ? 16.797 -16.141 -12.656 1 76.5 57 GLY B N 1
ATOM 2387 C CA . GLY B 1 57 ? 15.828 -16.078 -11.586 1 76.5 57 GLY B CA 1
ATOM 2388 C C . GLY B 1 57 ? 14.891 -17.266 -11.562 1 76.5 57 GLY B C 1
ATOM 2389 O O . GLY B 1 57 ? 15.141 -18.281 -12.227 1 76.5 57 GLY B O 1
ATOM 2390 N N . PRO B 1 58 ? 13.82 -17.172 -10.906 1 85.06 58 PRO B N 1
ATOM 2391 C CA . PRO B 1 58 ? 12.914 -18.312 -10.664 1 85.06 58 PRO B CA 1
ATOM 2392 C C . PRO B 1 58 ? 12.156 -18.734 -11.922 1 85.06 58 PRO B C 1
ATOM 2394 O O . PRO B 1 58 ? 11.75 -19.891 -12.031 1 85.06 58 PRO B O 1
ATOM 2397 N N . LEU B 1 59 ? 12 -17.906 -12.93 1 90.94 59 LEU B N 1
ATOM 2398 C CA . LEU B 1 59 ? 11.234 -18.234 -14.125 1 90.94 59 LEU B CA 1
ATOM 2399 C C . LEU B 1 59 ? 11.953 -19.297 -14.961 1 90.94 59 LEU B C 1
ATOM 2401 O O . LEU B 1 59 ? 11.312 -20.047 -15.703 1 90.94 59 LEU B O 1
ATOM 2405 N N . GLY B 1 60 ? 13.305 -19.297 -14.82 1 88.06 60 GLY B N 1
ATOM 2406 C CA . GLY B 1 60 ? 14.047 -20.328 -15.531 1 88.06 60 GLY B CA 1
ATOM 2407 C C . GLY B 1 60 ? 13.695 -21.734 -15.078 1 88.06 60 GLY B C 1
ATOM 2408 O O . GLY B 1 60 ? 13.461 -22.609 -15.906 1 88.06 60 GLY B O 1
ATOM 2409 N N . GLY B 1 61 ? 13.688 -21.938 -13.781 1 89.38 61 GLY B N 1
ATOM 2410 C CA . GLY B 1 61 ? 13.289 -23.219 -13.242 1 89.38 61 GLY B CA 1
ATOM 2411 C C . GLY B 1 61 ? 11.867 -23.609 -13.609 1 89.38 61 GLY B C 1
ATOM 2412 O O . GLY B 1 61 ? 11.609 -24.766 -13.969 1 89.38 61 GLY B O 1
ATOM 2413 N N . ILE B 1 62 ? 11.016 -22.672 -13.555 1 93 62 ILE B N 1
ATOM 2414 C CA . ILE B 1 62 ? 9.617 -22.922 -13.891 1 93 62 ILE B CA 1
ATOM 2415 C C . ILE B 1 62 ? 9.516 -23.328 -15.367 1 93 62 ILE B C 1
ATOM 2417 O O . ILE B 1 62 ? 8.836 -24.297 -15.711 1 93 62 ILE B O 1
ATOM 2421 N N . PHE B 1 63 ? 10.219 -22.594 -16.203 1 92.69 63 PHE B N 1
ATOM 2422 C CA . PHE B 1 63 ? 10.172 -22.844 -17.641 1 92.69 63 PHE B CA 1
ATOM 2423 C C . PHE B 1 63 ? 10.688 -24.25 -17.953 1 92.69 63 PHE B C 1
ATOM 2425 O O . PHE B 1 63 ? 10.039 -25 -18.688 1 92.69 63 PHE B O 1
ATOM 2432 N N . SER B 1 64 ? 11.844 -24.578 -17.391 1 91.75 64 SER B N 1
ATOM 2433 C CA . SER B 1 64 ? 12.422 -25.906 -17.609 1 91.75 64 SER B CA 1
ATOM 2434 C C . SER B 1 64 ? 11.484 -27 -17.125 1 91.75 64 SER B C 1
ATOM 2436 O O . SER B 1 64 ? 11.344 -28.047 -17.766 1 91.75 64 SER B O 1
ATOM 2438 N N . GLY B 1 65 ? 10.891 -26.719 -15.992 1 92.69 65 GLY B N 1
ATOM 2439 C CA . GLY B 1 65 ? 9.914 -27.656 -15.469 1 92.69 65 GLY B CA 1
ATOM 2440 C C . GLY B 1 65 ? 8.703 -27.828 -16.375 1 92.69 65 GLY B C 1
ATOM 2441 O O . GLY B 1 65 ? 8.266 -28.953 -16.625 1 92.69 65 GLY B O 1
ATOM 2442 N N . LEU B 1 66 ? 8.211 -26.781 -16.875 1 94.56 66 LEU B N 1
ATOM 2443 C CA . LEU B 1 66 ? 7.035 -26.812 -17.734 1 94.56 66 LEU B CA 1
ATOM 2444 C C . LEU B 1 66 ? 7.344 -27.531 -19.047 1 94.56 66 LEU B C 1
ATOM 2446 O O . LEU B 1 66 ? 6.516 -28.281 -19.562 1 94.56 66 LEU B O 1
ATOM 2450 N N . LYS B 1 67 ? 8.461 -27.25 -19.547 1 92.94 67 LYS B N 1
ATOM 2451 C CA . LYS B 1 67 ? 8.883 -27.891 -20.797 1 92.94 67 LYS B CA 1
ATOM 2452 C C . LYS B 1 67 ? 8.945 -29.406 -20.641 1 92.94 67 LYS B C 1
ATOM 2454 O O . LYS B 1 67 ? 8.664 -30.141 -21.578 1 92.94 67 LYS B O 1
ATOM 2459 N N . SER B 1 68 ? 9.273 -29.828 -19.484 1 93.06 68 SER B N 1
ATOM 2460 C CA . SER B 1 68 ? 9.484 -31.25 -19.234 1 93.06 68 SER B CA 1
ATOM 2461 C C . SER B 1 68 ? 8.211 -31.906 -18.719 1 93.06 68 SER B C 1
ATOM 2463 O O . SER B 1 68 ? 8.141 -33.125 -18.594 1 93.06 68 SER B O 1
ATOM 2465 N N . CYS B 1 69 ? 7.285 -31.109 -18.375 1 93.56 69 CYS B N 1
ATOM 2466 C CA . CYS B 1 69 ? 6.051 -31.609 -17.781 1 93.56 69 CYS B CA 1
ATOM 2467 C C . CYS B 1 69 ? 5.227 -32.375 -18.812 1 93.56 69 CYS B C 1
ATOM 2469 O O . CYS B 1 69 ? 5.031 -31.891 -19.938 1 93.56 69 CYS B O 1
ATOM 2471 N N . SER B 1 70 ? 4.73 -33.531 -18.453 1 91.81 70 SER B N 1
ATOM 2472 C CA . SER B 1 70 ? 3.961 -34.375 -19.375 1 91.81 70 SER B CA 1
ATOM 2473 C C . SER B 1 70 ? 2.467 -34.125 -19.25 1 91.81 70 SER B C 1
ATOM 2475 O O . SER B 1 70 ? 1.688 -34.469 -20.125 1 91.81 70 SER B O 1
ATOM 2477 N N . GLY B 1 71 ? 2.055 -33.5 -18.141 1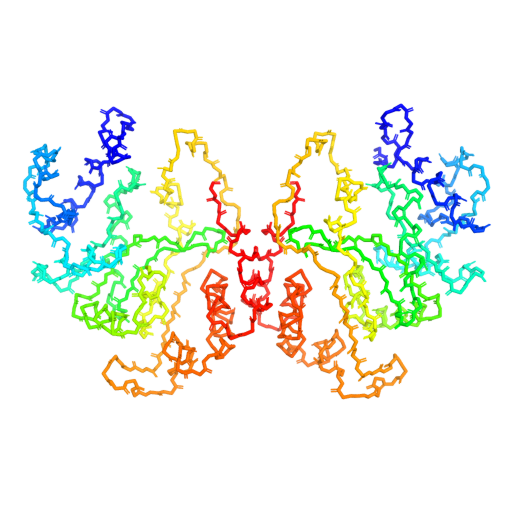 93.44 71 GLY B N 1
ATOM 2478 C CA . GLY B 1 71 ? 0.647 -33.25 -17.891 1 93.44 71 GLY B CA 1
ATOM 2479 C C . GLY B 1 71 ? 0.185 -31.906 -18.438 1 93.44 71 GLY B C 1
ATOM 2480 O O . GLY B 1 71 ? 0.99 -31.141 -18.953 1 93.44 71 GLY B O 1
ATOM 2481 N N . ASP B 1 72 ? -1.14 -31.703 -18.359 1 95.81 72 ASP B N 1
ATOM 2482 C CA . ASP B 1 72 ? -1.747 -30.484 -18.875 1 95.81 72 ASP B CA 1
ATOM 2483 C C . ASP B 1 72 ? -1.707 -29.375 -17.812 1 95.81 72 ASP B C 1
ATOM 2485 O O . ASP B 1 72 ? -1.854 -28.203 -18.141 1 95.81 72 ASP B O 1
ATOM 2489 N N . ILE B 1 73 ? -1.618 -29.828 -16.578 1 97.19 73 ILE B N 1
ATOM 2490 C CA . ILE B 1 73 ? -1.547 -28.891 -15.453 1 97.19 73 ILE B CA 1
ATOM 2491 C C . ILE B 1 73 ? -0.269 -29.141 -14.656 1 97.19 73 ILE B C 1
ATOM 2493 O O . ILE B 1 73 ? 0.101 -30.281 -14.406 1 97.19 73 ILE B O 1
ATOM 2497 N N . ALA B 1 74 ? 0.403 -28.094 -14.328 1 96.88 74 ALA B N 1
ATOM 2498 C CA . ALA B 1 74 ? 1.603 -28.188 -13.5 1 96.88 74 ALA B CA 1
ATOM 2499 C C . ALA B 1 74 ? 1.41 -27.438 -12.172 1 96.88 74 ALA B C 1
ATOM 2501 O O . ALA B 1 74 ? 0.81 -26.375 -12.133 1 96.88 74 ALA B O 1
ATOM 2502 N N . LEU B 1 75 ? 1.851 -28.047 -11.141 1 96.19 75 LEU B N 1
ATOM 2503 C CA . LEU B 1 75 ? 1.988 -27.391 -9.852 1 96.19 75 LEU B CA 1
ATOM 2504 C C . LEU B 1 75 ? 3.402 -26.844 -9.664 1 96.19 75 LEU B C 1
ATOM 2506 O O . LEU B 1 75 ? 4.379 -27.578 -9.836 1 96.19 75 LEU B O 1
ATOM 2510 N N . ILE B 1 76 ? 3.479 -25.578 -9.422 1 95.31 76 ILE B N 1
ATOM 2511 C CA . ILE B 1 76 ? 4.758 -24.938 -9.125 1 95.31 76 ILE B CA 1
ATOM 2512 C C . ILE B 1 76 ? 4.887 -24.719 -7.625 1 95.31 76 ILE B C 1
ATOM 2514 O O . ILE B 1 76 ? 4.059 -24.031 -7.02 1 95.31 76 ILE B O 1
ATOM 2518 N N . LEU B 1 77 ? 5.922 -25.25 -7.039 1 92 77 LEU B N 1
ATOM 2519 C CA . LEU B 1 77 ? 6.113 -25.188 -5.598 1 92 77 LEU B CA 1
ATOM 2520 C C . LEU B 1 77 ? 7.512 -24.672 -5.258 1 92 77 LEU B C 1
ATOM 2522 O O . LEU B 1 77 ? 8.508 -25.234 -5.707 1 92 77 LEU B O 1
ATOM 2526 N N . PRO B 1 78 ? 7.535 -23.516 -4.496 1 85.69 78 PRO B N 1
ATOM 2527 C CA . PRO B 1 78 ? 8.852 -23.125 -3.982 1 85.69 78 PRO B CA 1
ATOM 2528 C C . PRO B 1 78 ? 9.445 -24.156 -3.029 1 85.69 78 PRO B C 1
ATOM 2530 O O . PRO B 1 78 ? 8.711 -24.922 -2.404 1 85.69 78 PRO B O 1
ATOM 2533 N N . ASN B 1 79 ? 10.719 -24.156 -2.885 1 78.44 79 ASN B N 1
ATOM 2534 C CA . ASN B 1 79 ? 11.398 -25.141 -2.057 1 78.44 79 ASN B CA 1
ATOM 2535 C C . ASN B 1 79 ? 11.398 -24.734 -0.586 1 78.44 79 ASN B C 1
ATOM 2537 O O . ASN B 1 79 ? 11.789 -25.531 0.281 1 78.44 79 ASN B O 1
ATOM 2541 N N . ASP B 1 80 ? 10.875 -23.609 -0.323 1 78.94 80 ASP B N 1
ATOM 2542 C CA . ASP B 1 80 ? 10.93 -23.125 1.051 1 78.94 80 ASP B CA 1
ATOM 2543 C C . ASP B 1 80 ? 9.531 -23.062 1.669 1 78.94 80 ASP B C 1
ATOM 2545 O O . ASP B 1 80 ? 9.234 -22.172 2.459 1 78.94 80 ASP B O 1
ATOM 2549 N N . MET B 1 81 ? 8.711 -23.953 1.248 1 84 81 MET B N 1
ATOM 2550 C CA . MET B 1 81 ? 7.371 -24.062 1.828 1 84 81 MET B CA 1
ATOM 2551 C C . MET B 1 81 ? 7.164 -25.422 2.477 1 84 81 MET B C 1
ATOM 2553 O O . MET B 1 81 ? 6.375 -26.234 1.987 1 84 81 MET B O 1
ATOM 2557 N N . PRO B 1 82 ? 7.707 -25.641 3.629 1 80.06 82 PRO B N 1
ATOM 2558 C CA . PRO B 1 82 ? 7.699 -26.969 4.23 1 80.06 82 PRO B CA 1
ATOM 2559 C C . PRO B 1 82 ? 6.344 -27.344 4.824 1 80.06 82 PRO B C 1
ATOM 2561 O O . PRO B 1 82 ? 6.082 -28.516 5.098 1 80.06 82 PRO B O 1
ATOM 2564 N N . ARG B 1 83 ? 5.484 -26.406 5.004 1 86 83 ARG B N 1
ATOM 2565 C CA . ARG B 1 83 ? 4.23 -26.688 5.691 1 86 83 ARG B CA 1
ATOM 2566 C C . ARG B 1 83 ? 3.098 -26.906 4.695 1 86 83 ARG B C 1
ATOM 2568 O O . ARG B 1 83 ? 1.954 -27.141 5.086 1 86 83 ARG B O 1
ATOM 2575 N N . VAL B 1 84 ? 3.49 -26.844 3.467 1 89.88 84 VAL B N 1
ATOM 2576 C CA . VAL B 1 84 ? 2.471 -27.062 2.445 1 89.88 84 VAL B CA 1
ATOM 2577 C C . VAL B 1 84 ? 1.957 -28.5 2.525 1 89.88 84 VAL B C 1
ATOM 2579 O O . VAL B 1 84 ? 2.727 -29.422 2.795 1 89.88 84 VAL B O 1
ATOM 2582 N N . THR B 1 85 ? 0.63 -28.703 2.324 1 92.5 85 THR B N 1
ATOM 2583 C CA . THR B 1 85 ? 0.024 -30.016 2.439 1 92.5 85 THR B CA 1
ATOM 2584 C C . THR B 1 85 ? -0.577 -30.453 1.105 1 92.5 85 THR B C 1
ATOM 2586 O O . THR B 1 85 ? -0.752 -29.641 0.2 1 92.5 85 THR B O 1
ATOM 2589 N N . ASP B 1 86 ? -0.806 -31.781 1.038 1 93.94 86 ASP B N 1
ATOM 2590 C CA . ASP B 1 86 ? -1.492 -32.312 -0.137 1 93.94 86 ASP B CA 1
ATOM 2591 C C . ASP B 1 86 ? -2.883 -31.688 -0.281 1 93.94 86 ASP B C 1
ATOM 2593 O O . ASP B 1 86 ? -3.371 -31.5 -1.396 1 93.94 86 ASP B O 1
ATOM 2597 N N . ARG B 1 87 ? -3.416 -31.312 0.771 1 93.94 87 ARG B N 1
ATOM 2598 C CA . ARG B 1 87 ? -4.727 -30.672 0.738 1 93.94 87 ARG B CA 1
ATOM 2599 C C . ARG B 1 87 ? -4.652 -29.297 0.059 1 93.94 87 ARG B C 1
ATOM 2601 O O . ARG B 1 87 ? -5.441 -29 -0.84 1 93.94 87 ARG B O 1
ATOM 2608 N N . SER B 1 88 ? -3.717 -28.516 0.493 1 94.56 88 SER B N 1
ATOM 2609 C CA . SER B 1 88 ? -3.551 -27.188 -0.101 1 94.56 88 SER B CA 1
ATOM 2610 C C . SER B 1 88 ? -3.277 -27.281 -1.599 1 94.56 88 SER B C 1
ATOM 2612 O O . SER B 1 88 ? -3.83 -26.516 -2.387 1 94.56 88 SER B O 1
ATOM 2614 N N . LEU B 1 89 ? -2.492 -28.234 -1.951 1 95.88 89 LEU B N 1
ATOM 2615 C CA . LEU B 1 89 ? -2.129 -28.391 -3.354 1 95.88 89 LEU B CA 1
ATOM 2616 C C . LEU B 1 89 ? -3.316 -28.906 -4.164 1 95.88 89 LEU B C 1
ATOM 2618 O O . LEU B 1 89 ? -3.514 -28.484 -5.309 1 95.88 89 LEU B O 1
ATOM 2622 N N . SER B 1 90 ? -4.117 -29.766 -3.561 1 96.31 90 SER B N 1
ATOM 2623 C CA . SER B 1 90 ? -5.301 -30.281 -4.23 1 96.31 90 SER B CA 1
ATOM 2624 C C . SER B 1 90 ? -6.316 -29.188 -4.508 1 96.31 90 SER B C 1
ATOM 2626 O O . SER B 1 90 ? -7.02 -29.219 -5.52 1 96.31 90 SER B O 1
ATOM 2628 N N . GLU B 1 91 ? -6.375 -28.219 -3.588 1 96.06 91 GLU B N 1
ATOM 2629 C CA . GLU B 1 91 ? -7.262 -27.078 -3.805 1 96.06 91 GLU B CA 1
ATOM 2630 C C . GLU B 1 91 ? -6.879 -26.312 -5.07 1 96.06 91 GLU B C 1
ATOM 2632 O O . GLU B 1 91 ? -7.75 -25.875 -5.82 1 96.06 91 GLU B O 1
ATOM 2637 N N . LEU B 1 92 ? -5.617 -26.141 -5.293 1 96.88 92 LEU B N 1
ATOM 2638 C CA . LEU B 1 92 ? -5.141 -25.453 -6.488 1 96.88 92 LEU B CA 1
ATOM 2639 C C . LEU B 1 92 ? -5.488 -26.234 -7.746 1 96.88 92 LEU B C 1
ATOM 2641 O O . LEU B 1 92 ? -6.047 -25.688 -8.695 1 96.88 92 LEU B O 1
ATOM 2645 N N . LEU B 1 93 ? -5.207 -27.531 -7.742 1 95.38 93 LEU B N 1
ATOM 2646 C CA . LEU B 1 93 ? -5.391 -28.406 -8.898 1 95.38 93 LEU B CA 1
ATOM 2647 C C . LEU B 1 93 ? -6.863 -28.5 -9.273 1 95.38 93 LEU B C 1
ATOM 2649 O O . LEU B 1 93 ? -7.207 -28.531 -10.461 1 95.38 93 LEU B O 1
ATOM 2653 N N . GLY B 1 94 ? -7.641 -28.484 -8.266 1 93.44 94 GLY B N 1
ATOM 2654 C CA . GLY B 1 94 ? -9.062 -28.672 -8.484 1 93.44 94 GLY B CA 1
ATOM 2655 C C . GLY B 1 94 ? -9.75 -27.453 -9.062 1 93.44 94 GLY B C 1
ATOM 2656 O O . GLY B 1 94 ? -10.906 -27.516 -9.484 1 93.44 94 GLY B O 1
ATOM 2657 N N . ARG B 1 95 ? -9.016 -26.312 -9.195 1 94.06 95 ARG B N 1
ATOM 2658 C CA . ARG B 1 95 ? -9.68 -25.078 -9.57 1 94.06 95 ARG B CA 1
ATOM 2659 C C . ARG B 1 95 ? -9.086 -24.5 -10.852 1 94.06 95 ARG B C 1
ATOM 2661 O O . ARG B 1 95 ? -9.414 -23.375 -11.25 1 94.06 95 ARG B O 1
ATOM 2668 N N . VAL B 1 96 ? -8.234 -25.219 -11.477 1 93.94 96 VAL B N 1
ATOM 2669 C CA . VAL B 1 96 ? -7.539 -24.688 -12.648 1 93.94 96 VAL B CA 1
ATOM 2670 C C . VAL B 1 96 ? -8.5 -24.625 -13.836 1 93.94 96 VAL B C 1
ATOM 2672 O O . VAL B 1 96 ? -8.297 -23.844 -14.766 1 93.94 96 VAL B O 1
ATOM 2675 N N . ASP B 1 97 ? -9.594 -25.438 -13.719 1 90.81 97 ASP B N 1
ATOM 2676 C CA . ASP B 1 97 ? -10.547 -25.422 -14.828 1 90.81 97 ASP B CA 1
ATOM 2677 C C . ASP B 1 97 ? -11.148 -24.031 -15.016 1 90.81 97 ASP B C 1
ATOM 2679 O O . ASP B 1 97 ? -11.664 -23.438 -14.062 1 90.81 97 ASP B O 1
ATOM 2683 N N . GLY B 1 98 ? -11.023 -23.438 -16.172 1 93.94 98 GLY B N 1
ATOM 2684 C CA . GLY B 1 98 ? -11.547 -22.125 -16.5 1 93.94 98 GLY B CA 1
ATOM 2685 C C . GLY B 1 98 ? -10.547 -21 -16.25 1 93.94 98 GLY B C 1
ATOM 2686 O O . GLY B 1 98 ? -10.852 -19.828 -16.484 1 93.94 98 GLY B O 1
ATOM 2687 N N . PHE B 1 99 ? -9.438 -21.375 -15.711 1 97.81 99 PHE B N 1
ATOM 2688 C CA . PHE B 1 99 ? -8.383 -20.406 -15.445 1 97.81 99 PHE B CA 1
ATOM 2689 C C . PHE B 1 99 ? -7.051 -20.875 -16.016 1 97.81 99 PHE B C 1
ATOM 2691 O O . PHE B 1 99 ? -6.91 -22.031 -16.406 1 97.81 99 PHE B O 1
ATOM 2698 N N . ASP B 1 100 ? -6.145 -19.938 -16.172 1 97.75 100 ASP B N 1
ATOM 2699 C CA . ASP B 1 100 ? -4.797 -20.266 -16.641 1 97.75 100 ASP B CA 1
ATOM 2700 C C . ASP B 1 100 ? -3.859 -20.531 -15.461 1 97.75 100 ASP B C 1
ATOM 2702 O O . ASP B 1 100 ? -2.984 -21.406 -15.555 1 97.75 100 ASP B O 1
ATOM 2706 N N . VAL B 1 101 ? -4.043 -19.766 -14.406 1 98.31 101 VAL B N 1
ATOM 2707 C CA . VAL B 1 101 ? -3.238 -19.859 -13.188 1 98.31 101 VAL B CA 1
ATOM 2708 C C . VAL B 1 101 ? -4.141 -19.766 -11.961 1 98.31 101 VAL B C 1
ATOM 2710 O O . VAL B 1 101 ? -5.117 -19.016 -11.953 1 98.31 101 VAL B O 1
ATOM 2713 N N . VAL B 1 102 ? -3.914 -20.578 -10.984 1 98.5 102 VAL B N 1
ATOM 2714 C CA . VAL B 1 102 ? -4.559 -20.5 -9.672 1 98.5 102 VAL B CA 1
ATOM 2715 C C . VAL B 1 102 ? -3.496 -20.406 -8.578 1 98.5 102 VAL B C 1
ATOM 2717 O O . VAL B 1 102 ? -2.512 -21.156 -8.602 1 98.5 102 VAL B O 1
ATOM 2720 N N . THR B 1 103 ? -3.609 -19.484 -7.715 1 97.56 103 THR B N 1
ATOM 2721 C CA . THR B 1 103 ? -2.73 -19.359 -6.559 1 97.56 103 THR B CA 1
ATOM 2722 C C . THR B 1 103 ? -3.51 -18.875 -5.336 1 97.56 103 THR B C 1
ATOM 2724 O O . THR B 1 103 ? -4.738 -18.781 -5.375 1 97.56 103 THR B O 1
ATOM 2727 N N . PHE B 1 104 ? -2.805 -18.609 -4.234 1 95.94 104 PHE B N 1
ATOM 2728 C CA . PHE B 1 104 ? -3.465 -18.219 -2.994 1 95.94 104 PHE B CA 1
ATOM 2729 C C . PHE B 1 104 ? -3.246 -16.734 -2.711 1 95.94 104 PHE B C 1
ATOM 2731 O O . PHE B 1 104 ? -2.174 -16.203 -2.994 1 95.94 104 PHE B O 1
ATOM 2738 N N . ILE B 1 105 ? -4.246 -16.156 -2.242 1 94.94 105 ILE B N 1
ATOM 2739 C CA . ILE B 1 105 ? -4.109 -14.852 -1.619 1 94.94 105 ILE B CA 1
ATOM 2740 C C . ILE B 1 105 ? -4.168 -14.992 -0.1 1 94.94 105 ILE B C 1
ATOM 2742 O O . ILE B 1 105 ? -5.047 -15.672 0.432 1 94.94 105 ILE B O 1
ATOM 2746 N N . LEU B 1 106 ? -3.266 -14.422 0.574 1 91.75 106 LEU B N 1
ATOM 2747 C CA . LEU B 1 106 ? -3.178 -14.477 2.029 1 91.75 106 LEU B CA 1
ATOM 2748 C C . LEU B 1 106 ? -4.098 -13.438 2.67 1 91.75 106 LEU B C 1
ATOM 2750 O O . LEU B 1 106 ? -4.582 -12.531 1.99 1 91.75 106 LEU B O 1
ATOM 2754 N N . PRO B 1 107 ? -4.293 -13.539 3.941 1 90.44 107 PRO B N 1
ATOM 2755 C CA . PRO B 1 107 ? -5.203 -12.609 4.617 1 90.44 107 PRO B CA 1
ATOM 2756 C C . PRO B 1 107 ? -4.754 -11.148 4.496 1 90.44 107 PRO B C 1
ATOM 2758 O O . PRO B 1 107 ? -5.59 -10.242 4.496 1 90.44 107 PRO B O 1
ATOM 2761 N N . ASN B 1 108 ? -3.523 -10.883 4.336 1 87 108 ASN B N 1
ATOM 2762 C CA . ASN B 1 108 ? -3.01 -9.516 4.246 1 87 108 ASN B CA 1
ATOM 2763 C C . ASN B 1 108 ? -3.016 -9.008 2.807 1 87 108 ASN B C 1
ATOM 2765 O O . ASN B 1 108 ? -2.621 -7.871 2.545 1 87 108 ASN B O 1
ATOM 2769 N N . GLY B 1 109 ? -3.35 -9.883 1.899 1 91.75 109 GLY B N 1
ATOM 2770 C CA . GLY B 1 109 ? -3.443 -9.469 0.509 1 91.75 109 GLY B CA 1
ATOM 2771 C C . GLY B 1 109 ? -2.242 -9.883 -0.32 1 91.75 109 GLY B C 1
ATOM 2772 O O . GLY B 1 109 ? -2.242 -9.727 -1.543 1 91.75 109 GLY B O 1
ATOM 2773 N N . ALA B 1 110 ? -1.251 -10.445 0.289 1 91.31 110 ALA B N 1
ATOM 2774 C CA . ALA B 1 110 ? -0.069 -10.891 -0.44 1 91.31 110 ALA B CA 1
ATOM 2775 C C . ALA B 1 110 ? -0.356 -12.18 -1.208 1 91.31 110 ALA B C 1
ATOM 2777 O O . ALA B 1 110 ? -1.289 -12.914 -0.876 1 91.31 110 ALA B O 1
ATOM 2778 N N . LEU B 1 111 ? 0.413 -12.344 -2.246 1 92.06 111 LEU B N 1
ATOM 2779 C CA . LEU B 1 111 ? 0.284 -13.57 -3.029 1 92.06 111 LEU B CA 1
ATOM 2780 C C . LEU B 1 111 ? 1.5 -14.469 -2.836 1 92.06 111 LEU B C 1
ATOM 2782 O O . LEU B 1 111 ? 2.619 -13.984 -2.67 1 92.06 111 LEU B O 1
ATOM 2786 N N . GLU B 1 112 ? 1.199 -15.703 -2.959 1 84.62 112 GLU B N 1
ATOM 2787 C CA . GLU B 1 112 ? 2.256 -16.703 -2.809 1 84.62 112 GLU B CA 1
ATOM 2788 C C . GLU B 1 112 ? 2.775 -17.172 -4.168 1 84.62 112 GLU B C 1
ATOM 2790 O O . GLU B 1 112 ? 2.125 -16.953 -5.191 1 84.62 112 GLU B O 1
ATOM 2795 N N . ALA B 1 113 ? 3.914 -17.812 -4.098 1 89.88 113 ALA B N 1
ATOM 2796 C CA . ALA B 1 113 ? 4.539 -18.266 -5.336 1 89.88 113 ALA B CA 1
ATOM 2797 C C . ALA B 1 113 ? 4.016 -19.641 -5.734 1 89.88 113 ALA B C 1
ATOM 2799 O O . ALA B 1 113 ? 4.121 -20.047 -6.898 1 89.88 113 ALA B O 1
ATOM 2800 N N . VAL B 1 114 ? 3.434 -20.344 -4.77 1 94 114 VAL B N 1
ATOM 2801 C CA . VAL B 1 114 ? 2.832 -21.641 -5.102 1 94 114 VAL B CA 1
ATOM 2802 C C . VAL B 1 114 ? 1.63 -21.422 -6.02 1 94 114 VAL B C 1
ATOM 2804 O O . VAL B 1 114 ? 0.84 -20.5 -5.812 1 94 114 VAL B O 1
ATOM 2807 N N . MET B 1 115 ? 1.554 -22.25 -7.078 1 96.88 115 MET B N 1
ATOM 2808 C CA . MET B 1 115 ? 0.458 -22.062 -8.023 1 96.88 115 MET B CA 1
ATOM 2809 C C . MET B 1 115 ? 0.23 -23.312 -8.859 1 96.88 115 MET B C 1
ATOM 2811 O O . MET B 1 115 ? 1.103 -24.172 -8.938 1 96.88 115 MET B O 1
ATOM 2815 N N . ALA B 1 116 ? -0.921 -23.438 -9.336 1 97.75 116 ALA B N 1
ATOM 2816 C CA . ALA B 1 116 ? -1.238 -24.328 -10.445 1 97.75 116 ALA B CA 1
ATOM 2817 C C . ALA B 1 116 ? -1.368 -23.562 -11.758 1 97.75 116 ALA B C 1
ATOM 2819 O O . ALA B 1 116 ? -1.93 -22.469 -11.789 1 97.75 116 ALA B O 1
ATOM 2820 N N . ILE B 1 117 ? -0.825 -24.156 -12.828 1 97.81 117 ILE B N 1
ATOM 2821 C CA . ILE B 1 117 ? -0.796 -23.438 -14.094 1 97.81 117 ILE B CA 1
ATOM 2822 C C . ILE B 1 117 ? -1.042 -24.422 -15.242 1 97.81 117 ILE B C 1
ATOM 2824 O O . ILE B 1 117 ? -0.547 -25.547 -15.219 1 97.81 117 ILE B O 1
ATOM 2828 N N . LYS B 1 118 ? -1.82 -24.016 -16.188 1 97.88 118 LYS B N 1
ATOM 2829 C CA . LYS B 1 118 ? -1.902 -24.781 -17.422 1 97.88 118 LYS B CA 1
ATOM 2830 C C . LYS B 1 118 ? -0.573 -24.766 -18.172 1 97.88 118 LYS B C 1
ATOM 2832 O O . LYS B 1 118 ? -0.033 -23.688 -18.469 1 97.88 118 LYS B O 1
ATOM 2837 N N . VAL B 1 119 ? -0.101 -25.922 -18.484 1 97 119 VAL B N 1
ATOM 2838 C CA . VAL B 1 119 ? 1.268 -26.094 -18.953 1 97 119 VAL B CA 1
ATOM 2839 C C . VAL B 1 119 ? 1.463 -25.297 -20.25 1 97 119 VAL B C 1
ATOM 2841 O O . VAL B 1 119 ? 2.416 -24.531 -20.375 1 97 119 VAL B O 1
ATOM 2844 N N . ASP B 1 120 ? 0.57 -25.391 -21.203 1 95.44 120 ASP B N 1
ATOM 2845 C CA . ASP B 1 120 ? 0.723 -24.719 -22.5 1 95.44 120 ASP B CA 1
ATOM 2846 C C . ASP B 1 120 ? 0.699 -23.203 -22.328 1 95.44 120 ASP B C 1
ATOM 2848 O O . ASP B 1 120 ? 1.532 -22.5 -22.906 1 95.44 120 ASP B O 1
ATOM 2852 N N . GLU B 1 121 ? -0.231 -22.734 -21.578 1 95.62 121 GLU B N 1
ATOM 2853 C CA . GLU B 1 121 ? -0.313 -21.297 -21.312 1 95.62 121 GLU B CA 1
ATOM 2854 C C . GLU B 1 121 ? 0.927 -20.797 -20.578 1 95.62 121 GLU B C 1
ATOM 2856 O O . GLU B 1 121 ? 1.436 -19.703 -20.859 1 95.62 121 GLU B O 1
ATOM 2861 N N . GLY B 1 122 ? 1.313 -21.594 -19.641 1 96.56 122 GLY B N 1
ATOM 2862 C CA . GLY B 1 122 ? 2.514 -21.25 -18.891 1 96.56 122 GLY B CA 1
ATOM 2863 C C . GLY B 1 122 ? 3.75 -21.156 -19.766 1 96.56 122 GLY B C 1
ATOM 2864 O O . GLY B 1 122 ? 4.531 -20.203 -19.641 1 96.56 122 GLY B O 1
ATOM 2865 N N . ARG B 1 123 ? 3.893 -22.141 -20.625 1 95.25 123 ARG B N 1
ATOM 2866 C CA . ARG B 1 123 ? 5.035 -22.141 -21.531 1 95.25 123 ARG B CA 1
ATOM 2867 C C . ARG B 1 123 ? 5.031 -20.891 -22.406 1 95.25 123 ARG B C 1
ATOM 2869 O O . ARG B 1 123 ? 6.047 -20.188 -22.5 1 95.25 123 ARG B O 1
ATOM 2876 N N . LYS B 1 124 ? 3.918 -20.609 -22.984 1 96.19 124 LYS B N 1
ATOM 2877 C CA . LYS B 1 124 ? 3.779 -19.422 -23.828 1 96.19 124 LYS B CA 1
ATOM 2878 C C . LYS B 1 124 ? 4.066 -18.141 -23.047 1 96.19 124 LYS B C 1
ATOM 2880 O O . LYS B 1 124 ? 4.793 -17.266 -23.516 1 96.19 124 LYS B O 1
ATOM 2885 N N . LEU B 1 125 ? 3.521 -18.062 -21.906 1 97 125 LEU B N 1
ATOM 2886 C CA . LEU B 1 125 ? 3.66 -16.875 -21.062 1 97 125 LEU B CA 1
ATOM 2887 C C . LEU B 1 125 ? 5.121 -16.641 -20.688 1 97 125 LEU B C 1
ATOM 2889 O O . LEU B 1 125 ? 5.621 -15.523 -20.797 1 97 125 LEU B O 1
ATOM 2893 N N . ILE B 1 126 ? 5.789 -17.641 -20.266 1 95 126 ILE B N 1
ATOM 2894 C CA . ILE B 1 126 ? 7.164 -17.484 -19.797 1 95 126 ILE B CA 1
ATOM 2895 C C . ILE B 1 126 ? 8.07 -17.125 -20.969 1 95 126 ILE B C 1
ATOM 2897 O O . ILE B 1 126 ? 9 -16.328 -20.812 1 95 126 ILE B O 1
ATOM 2901 N N . GLU B 1 127 ? 7.797 -17.672 -22.078 1 93.69 127 GLU B N 1
ATOM 2902 C CA . GLU B 1 127 ? 8.539 -17.266 -23.266 1 93.69 127 GLU B CA 1
ATOM 2903 C C . GLU B 1 127 ? 8.359 -15.773 -23.547 1 93.69 127 GLU B C 1
ATOM 2905 O O . GLU B 1 127 ? 9.328 -15.078 -23.859 1 93.69 127 GLU B O 1
ATOM 2910 N N . LEU B 1 128 ? 7.152 -15.32 -23.469 1 95.88 128 LEU B N 1
ATOM 2911 C CA . LEU B 1 128 ? 6.863 -13.906 -23.656 1 95.88 128 LEU B CA 1
ATOM 2912 C C . LEU B 1 128 ? 7.598 -13.055 -22.625 1 95.88 128 LEU B C 1
ATOM 2914 O O . LEU B 1 128 ? 8.164 -12.016 -22.953 1 95.88 128 LEU B O 1
ATOM 2918 N N . LEU B 1 129 ? 7.566 -13.523 -21.406 1 96 129 LEU B N 1
ATOM 2919 C CA . LEU B 1 129 ? 8.266 -12.797 -20.359 1 96 129 LEU B CA 1
ATOM 2920 C C . LEU B 1 129 ? 9.758 -12.711 -20.641 1 96 129 LEU B C 1
ATOM 2922 O O . LEU B 1 129 ? 10.367 -11.656 -20.469 1 96 129 LEU B O 1
ATOM 2926 N N . LYS B 1 130 ? 10.266 -13.797 -21.125 1 91.88 130 LYS B N 1
ATOM 2927 C CA . LYS B 1 130 ? 11.68 -13.828 -21.484 1 91.88 130 LYS B CA 1
ATOM 2928 C C . LYS B 1 130 ? 11.992 -12.805 -22.578 1 91.88 130 LYS B C 1
ATOM 2930 O O . LYS B 1 130 ? 12.969 -12.055 -22.469 1 91.88 130 LYS B O 1
ATOM 2935 N N . ILE B 1 131 ? 11.203 -12.75 -23.547 1 92.31 131 ILE B N 1
ATOM 2936 C CA . ILE B 1 131 ? 11.383 -11.836 -24.672 1 92.31 131 ILE B CA 1
ATOM 2937 C C . ILE B 1 131 ? 11.383 -10.398 -24.172 1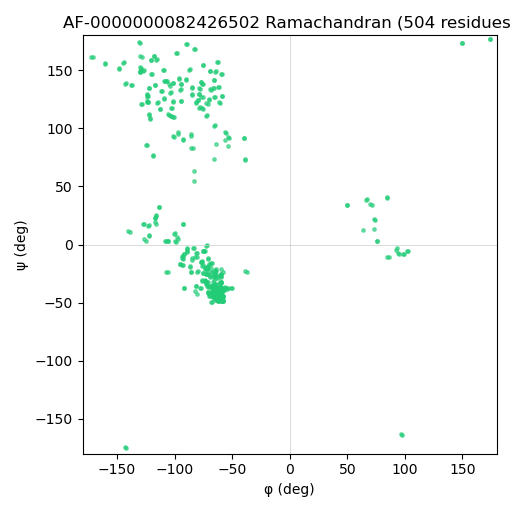 92.31 131 ILE B C 1
ATOM 2939 O O . ILE B 1 131 ? 12.125 -9.555 -24.688 1 92.31 131 ILE B O 1
ATOM 2943 N N . HIS B 1 132 ? 10.656 -10.133 -23.156 1 93.62 132 HIS B N 1
ATOM 2944 C CA . HIS B 1 132 ? 10.531 -8.773 -22.656 1 93.62 132 HIS B CA 1
ATOM 2945 C C . HIS B 1 132 ? 11.477 -8.516 -21.5 1 93.62 132 HIS B C 1
ATOM 2947 O O . HIS B 1 132 ? 11.359 -7.508 -20.797 1 93.62 132 HIS B O 1
ATOM 2953 N N . GLY B 1 133 ? 12.312 -9.484 -21.203 1 92.06 133 GLY B N 1
ATOM 2954 C CA . GLY B 1 133 ? 13.32 -9.32 -20.172 1 92.06 133 GLY B CA 1
ATOM 2955 C C . GLY B 1 133 ? 12.75 -9.352 -18.766 1 92.06 133 GLY B C 1
ATOM 2956 O O . GLY B 1 133 ? 13.32 -8.773 -17.844 1 92.06 133 GLY B O 1
ATOM 2957 N N . ARG B 1 134 ? 11.578 -9.945 -18.656 1 93.75 134 ARG B N 1
ATOM 2958 C CA . ARG B 1 134 ? 10.93 -10.055 -17.359 1 93.75 134 ARG B CA 1
ATOM 2959 C C . ARG B 1 134 ? 11.336 -11.352 -16.641 1 93.75 134 ARG B C 1
ATOM 2961 O O . ARG B 1 134 ? 11.445 -12.398 -17.281 1 93.75 134 ARG B O 1
ATOM 2968 N N . ASN B 1 135 ? 11.539 -11.328 -15.281 1 91.25 135 ASN B N 1
ATOM 2969 C CA . ASN B 1 135 ? 12.047 -12.508 -14.586 1 91.25 135 ASN B CA 1
ATOM 2970 C C . ASN B 1 135 ? 11.336 -12.727 -13.25 1 91.25 135 ASN B C 1
ATOM 2972 O O . ASN B 1 135 ? 11.758 -13.555 -12.445 1 91.25 135 ASN B O 1
ATOM 2976 N N . LYS B 1 136 ? 10.242 -12.008 -12.977 1 92 136 LYS B N 1
ATOM 2977 C CA . LYS B 1 136 ? 9.555 -12.094 -11.695 1 92 136 LYS B CA 1
ATOM 2978 C C . LYS B 1 136 ? 8.383 -13.07 -11.766 1 92 136 LYS B C 1
ATOM 2980 O O . LYS B 1 136 ? 7.664 -13.109 -12.766 1 92 136 LYS B O 1
ATOM 2985 N N . ILE B 1 137 ? 8.172 -13.781 -10.711 1 93.56 137 ILE B N 1
ATOM 2986 C CA . ILE B 1 137 ? 7.055 -14.711 -10.602 1 93.56 137 ILE B CA 1
ATOM 2987 C C . ILE B 1 137 ? 5.738 -13.938 -10.656 1 93.56 137 ILE B C 1
ATOM 2989 O O . ILE B 1 137 ? 4.766 -14.406 -11.258 1 93.56 137 ILE B O 1
ATOM 2993 N N . THR B 1 138 ? 5.699 -12.734 -10.055 1 95.94 138 THR B N 1
ATOM 2994 C CA . THR B 1 138 ? 4.492 -11.914 -10.023 1 95.94 138 THR B CA 1
ATOM 2995 C C . THR B 1 138 ? 4.027 -11.586 -11.438 1 95.94 138 THR B C 1
ATOM 2997 O O . THR B 1 138 ? 2.83 -11.398 -11.672 1 95.94 138 THR B O 1
ATOM 3000 N N . ASP B 1 139 ? 4.945 -11.594 -12.367 1 97 139 ASP B N 1
ATOM 3001 C CA . ASP B 1 139 ? 4.602 -11.266 -13.75 1 97 139 ASP B CA 1
ATOM 3002 C C . ASP B 1 139 ? 3.793 -12.383 -14.391 1 97 139 ASP B C 1
ATOM 3004 O O . ASP B 1 139 ? 3.084 -12.164 -15.375 1 97 139 ASP B O 1
ATOM 3008 N N . ILE B 1 140 ? 3.893 -13.578 -13.812 1 97.56 140 ILE B N 1
ATOM 3009 C CA . ILE B 1 140 ? 3.027 -14.656 -14.273 1 97.56 140 ILE B CA 1
ATOM 3010 C C . ILE B 1 140 ? 1.568 -14.297 -14 1 97.56 140 ILE B C 1
ATOM 3012 O O . ILE B 1 140 ? 0.719 -14.406 -14.891 1 97.56 140 ILE B O 1
ATOM 3016 N N . TYR B 1 141 ? 1.282 -13.781 -12.828 1 98.25 141 TYR B N 1
ATOM 3017 C CA . TYR B 1 141 ? -0.075 -13.422 -12.43 1 98.25 141 TYR B CA 1
ATOM 3018 C C . TYR B 1 141 ? -0.596 -12.25 -13.258 1 98.25 141 TYR B C 1
ATOM 3020 O O . TYR B 1 141 ? -1.757 -12.242 -13.672 1 98.25 141 TYR B O 1
ATOM 3028 N N . ARG B 1 142 ? 0.296 -11.336 -13.477 1 98.56 142 ARG B N 1
ATOM 3029 C CA . ARG B 1 142 ? -0.088 -10.109 -14.172 1 98.56 142 ARG B CA 1
ATOM 3030 C C . ARG B 1 142 ? -0.259 -10.352 -15.664 1 98.56 142 ARG B C 1
ATOM 3032 O O . ARG B 1 142 ? -1.001 -9.633 -16.328 1 98.56 142 ARG B O 1
ATOM 3039 N N . GLY B 1 143 ? 0.41 -11.375 -16.188 1 98.25 143 GLY B N 1
ATOM 3040 C CA . GLY B 1 143 ? 0.48 -11.555 -17.625 1 98.25 143 GLY B CA 1
ATOM 3041 C C . GLY B 1 143 ? -0.57 -12.508 -18.156 1 98.25 143 GLY B C 1
ATOM 3042 O O . GLY B 1 143 ? -0.832 -12.539 -19.359 1 98.25 143 GLY B O 1
ATOM 3043 N N . VAL B 1 144 ? -1.17 -13.289 -17.344 1 97.81 144 VAL B N 1
ATOM 3044 C CA . VAL B 1 144 ? -2.119 -14.281 -17.828 1 97.81 144 VAL B CA 1
ATOM 3045 C C . VAL B 1 144 ? -3.51 -13.664 -17.938 1 97.81 144 VAL B C 1
ATOM 3047 O O . VAL B 1 144 ? -3.863 -12.773 -17.156 1 97.81 144 VAL B O 1
ATOM 3050 N N . PRO B 1 145 ? -4.344 -14.141 -18.859 1 97.88 145 PRO B N 1
ATOM 3051 C CA . PRO B 1 145 ? -5.699 -13.602 -19.016 1 97.88 145 PRO B CA 1
ATOM 3052 C C . PRO B 1 145 ? -6.621 -13.977 -17.859 1 97.88 145 PRO B C 1
ATOM 3054 O O . PRO B 1 145 ? -7.418 -13.148 -17.406 1 97.88 145 PRO B O 1
ATOM 3057 N N . ARG B 1 146 ? -6.52 -15.281 -17.406 1 98.19 146 ARG B N 1
ATOM 3058 C CA . ARG B 1 146 ? -7.449 -15.781 -16.391 1 98.19 146 ARG B CA 1
ATOM 3059 C C . ARG B 1 146 ? -6.699 -16.281 -15.164 1 98.19 146 ARG B C 1
ATOM 3061 O O . ARG B 1 146 ? -6.016 -17.312 -15.219 1 98.19 146 ARG B O 1
ATOM 3068 N N . LEU B 1 147 ? -6.875 -15.531 -14.031 1 98.69 147 LEU B N 1
ATOM 3069 C CA . LEU B 1 147 ? -6.207 -15.812 -12.766 1 98.69 147 LEU B CA 1
ATOM 3070 C C . LEU B 1 147 ? -7.227 -15.992 -11.641 1 98.69 147 LEU B C 1
ATOM 3072 O O . LEU B 1 147 ? -8.156 -15.188 -11.508 1 98.69 147 LEU B O 1
ATOM 3076 N N . LEU B 1 148 ? -7.113 -17.078 -10.969 1 98.62 148 LEU B N 1
ATOM 3077 C CA . LEU B 1 148 ? -7.938 -17.297 -9.781 1 98.62 148 LEU B CA 1
ATOM 3078 C C . LEU B 1 148 ? -7.094 -17.219 -8.516 1 98.62 148 LEU B C 1
ATOM 3080 O O . LEU B 1 148 ? -6.062 -17.891 -8.398 1 98.62 148 LEU B O 1
ATOM 3084 N N . LEU B 1 149 ? -7.508 -16.375 -7.605 1 98.19 149 LEU B N 1
ATOM 3085 C CA . LEU B 1 149 ? -6.887 -16.281 -6.289 1 98.19 149 LEU B CA 1
ATOM 3086 C C . LEU B 1 149 ? -7.77 -16.906 -5.219 1 98.19 149 LEU B C 1
ATOM 3088 O O . LEU B 1 149 ? -8.836 -16.391 -4.898 1 98.19 149 LEU B O 1
ATOM 3092 N N . LEU B 1 150 ? -7.27 -18 -4.695 1 97.56 150 LEU B N 1
ATOM 3093 C CA . LEU B 1 150 ? -7.988 -18.656 -3.615 1 97.56 150 LEU B CA 1
ATOM 3094 C C . LEU B 1 150 ? -7.645 -18.031 -2.268 1 97.56 150 LEU B C 1
ATOM 3096 O O . LEU B 1 150 ? -6.469 -17.812 -1.964 1 97.56 150 LEU B O 1
ATOM 3100 N N . SER B 1 151 ? -8.648 -17.812 -1.503 1 96.38 151 SER B N 1
ATOM 3101 C CA . SER B 1 151 ? -8.43 -17.219 -0.185 1 96.38 151 SER B CA 1
ATOM 3102 C C . SER B 1 151 ? -7.883 -18.25 0.798 1 96.38 151 SER B C 1
ATOM 3104 O O . SER B 1 151 ? -8.586 -19.203 1.167 1 96.38 151 SER B O 1
ATOM 3106 N N . ALA B 1 152 ? -6.727 -18.031 1.274 1 93.88 152 ALA B N 1
ATOM 3107 C CA . ALA B 1 152 ? -6.137 -18.922 2.277 1 93.88 152 ALA B CA 1
ATOM 3108 C C . ALA B 1 152 ? -6.938 -18.875 3.578 1 93.88 152 ALA B C 1
ATOM 3110 O O . ALA B 1 152 ? -7.066 -19.906 4.262 1 93.88 152 ALA B O 1
ATOM 3111 N N . ALA B 1 153 ? -7.449 -17.703 3.867 1 92.56 153 ALA B N 1
ATOM 3112 C CA . ALA B 1 153 ? -8.242 -17.547 5.078 1 92.56 153 ALA B CA 1
ATOM 3113 C C . ALA B 1 153 ? -9.539 -18.344 5.004 1 92.56 153 ALA B C 1
ATOM 3115 O O . ALA B 1 153 ? -9.898 -19.047 5.957 1 92.56 153 ALA B O 1
ATOM 3116 N N . LYS B 1 154 ? -10.203 -18.266 3.906 1 94.25 154 LYS B N 1
ATOM 3117 C CA . LYS B 1 154 ? -11.445 -19 3.709 1 94.25 154 LYS B CA 1
ATOM 3118 C C . LYS B 1 154 ? -11.219 -20.516 3.818 1 94.25 154 LYS B C 1
ATOM 3120 O O . LYS B 1 154 ? -12.047 -21.234 4.383 1 94.25 154 LYS B O 1
ATOM 3125 N N . LEU B 1 155 ? -10.094 -20.953 3.334 1 94.56 155 LEU B N 1
ATOM 3126 C CA . LEU B 1 155 ? -9.781 -22.375 3.309 1 94.56 155 LEU B CA 1
ATOM 3127 C C . LEU B 1 155 ? -9.172 -22.828 4.633 1 94.56 155 LEU B C 1
ATOM 3129 O O . LEU B 1 155 ? -9.008 -24.016 4.871 1 94.56 155 LEU B O 1
ATOM 3133 N N . GLY B 1 156 ? -8.797 -21.828 5.496 1 91.88 156 GLY B N 1
ATOM 3134 C CA . GLY B 1 156 ? -8.195 -22.125 6.785 1 91.88 156 GLY B CA 1
ATOM 3135 C C . GLY B 1 156 ? -6.785 -22.688 6.668 1 91.88 156 GLY B C 1
ATOM 3136 O O . GLY B 1 156 ? -6.383 -23.547 7.453 1 91.88 156 GLY B O 1
ATOM 3137 N N . ILE B 1 157 ? -6.004 -22.203 5.66 1 91 157 ILE B N 1
ATOM 3138 C CA . ILE B 1 157 ? -4.707 -22.828 5.438 1 91 157 ILE B CA 1
ATOM 3139 C C . ILE B 1 157 ? -3.611 -21.766 5.434 1 91 157 ILE B C 1
ATOM 3141 O O . ILE B 1 157 ? -2.525 -21.984 4.891 1 91 157 ILE B O 1
ATOM 3145 N N . SER B 1 158 ? -3.854 -20.578 5.949 1 87.25 158 SER B N 1
ATOM 3146 C CA . SER B 1 158 ? -2.896 -19.484 5.93 1 87.25 158 SER B CA 1
ATOM 3147 C C . SER B 1 158 ? -1.56 -19.891 6.531 1 87.25 158 SER B C 1
ATOM 3149 O O . SER B 1 158 ? -0.5 -19.547 6.008 1 87.25 158 SER B O 1
ATOM 3151 N N . GLY B 1 159 ? -1.537 -20.625 7.469 1 83.06 159 GLY B N 1
ATOM 3152 C CA . GLY B 1 159 ? -0.333 -21.047 8.172 1 83.06 159 GLY B CA 1
ATOM 3153 C C . GLY B 1 159 ? 0.519 -22.016 7.371 1 83.06 159 GLY B C 1
ATOM 3154 O O . GLY B 1 159 ? 1.729 -22.109 7.59 1 83.06 159 GLY B O 1
ATOM 3155 N N . GLU B 1 160 ? -0.103 -22.75 6.449 1 85 160 GLU B N 1
ATOM 3156 C CA . GLU B 1 160 ? 0.583 -23.75 5.637 1 85 160 GLU B CA 1
ATOM 3157 C C . GLU B 1 160 ? 1.392 -23.094 4.523 1 85 160 GLU B C 1
ATOM 3159 O O . GLU B 1 160 ? 2.26 -23.719 3.92 1 85 160 GLU B O 1
ATOM 3164 N N . LEU B 1 161 ? 1.099 -21.797 4.285 1 85.88 161 LEU B N 1
ATOM 3165 C CA . LEU B 1 161 ? 1.628 -21.172 3.08 1 85.88 161 LEU B CA 1
ATOM 3166 C C . LEU B 1 161 ? 2.775 -20.234 3.418 1 85.88 161 LEU B C 1
ATOM 3168 O O . LEU B 1 161 ? 3.35 -19.609 2.527 1 85.88 161 LEU B O 1
ATOM 3172 N N . ILE B 1 162 ? 3.154 -20.141 4.562 1 75.62 162 ILE B N 1
ATOM 3173 C CA . ILE B 1 162 ? 4.195 -19.203 4.988 1 75.62 162 ILE B CA 1
ATOM 3174 C C . ILE B 1 162 ? 5.566 -19.766 4.629 1 75.62 162 ILE B C 1
ATOM 3176 O O . ILE B 1 162 ? 5.855 -20.938 4.895 1 75.62 162 ILE B O 1
ATOM 3180 N N . ASN B 1 163 ? 6.281 -18.875 3.99 1 73.62 163 ASN B N 1
ATOM 3181 C CA . ASN B 1 163 ? 7.668 -19.25 3.697 1 73.62 163 ASN B CA 1
ATOM 3182 C C . ASN B 1 163 ? 8.555 -19.125 4.934 1 73.62 163 ASN B C 1
ATOM 3184 O O . ASN B 1 163 ? 8.328 -18.25 5.781 1 73.62 163 ASN B O 1
ATOM 3188 N N . ILE B 1 164 ? 9.398 -20.016 5.105 1 66 164 ILE B N 1
ATOM 3189 C CA . ILE B 1 164 ? 10.344 -19.922 6.215 1 66 164 ILE B CA 1
ATOM 3190 C C . ILE B 1 164 ? 11.695 -19.422 5.703 1 66 164 ILE B C 1
ATOM 3192 O O . ILE B 1 164 ? 12.398 -20.156 5.004 1 66 164 ILE B O 1
ATOM 3196 N N . ASN B 1 165 ? 11.852 -18.109 5.758 1 58.53 165 ASN B N 1
ATOM 3197 C CA . ASN B 1 165 ? 13.125 -17.562 5.301 1 58.53 165 ASN B CA 1
ATOM 3198 C C . ASN B 1 165 ? 14.203 -17.688 6.379 1 58.53 165 ASN B C 1
ATOM 3200 O O . ASN B 1 165 ? 15.391 -17.781 6.074 1 58.53 165 ASN B O 1
ATOM 3204 N N . THR B 1 166 ? 13.875 -17.406 7.641 1 55.5 166 THR B N 1
ATOM 3205 C CA . THR B 1 166 ? 14.812 -17.562 8.742 1 55.5 166 THR B CA 1
ATOM 3206 C C . THR B 1 166 ? 14.281 -18.547 9.773 1 55.5 166 THR B C 1
ATOM 3208 O O . THR B 1 166 ? 13.07 -18.797 9.836 1 55.5 166 THR B O 1
ATOM 3211 N N . ARG B 1 167 ? 15.156 -19.078 10.531 1 49.47 167 ARG B N 1
ATOM 3212 C CA . ARG B 1 167 ? 14.828 -20 11.609 1 49.47 167 ARG B CA 1
ATOM 3213 C C . ARG B 1 167 ? 13.82 -19.375 12.57 1 49.47 167 ARG B C 1
ATOM 3215 O O . ARG B 1 167 ? 12.992 -20.078 13.156 1 49.47 167 ARG B O 1
ATOM 3222 N N . ASN B 1 168 ? 13.984 -18.234 12.75 1 47.66 168 ASN B N 1
ATOM 3223 C CA . ASN B 1 168 ? 13.188 -17.484 13.719 1 47.66 168 ASN B CA 1
ATOM 3224 C C . ASN B 1 168 ? 11.828 -17.094 13.148 1 47.66 168 ASN B C 1
ATOM 3226 O O . ASN B 1 168 ? 10.969 -16.594 13.867 1 47.66 168 ASN B O 1
ATOM 3230 N N . ASP B 1 169 ? 11.688 -17.25 12.031 1 53.94 169 ASP B N 1
ATOM 3231 C CA . ASP B 1 169 ? 10.477 -16.844 11.32 1 53.94 169 ASP B CA 1
ATOM 3232 C C . ASP B 1 169 ? 9.305 -17.766 11.664 1 53.94 169 ASP B C 1
ATOM 3234 O O . ASP B 1 169 ? 8.18 -17.547 11.211 1 53.94 169 ASP B O 1
ATOM 3238 N N . LEU B 1 170 ? 9.609 -18.719 12.484 1 45.94 170 LEU B N 1
ATOM 3239 C CA . LEU B 1 170 ? 8.617 -19.719 12.844 1 45.94 170 LEU B CA 1
ATOM 3240 C C . LEU B 1 170 ? 7.457 -19.094 13.609 1 45.94 170 LEU B C 1
ATOM 3242 O O . LEU B 1 170 ? 6.441 -19.75 13.852 1 45.94 170 LEU B O 1
ATOM 3246 N N . ASN B 1 171 ? 7.699 -17.984 14.188 1 44.38 171 ASN B N 1
ATOM 3247 C CA . ASN B 1 171 ? 6.574 -17.469 14.969 1 44.38 171 ASN B CA 1
ATOM 3248 C C . ASN B 1 171 ? 5.457 -16.953 14.07 1 44.38 171 ASN B C 1
ATOM 3250 O O . ASN B 1 171 ? 5.719 -16.234 13.102 1 44.38 171 ASN B O 1
ATOM 3254 N N . LEU B 1 172 ? 4.363 -17.672 14.102 1 47.16 172 LEU B N 1
ATOM 3255 C CA . LEU B 1 172 ? 3.092 -17.453 13.414 1 47.16 172 LEU B CA 1
ATOM 3256 C C . LEU B 1 172 ? 2.742 -15.969 13.391 1 47.16 172 LEU B C 1
ATOM 3258 O O . LEU B 1 172 ? 2.418 -15.383 14.422 1 47.16 172 LEU B O 1
ATOM 3262 N N . ILE B 1 173 ? 3.34 -15.211 12.688 1 50.28 173 ILE B N 1
ATOM 3263 C CA . ILE B 1 173 ? 2.865 -13.844 12.5 1 50.28 173 ILE B CA 1
ATOM 3264 C C . ILE B 1 173 ? 1.402 -13.859 12.062 1 50.28 173 ILE B C 1
ATOM 3266 O O . ILE B 1 173 ? 1.038 -14.555 11.117 1 50.28 173 ILE B O 1
ATOM 3270 N N . GLU B 1 174 ? 0.521 -13.797 12.961 1 55.44 174 GLU B N 1
ATOM 3271 C CA . GLU B 1 174 ? -0.885 -13.617 12.609 1 55.44 174 GLU B CA 1
ATOM 3272 C C . GLU B 1 174 ? -1.044 -12.633 11.453 1 55.44 174 GLU B C 1
ATOM 3274 O O . GLU B 1 174 ? -0.717 -11.453 11.578 1 55.44 174 GLU B O 1
ATOM 3279 N N . LEU B 1 175 ? -1.047 -13.219 10.242 1 62.94 175 LEU B N 1
ATOM 3280 C CA . LEU B 1 175 ? -1.35 -12.375 9.094 1 62.94 175 LEU B CA 1
ATOM 3281 C C . LEU B 1 175 ? -2.695 -11.68 9.273 1 62.94 175 LEU B C 1
ATOM 3283 O O . LEU B 1 175 ? -3.732 -12.336 9.367 1 62.94 175 LEU B O 1
ATOM 3287 N N . ARG B 1 176 ? -2.617 -10.484 9.727 1 65.44 176 ARG B N 1
ATOM 3288 C CA . ARG B 1 176 ? -3.83 -9.688 9.875 1 65.44 176 ARG B CA 1
ATOM 3289 C C . ARG B 1 176 ? -4.262 -9.094 8.539 1 65.44 176 ARG B C 1
ATOM 3291 O O . ARG B 1 176 ? -3.422 -8.719 7.715 1 65.44 176 ARG B O 1
ATOM 3298 N N . GLY B 1 177 ? -5.637 -9.469 8.234 1 76.62 177 GLY B N 1
ATOM 3299 C CA . GLY B 1 177 ? -6.227 -8.844 7.062 1 76.62 177 GLY B CA 1
ATOM 3300 C C . GLY B 1 177 ? -7.602 -9.391 6.719 1 76.62 177 GLY B C 1
ATOM 3301 O O . GLY B 1 177 ? -8.125 -10.25 7.434 1 76.62 177 GLY B O 1
ATOM 3302 N N . ASP B 1 178 ? -8.133 -8.75 5.691 1 79.44 178 ASP B N 1
ATOM 3303 C CA . ASP B 1 178 ? -9.547 -8.961 5.402 1 79.44 178 ASP B CA 1
ATOM 3304 C C . ASP B 1 178 ? -9.734 -9.594 4.027 1 79.44 178 ASP B C 1
ATOM 3306 O O . ASP B 1 178 ? -10.805 -9.484 3.43 1 79.44 178 ASP B O 1
ATOM 3310 N N . PHE B 1 179 ? -8.773 -10.234 3.547 1 90 179 PHE B N 1
ATOM 3311 C CA . PHE B 1 179 ? -8.969 -10.875 2.252 1 90 179 PHE B CA 1
ATOM 3312 C C . PHE B 1 179 ? -9.438 -12.32 2.426 1 90 179 PHE B C 1
ATOM 3314 O O . PHE B 1 179 ? -8.625 -13.242 2.42 1 90 179 PHE B O 1
ATOM 3321 N N . ASP B 1 180 ? -10.797 -12.477 2.471 1 92 180 ASP B N 1
ATOM 3322 C CA . ASP B 1 180 ? -11.375 -13.75 2.889 1 92 180 ASP B CA 1
ATOM 3323 C C . ASP B 1 180 ? -12.297 -14.32 1.807 1 92 180 ASP B C 1
ATOM 3325 O O . ASP B 1 180 ? -13.125 -15.188 2.082 1 92 180 ASP B O 1
ATOM 3329 N N . SER B 1 181 ? -12.164 -13.805 0.643 1 95.06 181 SER B N 1
ATOM 3330 C CA . SER B 1 181 ? -12.93 -14.32 -0.49 1 95.06 181 SER B CA 1
ATOM 3331 C C . SER B 1 181 ? -12.023 -14.602 -1.685 1 95.06 181 SER B C 1
ATOM 3333 O O . SER B 1 181 ? -10.984 -13.961 -1.845 1 95.06 181 SER B O 1
ATOM 3335 N N . ASP B 1 182 ? -12.461 -15.633 -2.447 1 97.25 182 ASP B N 1
ATOM 3336 C CA . ASP B 1 182 ? -11.75 -15.875 -3.703 1 97.25 182 ASP B CA 1
ATOM 3337 C C . ASP B 1 182 ? -11.914 -14.695 -4.66 1 97.25 182 ASP B C 1
ATOM 3339 O O . ASP B 1 182 ? -12.914 -13.977 -4.598 1 97.25 182 ASP B O 1
ATOM 3343 N N . ILE B 1 183 ? -10.953 -14.5 -5.426 1 98.06 183 ILE B N 1
ATOM 3344 C CA . ILE B 1 183 ? -11.008 -13.43 -6.414 1 98.06 183 ILE B CA 1
ATOM 3345 C C . ILE B 1 183 ? -10.781 -14.008 -7.812 1 98.06 183 ILE B C 1
ATOM 3347 O O . ILE B 1 183 ? -9.766 -14.664 -8.062 1 98.06 183 ILE B O 1
ATOM 3351 N N . LEU B 1 184 ? -11.695 -13.797 -8.672 1 98.25 184 LEU B N 1
ATOM 3352 C CA . LEU B 1 184 ? -11.609 -14.266 -10.055 1 98.25 184 LEU B CA 1
ATOM 3353 C C . LEU B 1 184 ? -11.25 -13.117 -10.992 1 98.25 184 LEU B C 1
ATOM 3355 O O . LEU B 1 184 ? -12.031 -12.172 -11.148 1 98.25 184 LEU B O 1
ATOM 3359 N N . LEU B 1 185 ? -10.086 -13.133 -11.531 1 98.5 185 LEU B N 1
ATOM 3360 C CA . LEU B 1 185 ? -9.664 -12.156 -12.531 1 98.5 185 LEU B CA 1
ATOM 3361 C C . LEU B 1 185 ? -9.766 -12.742 -13.938 1 98.5 185 LEU B C 1
ATOM 3363 O O . LEU B 1 185 ? -9.008 -13.648 -14.289 1 98.5 185 LEU B O 1
ATOM 3367 N N . LYS B 1 186 ? -10.68 -12.273 -14.672 1 98 186 LYS B N 1
ATOM 3368 C CA . LYS B 1 186 ? -10.883 -12.703 -16.047 1 98 186 LYS B CA 1
ATOM 3369 C C . LYS B 1 186 ? -10.773 -11.523 -17.016 1 98 186 LYS B C 1
ATOM 3371 O O . LYS B 1 186 ? -11.648 -10.656 -17.047 1 98 186 LYS B O 1
ATOM 3376 N N . ARG B 1 187 ? -9.703 -11.5 -17.766 1 98.12 187 ARG B N 1
ATOM 3377 C CA . ARG B 1 187 ? -9.453 -10.445 -18.75 1 98.12 187 ARG B CA 1
ATOM 3378 C C . ARG B 1 187 ? -9.602 -10.969 -20.172 1 98.12 187 ARG B C 1
ATOM 3380 O O . ARG B 1 187 ? -9.164 -12.086 -20.469 1 98.12 187 ARG B O 1
ATOM 3387 N N . ASP B 1 188 ? -10.172 -10.156 -20.953 1 98 188 ASP B N 1
ATOM 3388 C CA . ASP B 1 188 ? -10.383 -10.523 -22.344 1 98 188 ASP B CA 1
ATOM 3389 C C . ASP B 1 188 ? -9.156 -10.195 -23.203 1 98 188 ASP B C 1
ATOM 3391 O O . ASP B 1 188 ? -9.055 -9.094 -23.75 1 98 188 ASP B O 1
ATOM 3395 N N . PHE B 1 189 ? -8.25 -11.188 -23.391 1 97.62 189 PHE B N 1
ATOM 3396 C CA . PHE B 1 189 ? -7.148 -11.148 -24.344 1 97.62 189 PHE B CA 1
ATOM 3397 C C . PHE B 1 189 ? -6.473 -12.516 -24.438 1 97.62 189 PHE B C 1
ATOM 3399 O O . PHE B 1 189 ? -6.715 -13.391 -23.609 1 97.62 189 PHE B O 1
ATOM 3406 N N . ASP B 1 190 ? -5.762 -12.75 -25.438 1 95 190 ASP B N 1
ATOM 3407 C CA . ASP B 1 190 ? -5.008 -13.984 -25.594 1 95 190 ASP B CA 1
ATOM 3408 C C . ASP B 1 190 ? -3.506 -13.719 -25.609 1 95 190 ASP B C 1
ATOM 3410 O O . ASP B 1 190 ? -3.078 -12.57 -25.75 1 95 190 ASP B O 1
ATOM 3414 N N . LEU B 1 191 ? -2.762 -14.781 -25.328 1 95.38 191 LEU B N 1
ATOM 3415 C CA . LEU B 1 191 ? -1.311 -14.633 -25.281 1 95.38 191 LEU B CA 1
ATOM 3416 C C . LEU B 1 191 ? -0.711 -14.672 -26.688 1 95.38 191 LEU B C 1
ATOM 3418 O O . LEU B 1 191 ? 0.485 -14.43 -26.859 1 95.38 191 LEU B O 1
ATOM 3422 N N . ASN B 1 192 ? -1.658 -14.992 -27.578 1 91.31 192 ASN B N 1
ATOM 3423 C CA . ASN B 1 192 ? -1.268 -14.969 -28.984 1 91.31 192 ASN B CA 1
ATOM 3424 C C . ASN B 1 192 ? -1.654 -13.656 -29.656 1 91.31 192 ASN B C 1
ATOM 3426 O O . ASN B 1 192 ? -2.834 -13.414 -29.922 1 91.31 192 ASN B O 1
ATOM 3430 N N . GLY B 1 193 ? -0.837 -12.742 -29.75 1 91.38 193 GLY B N 1
ATOM 3431 C CA . GLY B 1 193 ? -1.083 -11.477 -30.438 1 91.38 193 GLY B CA 1
ATOM 3432 C C . GLY B 1 193 ? -1.75 -10.445 -29.547 1 91.38 193 GLY B C 1
ATOM 3433 O O . GLY B 1 193 ? -2.018 -9.32 -29.984 1 91.38 193 GLY B O 1
ATOM 3434 N N . PHE B 1 194 ? -2.232 -10.805 -28.359 1 93.62 194 PHE B N 1
ATOM 3435 C CA . PHE B 1 194 ? -2.824 -9.898 -27.375 1 93.62 194 PHE B CA 1
ATOM 3436 C C . PHE B 1 194 ? -4.125 -9.305 -27.906 1 93.62 194 PHE B C 1
ATOM 3438 O O . PHE B 1 194 ? -4.375 -8.109 -27.75 1 93.62 194 PHE B O 1
ATOM 3445 N N . ASN B 1 195 ? -4.891 -10.172 -28.625 1 93.56 195 ASN B N 1
ATOM 3446 C CA . ASN B 1 195 ? -6.199 -9.742 -29.094 1 93.56 195 ASN B CA 1
ATOM 3447 C C . ASN B 1 195 ? -7.23 -9.719 -27.969 1 93.56 195 ASN B C 1
ATOM 3449 O O . ASN B 1 195 ? -7.312 -10.664 -27.188 1 93.56 195 ASN B O 1
ATOM 3453 N N . GLY B 1 196 ? -7.863 -8.648 -27.812 1 95.94 196 GLY B N 1
ATOM 3454 C CA . GLY B 1 196 ? -8.898 -8.531 -26.797 1 95.94 196 GLY B CA 1
ATOM 3455 C C . GLY B 1 196 ? -9.031 -7.121 -26.25 1 95.94 196 GLY B C 1
ATOM 3456 O O . GLY B 1 196 ? -8.211 -6.25 -26.547 1 95.94 196 GLY B O 1
ATOM 3457 N N . THR B 1 197 ? -9.961 -6.812 -25.453 1 97.25 197 THR B N 1
ATOM 3458 C CA . THR B 1 197 ? -10.32 -5.469 -25 1 97.25 197 THR B CA 1
ATOM 3459 C C . THR B 1 197 ? -9.617 -5.121 -23.703 1 97.25 197 THR B C 1
ATOM 3461 O O . THR B 1 197 ? -9.586 -3.955 -23.297 1 97.25 197 THR B O 1
ATOM 3464 N N . ASP B 1 198 ? -8.984 -6.164 -23.094 1 98.12 198 ASP B N 1
ATOM 3465 C CA . ASP B 1 198 ? -8.523 -5.906 -21.734 1 98.12 198 ASP B CA 1
ATOM 3466 C C . ASP B 1 198 ? -6.996 -5.977 -21.656 1 98.12 198 ASP B C 1
ATOM 3468 O O . ASP B 1 198 ? -6.438 -6.098 -20.562 1 98.12 198 ASP B O 1
ATOM 3472 N N . VAL B 1 199 ? -6.312 -5.883 -22.766 1 97.75 199 VAL B N 1
ATOM 3473 C CA . VAL B 1 199 ? -4.859 -5.992 -22.766 1 97.75 199 VAL B CA 1
ATOM 3474 C C . VAL B 1 199 ? -4.258 -4.883 -21.906 1 97.75 199 VAL B C 1
ATOM 3476 O O . VAL B 1 199 ? -3.273 -5.102 -21.188 1 97.75 199 VAL B O 1
ATOM 3479 N N . GLN B 1 200 ? -4.926 -3.715 -21.906 1 97.56 200 GLN B N 1
ATOM 3480 C CA . GLN B 1 200 ? -4.41 -2.568 -21.156 1 97.56 200 GLN B CA 1
ATOM 3481 C C . GLN B 1 200 ? -4.508 -2.795 -19.656 1 97.56 200 GLN B C 1
ATOM 3483 O O . GLN B 1 200 ? -3.85 -2.105 -18.875 1 97.56 200 GLN B O 1
ATOM 3488 N N . LYS B 1 201 ? -5.301 -3.75 -19.25 1 98.5 201 LYS B N 1
ATOM 3489 C CA . LYS B 1 201 ? -5.477 -4.074 -17.828 1 98.5 201 LYS B CA 1
ATOM 3490 C C . LYS B 1 201 ? -4.508 -5.164 -17.391 1 98.5 201 LYS B C 1
ATOM 3492 O O . LYS B 1 201 ? -4.699 -5.789 -16.344 1 98.5 201 LYS B O 1
ATOM 3497 N N . SER B 1 202 ? -3.465 -5.379 -18.203 1 98.44 202 SER B N 1
ATOM 3498 C CA . SER B 1 202 ? -2.521 -6.457 -17.938 1 98.44 202 SER B CA 1
ATOM 3499 C C . SER B 1 202 ? -1.081 -5.957 -17.984 1 98.44 202 SER B C 1
ATOM 3501 O O . SER B 1 202 ? -0.833 -4.797 -18.312 1 98.44 202 SER B O 1
ATOM 3503 N N . LEU B 1 203 ? -0.174 -6.848 -17.625 1 98.44 203 LEU B N 1
ATOM 3504 C CA . LEU B 1 203 ? 1.262 -6.594 -17.703 1 98.44 203 LEU B CA 1
ATOM 3505 C C . LEU B 1 203 ? 1.653 -6.07 -19.078 1 98.44 203 LEU B C 1
ATOM 3507 O O . LEU B 1 203 ? 2.469 -5.148 -19.188 1 98.44 203 LEU B O 1
ATOM 3511 N N . TRP B 1 204 ? 1.041 -6.582 -20.031 1 98.06 204 TRP B N 1
ATOM 3512 C CA . TRP B 1 204 ? 1.437 -6.289 -21.406 1 98.06 204 TRP B CA 1
ATOM 3513 C C . TRP B 1 204 ? 1.086 -4.852 -21.781 1 98.06 204 TRP B C 1
ATOM 3515 O O . TRP B 1 204 ? 1.86 -4.172 -22.453 1 98.06 204 TRP B O 1
ATOM 3525 N N . GLY B 1 205 ? -0.098 -4.398 -21.344 1 97.38 205 GLY B N 1
ATOM 3526 C CA . GLY B 1 205 ? -0.421 -2.99 -21.516 1 97.38 205 GLY B CA 1
ATOM 3527 C C . GLY B 1 205 ? 0.544 -2.068 -20.797 1 97.38 205 GLY B C 1
ATOM 3528 O O . GLY B 1 205 ? 0.992 -1.067 -21.359 1 97.38 205 GLY B O 1
ATOM 3529 N N . THR B 1 206 ? 0.868 -2.43 -19.594 1 97.88 206 THR B N 1
ATOM 3530 C CA . THR B 1 206 ? 1.759 -1.622 -18.766 1 97.88 206 THR B CA 1
ATOM 3531 C C . THR B 1 206 ? 3.148 -1.54 -19.391 1 97.88 206 THR B C 1
ATOM 3533 O O . THR B 1 206 ? 3.717 -0.453 -19.516 1 97.88 206 THR B O 1
ATOM 3536 N N . ILE B 1 207 ? 3.689 -2.635 -19.828 1 94.88 207 ILE B N 1
ATOM 3537 C CA . ILE B 1 207 ? 5.062 -2.643 -20.328 1 94.88 207 ILE B CA 1
ATOM 3538 C C . ILE B 1 207 ? 5.121 -1.966 -21.688 1 94.88 207 ILE B C 1
ATOM 3540 O O . ILE B 1 207 ? 6.121 -1.321 -22.031 1 94.88 207 ILE B O 1
ATOM 3544 N N . SER B 1 208 ? 4.043 -2.074 -22.469 1 94.44 208 SER B N 1
ATOM 3545 C CA . SER B 1 208 ? 4.031 -1.475 -23.797 1 94.44 208 SER B CA 1
ATOM 3546 C C . SER B 1 208 ? 3.9 0.043 -23.719 1 94.44 208 SER B C 1
ATOM 3548 O O . SER B 1 208 ? 4.477 0.763 -24.531 1 94.44 208 SER B O 1
ATOM 3550 N N . THR B 1 209 ? 3.219 0.616 -22.688 1 94.62 209 THR B N 1
ATOM 3551 C CA . THR B 1 209 ? 2.934 2.045 -22.625 1 94.62 209 THR B CA 1
ATOM 3552 C C . THR B 1 209 ? 3.811 2.719 -21.562 1 94.62 209 THR B C 1
ATOM 3554 O O . THR B 1 209 ? 3.998 3.938 -21.594 1 94.62 209 THR B O 1
ATOM 3557 N N . GLY B 1 210 ? 4.246 1.926 -20.641 1 94.12 210 GLY B N 1
ATOM 3558 C CA . GLY B 1 210 ? 4.93 2.496 -19.484 1 94.12 210 GLY B CA 1
ATOM 3559 C C . GLY B 1 210 ? 3.988 3.154 -18.5 1 94.12 210 GLY B C 1
ATOM 3560 O O . GLY B 1 210 ? 4.434 3.818 -17.562 1 94.12 210 GLY B O 1
ATOM 3561 N N . ASP B 1 211 ? 2.744 3.086 -18.75 1 96.81 211 ASP B N 1
ATOM 3562 C CA . ASP B 1 211 ? 1.68 3.6 -17.891 1 96.81 211 ASP B CA 1
ATOM 3563 C C . ASP B 1 211 ? 1.001 2.469 -17.109 1 96.81 211 ASP B C 1
ATOM 3565 O O . ASP B 1 211 ? 0.337 1.617 -17.719 1 96.81 211 ASP B O 1
ATOM 3569 N N . PRO B 1 212 ? 1.094 2.504 -15.789 1 98.25 212 PRO B N 1
ATOM 3570 C CA . PRO B 1 212 ? 0.617 1.358 -15.008 1 98.25 212 PRO B CA 1
ATOM 3571 C C . PRO B 1 212 ? -0.862 1.468 -14.641 1 98.25 212 PRO B C 1
ATOM 3573 O O . PRO B 1 212 ? -1.432 0.535 -14.07 1 98.25 212 PRO B O 1
ATOM 3576 N N . TRP B 1 213 ? -1.507 2.541 -14.977 1 98.62 213 TRP B N 1
ATOM 3577 C CA . TRP B 1 213 ? -2.703 2.914 -14.227 1 98.62 213 TRP B CA 1
ATOM 3578 C C . TRP B 1 213 ? -3.896 2.066 -14.648 1 98.62 213 TRP B C 1
ATOM 3580 O O . TRP B 1 213 ? -4.719 1.68 -13.812 1 98.62 213 TRP B O 1
ATOM 3590 N N . SER B 1 214 ? -4.062 1.703 -15.977 1 98.56 214 SER B N 1
ATOM 3591 C CA . SER B 1 214 ? -5.156 0.821 -16.359 1 98.56 214 SER B CA 1
ATOM 3592 C C . SER B 1 214 ? -5.082 -0.512 -15.633 1 98.56 214 SER B C 1
ATOM 3594 O O . SER B 1 214 ? -6.09 -1.005 -15.125 1 98.56 214 SER B O 1
ATOM 3596 N N . GLU B 1 215 ? -3.908 -1.023 -15.562 1 98.75 215 GLU B N 1
ATOM 3597 C CA . GLU B 1 215 ? -3.68 -2.291 -14.883 1 98.75 215 GLU B CA 1
ATOM 3598 C C . GLU B 1 215 ? -3.844 -2.139 -13.367 1 98.75 215 GLU B C 1
ATOM 3600 O O . GLU B 1 215 ? -4.539 -2.936 -12.734 1 98.75 215 GLU B O 1
ATOM 3605 N N . ALA B 1 216 ? -3.281 -1.067 -12.805 1 98.81 216 ALA B N 1
ATOM 3606 C CA . ALA B 1 216 ? -3.34 -0.833 -11.367 1 98.81 216 ALA B CA 1
ATOM 3607 C C . ALA B 1 216 ? -4.781 -0.648 -10.898 1 98.81 216 ALA B C 1
ATOM 3609 O O . ALA B 1 216 ? -5.188 -1.22 -9.883 1 98.81 216 ALA B O 1
ATOM 3610 N N . ILE B 1 217 ? -5.531 0.126 -11.648 1 98.75 217 ILE B N 1
ATOM 3611 C CA . ILE B 1 217 ? -6.922 0.395 -11.305 1 98.75 217 ILE B CA 1
ATOM 3612 C C . ILE B 1 217 ? -7.734 -0.896 -11.391 1 98.75 217 ILE B C 1
ATOM 3614 O O . ILE B 1 217 ? -8.578 -1.163 -10.531 1 98.75 217 ILE B O 1
ATOM 3618 N N . TYR B 1 218 ? -7.441 -1.751 -12.391 1 98.62 218 TYR B N 1
ATOM 3619 C CA . TYR B 1 218 ? -8.109 -3.043 -12.508 1 98.62 218 TYR B CA 1
ATOM 3620 C C . TYR B 1 218 ? -7.895 -3.881 -11.25 1 98.62 218 TYR B C 1
ATOM 3622 O O . TYR B 1 218 ? -8.852 -4.398 -10.672 1 98.62 218 TYR B O 1
ATOM 3630 N N . TYR B 1 219 ? -6.66 -3.975 -10.797 1 98.69 219 TYR B N 1
ATOM 3631 C CA . TYR B 1 219 ? -6.371 -4.781 -9.617 1 98.69 219 TYR B CA 1
ATOM 3632 C C . TYR B 1 219 ? -7.023 -4.188 -8.375 1 98.69 219 TYR B C 1
ATOM 3634 O O . TYR B 1 219 ? -7.531 -4.918 -7.52 1 98.69 219 TYR B O 1
ATOM 3642 N N . ALA B 1 220 ? -6.984 -2.855 -8.273 1 98.56 220 ALA B N 1
ATOM 3643 C CA . ALA B 1 220 ? -7.637 -2.213 -7.133 1 98.56 220 ALA B CA 1
ATOM 3644 C C . ALA B 1 220 ? -9.133 -2.518 -7.109 1 98.56 220 ALA B C 1
ATOM 3646 O O . ALA B 1 220 ? -9.68 -2.865 -6.062 1 98.56 220 ALA B O 1
ATOM 3647 N N . GLU B 1 221 ? -9.734 -2.414 -8.258 1 98.31 221 GLU B N 1
ATOM 3648 C CA . GLU B 1 221 ? -11.18 -2.627 -8.352 1 98.31 221 GLU B CA 1
ATOM 3649 C C . GLU B 1 221 ? -11.539 -4.09 -8.094 1 98.31 221 GLU B C 1
ATOM 3651 O O . GLU B 1 221 ? -12.664 -4.395 -7.699 1 98.31 221 GLU B O 1
ATOM 3656 N N . MET B 1 222 ? -10.594 -4.969 -8.312 1 97.94 222 MET B N 1
ATOM 3657 C CA . MET B 1 222 ? -10.82 -6.391 -8.07 1 97.94 222 MET B CA 1
ATOM 3658 C C . MET B 1 222 ? -10.406 -6.77 -6.652 1 97.94 222 MET B C 1
ATOM 3660 O O . MET B 1 222 ? -10.602 -7.91 -6.227 1 97.94 222 MET B O 1
ATOM 3664 N N . GLY B 1 223 ? -9.773 -5.867 -5.941 1 96.94 223 GLY B N 1
ATOM 3665 C CA . GLY B 1 223 ? -9.398 -6.113 -4.559 1 96.94 223 GLY B CA 1
ATOM 3666 C C . GLY B 1 223 ? -8.086 -6.859 -4.418 1 96.94 223 GLY B C 1
ATOM 3667 O O . GLY B 1 223 ? -7.949 -7.727 -3.553 1 96.94 223 GLY B O 1
ATOM 3668 N N . VAL B 1 224 ? -7.141 -6.523 -5.203 1 97.56 224 VAL B N 1
ATOM 3669 C CA . VAL B 1 224 ? -5.863 -7.223 -5.148 1 97.56 224 VAL B CA 1
ATOM 3670 C C . VAL B 1 224 ? -4.734 -6.219 -4.938 1 97.56 224 VAL B C 1
ATOM 3672 O O . VAL B 1 224 ? -4.016 -5.875 -5.879 1 97.56 224 VAL B O 1
ATOM 3675 N N . PRO B 1 225 ? -4.461 -5.871 -3.703 1 97.06 225 PRO B N 1
ATOM 3676 C CA . PRO B 1 225 ? -3.469 -4.832 -3.424 1 97.06 225 PRO B CA 1
ATOM 3677 C C . PRO B 1 225 ? -2.057 -5.234 -3.85 1 97.06 225 PRO B C 1
ATOM 3679 O O . PRO B 1 225 ? -1.281 -4.387 -4.301 1 97.06 225 PRO B O 1
ATOM 3682 N N . PHE B 1 226 ? -1.733 -6.477 -3.738 1 96.44 226 PHE B N 1
ATOM 3683 C CA . PHE B 1 226 ? -0.388 -6.957 -4.031 1 96.44 226 PHE B CA 1
ATOM 3684 C C . PHE B 1 226 ? -0.044 -6.73 -5.5 1 96.44 226 PHE B C 1
ATOM 3686 O O . PHE B 1 226 ? 1.023 -6.203 -5.816 1 96.44 226 PHE B O 1
ATOM 3693 N N . LEU B 1 227 ? -0.951 -7.09 -6.34 1 98.12 227 LEU B N 1
ATOM 3694 C CA . LEU B 1 227 ? -0.69 -6.922 -7.766 1 98.12 227 LEU B CA 1
ATOM 3695 C C . LEU B 1 227 ? -0.76 -5.453 -8.164 1 98.12 227 LEU B C 1
ATOM 3697 O O . LEU B 1 227 ? -0.027 -5.012 -9.055 1 98.12 227 LEU B O 1
ATOM 3701 N N . MET B 1 228 ? -1.635 -4.668 -7.516 1 98.5 228 MET B N 1
ATOM 3702 C CA . MET B 1 228 ? -1.634 -3.229 -7.762 1 98.5 228 MET B CA 1
ATOM 3703 C C . MET B 1 228 ? -0.268 -2.625 -7.449 1 98.5 228 MET B C 1
ATOM 3705 O O . MET B 1 228 ? 0.286 -1.881 -8.258 1 98.5 228 MET B O 1
ATOM 3709 N N . ALA B 1 229 ? 0.239 -2.959 -6.34 1 97.75 229 ALA B N 1
ATOM 3710 C CA . ALA B 1 229 ? 1.524 -2.412 -5.914 1 97.75 229 ALA B CA 1
ATOM 3711 C C . ALA B 1 229 ? 2.635 -2.801 -6.887 1 97.75 229 ALA B C 1
ATOM 3713 O O . ALA B 1 229 ? 3.471 -1.969 -7.25 1 97.75 229 ALA B O 1
ATOM 3714 N N . HIS B 1 230 ? 2.645 -4.043 -7.293 1 97.62 230 HIS B N 1
ATOM 3715 C CA . HIS B 1 230 ? 3.66 -4.488 -8.242 1 97.62 230 HIS B CA 1
ATOM 3716 C C . HIS B 1 230 ? 3.541 -3.748 -9.57 1 97.62 230 HIS B C 1
ATOM 3718 O O . HIS B 1 230 ? 4.551 -3.449 -10.211 1 97.62 230 HIS B O 1
ATOM 3724 N N . THR B 1 231 ? 2.314 -3.508 -10.023 1 98.5 231 THR B N 1
ATOM 3725 C CA . THR B 1 231 ? 2.076 -2.785 -11.266 1 98.5 231 THR B CA 1
ATOM 3726 C C . THR B 1 231 ? 2.717 -1.401 -11.219 1 98.5 231 THR B C 1
ATOM 3728 O O . THR B 1 231 ? 3.293 -0.945 -12.211 1 98.5 231 THR B O 1
ATOM 3731 N N . LEU B 1 232 ? 2.668 -0.763 -10.055 1 98.31 232 LEU B N 1
ATOM 3732 C CA . LEU B 1 232 ? 3.215 0.581 -9.898 1 98.31 232 LEU B CA 1
ATOM 3733 C C . LEU B 1 232 ? 4.727 0.578 -10.102 1 98.31 232 LEU B C 1
ATOM 3735 O O . LEU B 1 232 ? 5.305 1.585 -10.516 1 98.31 232 LEU B O 1
ATOM 3739 N N . LEU B 1 233 ? 5.383 -0.537 -9.875 1 97.31 233 LEU B N 1
ATOM 3740 C CA . LEU B 1 233 ? 6.832 -0.642 -10.008 1 97.31 233 LEU B CA 1
ATOM 3741 C C . LEU B 1 233 ? 7.262 -0.506 -11.469 1 97.31 233 LEU B C 1
ATOM 3743 O O . LEU B 1 233 ? 8.438 -0.26 -11.75 1 97.31 233 LEU B O 1
ATOM 3747 N N . ASP B 1 234 ? 6.324 -0.655 -12.359 1 97.5 234 ASP B N 1
ATOM 3748 C CA . ASP B 1 234 ? 6.66 -0.625 -13.781 1 97.5 234 ASP B CA 1
ATOM 3749 C C . ASP B 1 234 ? 6.344 0.738 -14.391 1 97.5 234 ASP B C 1
ATOM 3751 O O . ASP B 1 234 ? 6.352 0.894 -15.617 1 97.5 234 ASP B O 1
ATOM 3755 N N . SER B 1 235 ? 6.016 1.741 -13.539 1 97.62 235 SER B N 1
ATOM 3756 C CA . SER B 1 235 ? 5.754 3.092 -14.023 1 97.62 235 SER B CA 1
ATOM 3757 C C . SER B 1 235 ? 7.035 3.75 -14.539 1 97.62 235 SER B C 1
ATOM 3759 O O . SER B 1 235 ? 8.117 3.529 -13.984 1 97.62 235 SER B O 1
ATOM 3761 N N . ARG B 1 236 ? 6.922 4.609 -15.492 1 97 236 ARG B N 1
ATOM 3762 C CA . ARG B 1 236 ? 8.047 5.426 -15.93 1 97 236 ARG B CA 1
ATOM 3763 C C . ARG B 1 236 ? 8.367 6.512 -14.906 1 97 236 ARG B C 1
ATOM 3765 O O . ARG B 1 236 ? 9.484 7.039 -14.891 1 97 236 ARG B O 1
ATOM 3772 N N . ASN B 1 237 ? 7.383 6.898 -14.125 1 96.62 237 ASN B N 1
ATOM 3773 C CA . ASN B 1 237 ? 7.555 7.891 -13.062 1 96.62 237 ASN B CA 1
ATOM 3774 C C . ASN B 1 237 ? 8.211 7.285 -11.828 1 96.62 237 ASN B C 1
ATOM 3776 O O . ASN B 1 237 ? 7.641 6.395 -11.195 1 96.62 237 ASN B O 1
ATOM 3780 N N . PRO B 1 238 ? 9.359 7.77 -11.477 1 96.25 238 PRO B N 1
ATOM 3781 C CA . PRO B 1 238 ? 10.078 7.176 -10.344 1 96.25 238 PRO B CA 1
ATOM 3782 C C . PRO B 1 238 ? 9.328 7.324 -9.023 1 96.25 238 PRO B C 1
ATOM 3784 O O . PRO B 1 238 ? 9.445 6.473 -8.141 1 96.25 238 PRO B O 1
ATOM 3787 N N . GLU B 1 239 ? 8.523 8.359 -8.875 1 96.38 239 GLU B N 1
ATOM 3788 C CA . GLU B 1 239 ? 7.758 8.539 -7.641 1 96.38 239 GLU B CA 1
ATOM 3789 C C . GLU B 1 239 ? 6.66 7.48 -7.52 1 96.38 239 GLU B C 1
ATOM 3791 O O . GLU B 1 239 ? 6.406 6.969 -6.426 1 96.38 239 GLU B O 1
ATOM 3796 N N . VAL B 1 240 ? 6.109 7.148 -8.633 1 97.88 240 VAL B N 1
ATOM 3797 C CA . VAL B 1 240 ? 5.09 6.102 -8.633 1 97.88 240 VAL B CA 1
ATOM 3798 C C . VAL B 1 240 ? 5.719 4.766 -8.25 1 97.88 240 VAL B C 1
ATOM 3800 O O . VAL B 1 240 ? 5.148 4.008 -7.461 1 97.88 240 VAL B O 1
ATOM 3803 N N . ARG B 1 241 ? 6.902 4.523 -8.75 1 97.19 241 ARG B N 1
ATOM 3804 C CA . ARG B 1 241 ? 7.605 3.297 -8.383 1 97.19 241 ARG B CA 1
ATOM 3805 C C . ARG B 1 241 ? 7.91 3.268 -6.887 1 97.19 241 ARG B C 1
ATOM 3807 O O . ARG B 1 241 ? 7.777 2.227 -6.238 1 97.19 241 ARG B O 1
ATOM 3814 N N . ARG B 1 242 ? 8.281 4.398 -6.344 1 95.31 242 ARG B N 1
ATOM 3815 C CA . ARG B 1 242 ? 8.578 4.504 -4.918 1 95.31 242 ARG B CA 1
ATOM 3816 C C . ARG B 1 242 ? 7.344 4.195 -4.078 1 95.31 242 ARG B C 1
ATOM 3818 O O . ARG B 1 242 ? 7.438 3.527 -3.045 1 95.31 242 ARG B O 1
ATOM 3825 N N . VAL B 1 243 ? 6.223 4.68 -4.543 1 96.44 243 VAL B N 1
ATOM 3826 C CA . VAL B 1 243 ? 4.961 4.406 -3.867 1 96.44 243 VAL B CA 1
ATOM 3827 C C . VAL B 1 243 ? 4.672 2.908 -3.887 1 96.44 243 VAL B C 1
ATOM 3829 O O . VAL B 1 243 ? 4.297 2.328 -2.865 1 96.44 243 VAL B O 1
ATOM 3832 N N . GLY B 1 244 ? 4.906 2.305 -5.043 1 96.44 244 GLY B N 1
ATOM 3833 C CA . GLY B 1 244 ? 4.742 0.863 -5.137 1 96.44 244 GLY B CA 1
ATOM 3834 C C . GLY B 1 244 ? 5.609 0.098 -4.156 1 96.44 244 GLY B C 1
ATOM 3835 O O . GLY B 1 244 ? 5.133 -0.82 -3.484 1 96.44 244 GLY B O 1
ATOM 3836 N N . HIS B 1 245 ? 6.852 0.489 -4.051 1 94.19 245 HIS B N 1
ATOM 3837 C CA . HIS B 1 245 ? 7.773 -0.151 -3.115 1 94.19 245 HIS B CA 1
ATOM 3838 C C . HIS B 1 245 ? 7.301 0.02 -1.675 1 94.19 245 HIS B C 1
ATOM 3840 O O . HIS B 1 245 ? 7.395 -0.912 -0.873 1 94.19 245 HIS B O 1
ATOM 3846 N N . ALA B 1 246 ? 6.809 1.151 -1.345 1 92.44 246 ALA B N 1
ATOM 3847 C CA . ALA B 1 246 ? 6.316 1.4 0.007 1 92.44 246 ALA B CA 1
ATOM 3848 C C . ALA B 1 246 ? 5.148 0.477 0.344 1 92.44 246 ALA B C 1
ATOM 3850 O O . ALA B 1 246 ? 5.102 -0.098 1.435 1 92.44 246 ALA B O 1
ATOM 3851 N N . PHE B 1 247 ? 4.227 0.35 -0.598 1 93.94 247 PHE B N 1
ATOM 3852 C CA . PHE B 1 247 ? 3.074 -0.519 -0.379 1 93.94 247 PHE B CA 1
ATOM 3853 C C . PHE B 1 247 ? 3.514 -1.969 -0.217 1 93.94 247 PHE B C 1
ATOM 3855 O O . PHE B 1 247 ? 3.027 -2.676 0.667 1 93.94 247 PHE B O 1
ATOM 3862 N N . LEU B 1 248 ? 4.457 -2.4 -1.023 1 92.38 248 LEU B N 1
ATOM 3863 C CA . LEU B 1 248 ? 4.898 -3.789 -0.977 1 92.38 248 LEU B CA 1
ATOM 3864 C C . LEU B 1 248 ? 5.633 -4.082 0.328 1 92.38 248 LEU B C 1
ATOM 3866 O O . LEU B 1 248 ? 5.523 -5.184 0.875 1 92.38 248 LEU B O 1
ATOM 3870 N N . ARG B 1 249 ? 6.375 -3.119 0.824 1 86.62 249 ARG B N 1
ATOM 3871 C CA . ARG B 1 249 ? 7.047 -3.279 2.109 1 86.62 249 ARG B CA 1
ATOM 3872 C C . ARG B 1 249 ? 6.039 -3.51 3.23 1 86.62 249 ARG B C 1
ATOM 3874 O O . ARG B 1 249 ? 6.305 -4.277 4.16 1 86.62 249 ARG B O 1
ATOM 3881 N N . GLY B 1 250 ? 4.945 -2.842 3.084 1 83.06 250 GLY B N 1
ATOM 3882 C CA . GLY B 1 250 ? 3.914 -2.973 4.098 1 83.06 250 GLY B CA 1
ATOM 3883 C C . GLY B 1 250 ? 3.145 -4.277 4 1 83.06 250 GLY B C 1
ATOM 3884 O O . GLY B 1 250 ? 2.635 -4.781 5.004 1 83.06 250 GLY B O 1
ATOM 3885 N N . LEU B 1 251 ? 3.039 -4.738 2.762 1 81.31 251 LEU B N 1
ATOM 3886 C CA . LEU B 1 251 ? 2.312 -5.988 2.553 1 81.31 251 LEU B CA 1
ATOM 3887 C C . LEU B 1 251 ? 3.199 -7.188 2.855 1 81.31 251 LEU B C 1
ATOM 3889 O O . LEU B 1 251 ? 2.699 -8.281 3.143 1 81.31 251 LEU B O 1
ATOM 3893 N N . ALA B 1 252 ? 4.602 -6.988 2.479 1 63.22 252 ALA B N 1
ATOM 3894 C CA . ALA B 1 252 ? 5.574 -8.07 2.586 1 63.22 252 ALA B CA 1
ATOM 3895 C C . ALA B 1 252 ? 5.758 -8.5 4.039 1 63.22 252 ALA B C 1
ATOM 3897 O O . ALA B 1 252 ? 5.883 -7.66 4.93 1 63.22 252 ALA B O 1
ATOM 3898 N N . ILE B 1 253 ? 4.934 -9.438 4.637 1 48.34 253 ILE B N 1
ATOM 3899 C CA . ILE B 1 253 ? 5.113 -10.07 5.938 1 48.34 253 ILE B CA 1
ATOM 3900 C C . ILE B 1 253 ? 6.5 -10.695 6.02 1 48.34 253 ILE B C 1
ATOM 3902 O O . ILE B 1 253 ? 6.863 -11.531 5.188 1 48.34 253 ILE B O 1
ATOM 3906 N N . PRO B 1 254 ? 7.738 -10.141 6.359 1 37.22 254 PRO B N 1
ATOM 3907 C CA . PRO B 1 254 ? 8.43 -11.25 7.016 1 37.22 254 PRO B CA 1
ATOM 3908 C C . PRO B 1 254 ? 7.844 -11.586 8.383 1 37.22 254 PRO B C 1
ATOM 3910 O O . PRO B 1 254 ? 7.238 -10.727 9.031 1 37.22 254 PRO B O 1
#

pLDDT: mean 88.23, std 12.93, range [37.22, 98.81]

Organism: NCBI:txid62609

Secondary structure (DSSP, 8-state):
--GGG-EETTEEHHHHHHHHHHHH-S--EEEESSHHHHHTTTTSTT-EEEE--S-SSHHHHHHHHHHH--SSEEEE--TT-TT--HHHHHHHHTT-TT-SEEEEE-TTS-EEEEEEEEHHHHHHHHHHHHHTT---THHHHHH-SEEEEEEHHHHT-GGGG----SGGGGS---------S-EEEE-S--TTTT-SS-GGGSHHHHHHHS--HHHHHHHHHHT-HHHHHHHHTT-SSHHHHHHHHHHHHHH---/--GGG-EETTEEHHHHHHHHHHHH-S--EEEESSHHHHHTTTTSTT-EEEE--S-SSHHHHHHHHHHH--SSEEEE--TT-TT--HHHHHHHHTT-TT-SEEEEE-TTS-EEEEEEEEHHHHHHHHHHHHHTT---THHHHHH-SEEEEEEHHHHT-GGGG----SGGGGS---------S-EEEE-S--TTTT-SS-GGGSHHHHHHHS--HHHHHHHHHHT-HHHHHHHHTT-SSHHHHHHHHHHHHHH---

Solvent-accessible surface area (backbone atoms only — not comparable to full-atom values): 26654 Å² total; per-residue (Å²): 132,67,73,41,60,41,66,52,97,84,34,37,18,37,55,38,35,46,52,23,48,53,71,72,39,96,71,48,75,44,58,31,86,43,75,75,59,51,63,74,44,63,82,52,78,81,56,40,78,43,60,40,66,81,42,67,61,68,48,11,32,51,47,40,41,44,72,67,48,88,57,67,63,39,78,44,73,63,53,48,28,47,54,40,43,44,63,62,52,46,57,30,62,71,51,33,78,94,35,45,33,16,34,39,26,33,25,44,36,34,71,57,79,42,30,23,29,31,28,69,61,48,51,54,47,50,52,52,32,51,77,68,71,50,46,57,72,69,51,55,64,40,58,48,40,25,36,34,32,40,19,21,49,64,70,69,44,52,79,28,67,48,65,59,87,49,86,76,53,68,61,77,67,76,67,66,58,81,36,58,56,66,38,80,44,78,44,48,40,40,95,73,84,50,52,55,88,34,36,48,50,23,45,62,28,18,68,75,67,32,49,24,56,56,24,22,51,46,27,26,63,65,44,32,42,45,61,21,24,56,35,26,54,54,29,74,48,66,32,26,20,50,29,13,50,45,38,43,59,29,43,55,72,128,132,67,72,41,60,43,66,53,96,83,34,36,20,38,56,38,35,47,52,23,49,54,71,73,38,96,70,47,74,45,57,32,87,43,75,74,57,49,62,77,45,61,83,52,78,80,55,41,78,45,58,41,70,79,43,66,61,68,50,12,33,51,46,41,42,44,72,68,48,87,56,66,62,41,78,44,72,64,54,48,29,46,53,40,42,44,64,63,52,45,56,29,63,73,52,32,77,93,34,46,34,17,32,39,26,32,25,46,37,34,70,56,81,41,30,22,30,30,27,69,62,46,50,55,49,51,52,53,31,50,76,70,72,51,47,56,72,68,51,55,67,40,59,48,40,26,37,36,31,40,19,22,50,64,71,68,43,54,79,29,66,51,65,58,86,50,86,75,54,70,61,78,68,78,67,67,59,83,35,56,57,66,38,80,45,77,44,49,38,40,94,71,86,50,52,55,88,32,36,49,48,22,44,62,28,18,70,74,68,34,50,24,56,56,24,24,50,47,27,26,62,65,45,33,42,45,62,21,25,57,34,25,54,53,30,73,48,67,32,26,20,50,27,14,52,45,39,42,59,29,45,53,74,128

Nearest PDB structures (foldseek):
  1h4d-assembly1_A  TM=8.110E-01  e=3.811E-08  Escherichia coli
  1fr9-assembly1_A  TM=8.209E-01  e=6.521E-08  Escherichia coli
  1hjl-assembly1_A  TM=8.166E-01  e=2.899E-07  Escherichia coli
  1e5k-assembly1_A  TM=8.265E-01  e=3.266E-07  Escherichia coli K-12
  1h4e-assembly1_A  TM=8.127E-01  e=3.680E-07  Escherichia coli

InterPro domains:
  IPR025877 MobA-like NTP transferase [PF12804] (2-129)
  IPR029044 Nucleotide-diphospho-sugar transferases [G3DSA:3.90.550.10] (1-177)
  IPR029044 Nucleotide-diphospho-sugar transferases [SSF53448] (2-170)

Sequence (508 aa):
MDKALYLVDGKPMIERAFSAASAVSSEVIIAVNDWTRASSYSMLQGARFVVDEGFKGPLGGIFSGLKSCSGDIALILPNDMPRVTDRSLSELLGRVDGFDVVTFILPNGALEAVMAIKVDEGRKLIELLKIHGRNKITDIYRGVPRLLLLSAAKLGISGELININTRNDLNLIELRGDFDSDILLKRDFDLNGFNGTDVQKSLWGTISTGDPWSEAIYYAEMGVPFLMAHTLLDSRNPEVRRVGHAFLRGLAIPMDKALYLVDGKPMIERAFSAASAVSSEVIIAVNDWTRASSYSMLQGARFVVDEGFKGPLGGIFSGLKSCSGDIALILPNDMPRVTDRSLSELLGRVDGFDVVTFILPNGALEAVMAIKVDEGRKLIELLKIHGRNKITDIYRGVPRLLLLSAAKLGISGELININTRNDLNLIELRGDFDSDILLKRDFDLNGFNGTDVQKSLWGTISTGDPWSEAIYYAEMGVPFLMAHTLLDSRNPEVRRVGHAFLRGLAIP

Radius of gyration: 26.55 Å; Cα contacts (8 Å, |Δi|>4): 976; chains: 2; bounding box: 46×76×66 Å

Foldseek 3Di:
DPQQQDDDPHGGLQVLVLVLDVVQDPAAEFEDQDVVCVVVVVVNPRYHYWYFDPADADLSSVLRCLVPDPDQKDWDDDSQQSLAHNVNSVVQVVPCVPFAKEFAAEQLQDTALTIMGGSVQSNLQSVVCVVLVHHDSLQVQQATQKYKYHYCQQVVNNLSRDGPPDPPVNPPPPNDHHPNHMFIHHAAADSVVGDGDQSCLGPNVCQVVLDLVSVLVSCVVRPRQLSNLVSQCSHPDVVSNVVSVVSNVVSVDD/DPQQQDDDPHGGLQVLVLVLDVVQDPAAEFEDQDVVCVVVVVVNPRYHYWYFPPADADLSSVLRCLVPDPDQKDWDDDSQQNLAHNVNSVVQVVPCVPFAKEFAAEQLQDTALIIMGGSVQSNLQSVVCVVLVHHDSLQVQQATQKYKYHYCVQVVNNLSRDGPPDPVLNPPPPNDHHPNHMFIHHAAADSPVGDGDQSCLGPNVCQVVLDLVSVLVSCVVRPRQLSNLVSQCSHPDVVSNVVSVVSCVVSVDD